Protein AF-A0A925LUB8-F1 (afdb_monomer_lite)

Foldseek 3Di:
DWKWFDDPPFQKTWTDADPFFKTKMKGQQPPVDDPVNDDRMDAPVCCQPPQNRFTETEMERHDAPDVVLLRVQVNVVRPDGAQGYWYKHFDFDVVVTHTDDIDTFGWHQDPVNPWIWGQCKGWQDDQLDTDIQHGRFTKDFDADPVGGGFKIWGADDPPDDPCPDPPPDPPPDPPPQATWMAGCDDNQHRWTKHKDWAQACPPPSPHHQQEFWWFWEDDPNDIFIATFFWFDRDPPQKIFMWTFTADSNCQQDPSRGWTAGPQWIWRWDQDPVRDIDIGTDPVGQWTWTLWAFLVRFTKIKAFQRDDPFGKIKGKFWDCDPDNPGTHIHIYIAGKIFIAGDQPPDPVPQPQWTWIQFFDLSQKTKIFGADHPVGGFKMKGKAWQAFRYAHDPDQADPPPPDVRSVVSNVVSVVPDDRTDRPGITIFMFMATPPDPDPTKIFIFGDDSVDQQQDPDVPDPPVRSPPGDTHTQAIHHPVRRVQTAHGHSPSPRDDPPPPSHDDPVRRNSCRVRRRVVRVVVSSVVRVVVVVVVVVVVVVVVVVVVPDPPPPDDDD

Radius of gyration: 29.21 Å; chains: 1; bounding box: 65×70×103 Å

Secondary structure (DSSP, 8-state):
--EEEE-TTSSEEEPPP-SSS-EEEEEE--TTS-GGGS-SEEEHHHHHH-TTS-EEEEEESS--SSHHHHHHHHHHH-----SEEEEEEEEEEETTEEEEEEEEEEEEE-TTSSSEEESS-EEEEETTEEEEE-TT-EEEEEE-TTSSEEEEEEE------S---TTS-TTS---TT-EEEEESSSTTTT-EEEEEEE---S--TTT---BEEEEEEEETTEEEEEEEESBPP-STTEEEEEEEEE-TT-TT-TTTSEEEEEEEEEEEEE-TTS-EEEEE-TTTT-EEEEEEBTT--EEEEEE--SSTTB-EEEEEEE--SSTTS-EEEEEEEEEEEEE--TTS-GGGS-S-EEEE-STTS-EEEEE--B-SSS--EEEEEEEEEEEEESS--SS-TTSHHHHHHHHHHHHHHHS-SSEEEEEEEEEEEEESS--TT--EEEEE--TT---B---TT--GGGTTSBP--EEEEE-GGGGG--B----GGG---S-STTPPPHHHHHHHIIIIIHHHHHHHHHHHHHHHHHHHHHHHHHHHHHTTPPPP-----

Sequence (553 aa):
MITLTHVDGTRLYQGENSAELGFLTYYVSDAQMPTAQLPAILTIDQAWSDAALLGYFLILKTQPTDIRVFAEVVAAFGFGAPKHASFVWVQYESSPPKITATYQLDLEPGEIGEHVVIATGAIFRFGNYGLPFMPRGLVQPVSTEGGGIHQFRFEYPLNYPSDRPDDVPPEIPRPSGTGVNVPLLGPQRYTLQSLALVGDFSNNSSQGLDIGLRYFYEQGGRVASQYYPIFAPPANGYQVEFQINWDPLALLDPKRSWMKFTGNAYIVTITGEGQGRIEVAANGNVLPSWLRTIYGKALWLRPVLEGEHAARLVMQPRPGDNPNEPAYYMVPDGDYELLAEPTAALADAPAQLNLLCGLAGTESIGFSPGTCAAPLTMIRFHPWKPAFAPVFPLTDASGGTAASGAFRSQALASSPLLDDTWPTAWLSVAPSGAVANTEAVYYAQPEQAALYDAGQDAPAANILQLFQAPVAVFDSDSLDHSYPVAIYAGLADGKVSGGFPAGDVRRFEMQILNHFRKETMSGILAAQRVLVAAKDKAGRRRSQAPPPLVTTT

pLDDT: mean 85.26, std 15.24, range [38.62, 98.62]

Structure (mmCIF, N/CA/C/O backbone):
data_AF-A0A925LUB8-F1
#
_entry.id   AF-A0A925LUB8-F1
#
loop_
_atom_site.group_PDB
_atom_site.id
_atom_site.type_symbol
_atom_site.label_atom_id
_atom_site.label_alt_id
_atom_site.label_comp_id
_atom_site.label_asym_id
_atom_site.label_entity_id
_atom_site.label_seq_id
_atom_site.pdbx_PDB_ins_code
_atom_site.Cartn_x
_atom_site.Cartn_y
_atom_site.Cartn_z
_atom_site.occupancy
_atom_site.B_iso_or_equiv
_atom_site.auth_seq_id
_atom_site.auth_comp_id
_atom_site.auth_asym_id
_atom_site.auth_atom_id
_atom_site.pdbx_PDB_model_num
ATOM 1 N N . MET A 1 1 ? -27.102 8.650 9.419 1.00 86.38 1 MET A N 1
ATOM 2 C CA . MET A 1 1 ? -26.794 8.341 10.832 1.00 86.38 1 MET A CA 1
ATOM 3 C C . MET A 1 1 ? -26.542 6.848 10.932 1.00 86.38 1 MET A C 1
ATOM 5 O O . MET A 1 1 ? -27.323 6.104 10.360 1.00 86.38 1 MET A O 1
ATOM 9 N N . ILE A 1 2 ? -25.453 6.422 11.573 1.00 93.25 2 ILE A N 1
ATOM 10 C CA . ILE A 1 2 ? -25.141 4.996 11.756 1.00 93.25 2 ILE A CA 1
ATOM 11 C C . ILE A 1 2 ? -25.815 4.521 13.044 1.00 93.25 2 ILE A C 1
ATOM 13 O O . ILE A 1 2 ? -25.609 5.117 14.105 1.00 93.25 2 ILE A O 1
ATOM 17 N N . THR A 1 3 ? -26.610 3.460 12.941 1.00 96.38 3 THR A N 1
ATOM 18 C CA . THR A 1 3 ? -27.287 2.815 14.070 1.00 96.38 3 THR A CA 1
ATOM 19 C C . THR A 1 3 ? -26.711 1.433 14.323 1.00 96.38 3 THR A C 1
ATOM 21 O O . THR A 1 3 ? -26.380 0.702 13.390 1.00 96.38 3 THR A O 1
ATOM 24 N N . LEU A 1 4 ? -26.622 1.069 15.594 1.00 97.94 4 LEU A N 1
ATOM 25 C CA . LEU A 1 4 ? -26.172 -0.224 16.073 1.00 97.94 4 LEU A CA 1
ATOM 26 C C . LEU A 1 4 ? -27.334 -0.907 16.800 1.00 97.94 4 LEU A C 1
ATOM 28 O O . LEU A 1 4 ? -28.001 -0.295 17.635 1.00 97.94 4 LEU A O 1
ATOM 32 N N . THR A 1 5 ? -27.582 -2.171 16.480 1.00 98.19 5 THR A N 1
ATOM 33 C CA . THR A 1 5 ? -28.666 -2.969 17.067 1.00 98.19 5 THR A CA 1
ATOM 34 C C . THR A 1 5 ? -28.113 -3.835 18.185 1.00 98.19 5 THR A C 1
ATOM 36 O O . THR A 1 5 ? -27.110 -4.524 17.988 1.00 98.19 5 THR A O 1
ATOM 39 N N . HIS A 1 6 ? -28.756 -3.810 19.350 1.00 98.25 6 HIS A N 1
ATOM 40 C CA . HIS A 1 6 ? -28.362 -4.631 20.491 1.00 98.25 6 HIS A CA 1
ATOM 41 C C . HIS A 1 6 ? -28.466 -6.123 20.154 1.00 98.25 6 HIS A C 1
ATOM 43 O O . HIS A 1 6 ? -29.437 -6.580 19.552 1.00 98.25 6 HIS A O 1
ATOM 49 N N . VAL A 1 7 ? -27.444 -6.893 20.523 1.00 97.81 7 VAL A N 1
ATOM 50 C CA . VAL A 1 7 ? -27.455 -8.351 20.407 1.00 97.81 7 VAL A CA 1
ATOM 51 C C . VAL A 1 7 ? -28.013 -8.928 21.705 1.00 97.81 7 VAL A C 1
ATOM 53 O O . VAL A 1 7 ? -27.330 -8.934 22.734 1.00 97.81 7 VAL A O 1
ATOM 56 N N . ASP A 1 8 ? -29.252 -9.419 21.641 1.00 96.81 8 ASP A N 1
ATOM 57 C CA . ASP A 1 8 ? -30.020 -9.912 22.790 1.00 96.81 8 ASP A CA 1
ATOM 58 C C . ASP A 1 8 ? -29.205 -10.787 23.748 1.00 96.81 8 ASP A C 1
ATOM 60 O O . ASP A 1 8 ? -28.568 -11.764 23.344 1.00 96.81 8 ASP A O 1
ATOM 64 N N . GLY A 1 9 ? -29.282 -10.460 25.040 1.00 95.75 9 GLY A N 1
ATOM 65 C CA . GLY A 1 9 ? -28.610 -11.204 26.108 1.00 95.75 9 GLY A CA 1
ATOM 66 C C . GLY A 1 9 ? -27.109 -10.932 26.233 1.00 95.75 9 GLY A C 1
ATOM 67 O O . GLY A 1 9 ? -26.466 -11.513 27.103 1.00 95.75 9 GLY A O 1
ATOM 68 N N . THR A 1 10 ? -26.550 -10.041 25.414 1.00 97.38 10 THR A N 1
ATOM 69 C CA . THR A 1 10 ? -25.122 -9.698 25.430 1.00 97.38 10 THR A CA 1
ATOM 70 C C . THR A 1 10 ? -24.904 -8.210 25.727 1.00 97.38 10 THR A C 1
ATOM 72 O O . THR A 1 10 ? -25.849 -7.455 25.956 1.00 97.38 10 THR A O 1
ATOM 75 N N . ARG A 1 11 ? -23.642 -7.775 25.738 1.00 97.56 11 ARG A N 1
ATOM 76 C CA . ARG A 1 11 ? -23.235 -6.360 25.836 1.00 97.56 11 ARG A CA 1
ATOM 77 C C . ARG A 1 11 ? -22.806 -5.768 24.488 1.00 97.56 11 ARG A C 1
ATOM 79 O O . ARG A 1 11 ? -22.241 -4.677 24.446 1.00 97.56 11 ARG A O 1
ATOM 86 N N . LEU A 1 12 ? -23.013 -6.513 23.404 1.00 98.38 12 LEU A N 1
ATOM 87 C CA . LEU A 1 12 ? -22.573 -6.145 22.069 1.00 98.38 12 LEU A CA 1
ATOM 88 C C . LEU A 1 12 ? -23.725 -5.511 21.288 1.00 98.38 12 LEU A C 1
ATOM 90 O O . LEU A 1 12 ? -24.865 -5.970 21.344 1.00 98.38 12 LEU A O 1
ATOM 94 N N . TYR A 1 13 ? -23.398 -4.492 20.511 1.00 98.62 13 TYR A N 1
ATOM 95 C CA . TYR A 1 13 ? -24.246 -3.931 19.476 1.00 98.62 13 TYR A CA 1
ATOM 96 C C . TYR A 1 13 ? -23.598 -4.179 18.126 1.00 98.62 13 TYR A C 1
ATOM 98 O O . TYR A 1 13 ? -22.393 -3.989 17.975 1.00 98.62 13 TYR A O 1
ATOM 106 N N . GLN A 1 14 ? -24.387 -4.562 17.134 1.00 97.69 14 GLN A N 1
ATOM 107 C CA . GLN A 1 14 ? -23.909 -4.781 15.774 1.00 97.69 14 GLN A CA 1
ATOM 108 C C . GLN A 1 14 ? -24.355 -3.658 14.844 1.00 97.69 14 GLN A C 1
ATOM 110 O O . GLN A 1 14 ? -25.502 -3.215 14.908 1.00 97.69 14 GLN A O 1
ATOM 115 N N . GLY A 1 15 ? -23.452 -3.201 13.980 1.00 96.12 15 GLY A N 1
ATOM 116 C CA . GLY A 1 15 ? -23.805 -2.327 12.869 1.00 96.12 15 GLY A CA 1
ATOM 117 C C . GLY A 1 15 ? -24.584 -3.067 11.784 1.00 96.12 15 GLY A C 1
ATOM 118 O O . GLY A 1 15 ? -24.747 -4.288 11.821 1.00 96.12 15 GLY A O 1
ATOM 119 N N . GLU A 1 16 ? -25.069 -2.310 10.806 1.00 91.69 16 GLU A N 1
ATOM 120 C CA . GLU A 1 16 ? -25.757 -2.872 9.648 1.00 91.69 16 GLU A CA 1
ATOM 121 C C . GLU A 1 16 ? -24.830 -3.769 8.819 1.00 91.69 16 GLU A C 1
ATOM 123 O O . GLU A 1 16 ? -23.635 -3.500 8.655 1.00 91.69 16 GLU A O 1
ATOM 128 N N . ASN A 1 17 ? -25.402 -4.836 8.259 1.00 87.69 17 ASN A N 1
ATOM 129 C CA . ASN A 1 17 ? -24.675 -5.711 7.352 1.00 87.69 17 ASN A CA 1
ATOM 130 C C . ASN A 1 17 ? -24.269 -4.931 6.102 1.00 87.69 17 ASN A C 1
ATOM 132 O O . ASN A 1 17 ? -25.080 -4.240 5.486 1.00 87.69 17 ASN A O 1
ATOM 136 N N . SER A 1 18 ? -23.025 -5.115 5.677 1.00 84.75 18 SER A N 1
ATOM 137 C CA . SER A 1 18 ? -22.524 -4.562 4.428 1.00 84.75 18 SER A CA 1
ATOM 138 C C . SER A 1 18 ? -21.773 -5.631 3.650 1.00 84.75 18 SER A C 1
ATOM 140 O O . SER A 1 18 ? -21.069 -6.456 4.228 1.00 84.75 18 SER A O 1
ATOM 142 N N . ALA A 1 19 ? -21.936 -5.611 2.327 1.00 86.12 19 ALA A N 1
ATOM 143 C CA . ALA A 1 19 ? -21.187 -6.476 1.419 1.00 86.12 19 ALA A CA 1
ATOM 144 C C . ALA A 1 19 ? -19.727 -6.020 1.248 1.00 86.12 19 ALA A C 1
ATOM 146 O O . ALA A 1 19 ? -18.884 -6.787 0.788 1.00 86.12 19 ALA A O 1
ATOM 147 N N . GLU A 1 20 ? -19.426 -4.767 1.591 1.00 88.12 20 GLU A N 1
ATOM 148 C CA . GLU A 1 20 ? -18.067 -4.234 1.541 1.00 88.12 20 GLU A CA 1
ATOM 149 C C . GLU A 1 20 ? -17.256 -4.672 2.772 1.00 88.12 20 GLU A C 1
ATOM 151 O O . GLU A 1 20 ? -17.807 -4.984 3.829 1.00 88.12 20 GLU A O 1
ATOM 156 N N . LEU A 1 21 ? -15.928 -4.657 2.650 1.00 91.25 21 LEU A N 1
ATOM 157 C CA . LEU A 1 21 ? -15.029 -4.941 3.769 1.00 91.25 21 LEU A CA 1
ATOM 158 C C . LEU A 1 21 ? -15.163 -3.892 4.885 1.00 91.25 21 LEU A C 1
ATOM 160 O O . LEU A 1 21 ? -15.444 -2.714 4.649 1.00 91.25 21 LEU A O 1
ATOM 164 N N . GLY A 1 22 ? -14.906 -4.333 6.112 1.00 94.38 22 GLY A N 1
ATOM 165 C CA . GLY A 1 22 ? -15.071 -3.541 7.320 1.00 94.38 22 GLY A CA 1
ATOM 166 C C . GLY A 1 22 ? -16.458 -3.724 7.934 1.00 94.38 22 GLY A C 1
ATOM 167 O O . GLY A 1 22 ? -17.473 -3.440 7.294 1.00 94.38 22 GLY A O 1
ATOM 168 N N . PHE A 1 23 ? -16.492 -4.144 9.194 1.00 97.12 23 PHE A N 1
ATOM 169 C CA . PHE A 1 23 ? -17.694 -4.329 10.000 1.00 97.12 23 PHE A CA 1
ATOM 170 C C . PHE A 1 23 ? -17.499 -3.682 11.371 1.00 97.12 23 PHE A C 1
ATOM 172 O O . PHE A 1 23 ? -16.450 -3.850 11.989 1.00 97.12 23 PHE A O 1
ATOM 179 N N . LEU A 1 24 ? -18.499 -2.936 11.834 1.00 98.00 24 LEU A N 1
ATOM 180 C CA . LEU A 1 24 ? -18.449 -2.214 13.101 1.00 98.00 24 LEU A CA 1
ATOM 181 C C . LEU A 1 24 ? -19.408 -2.832 14.106 1.00 98.00 24 LEU A C 1
ATOM 183 O O . LEU A 1 24 ? -20.569 -3.107 13.805 1.00 98.00 24 LEU A O 1
ATOM 187 N N . THR A 1 25 ? -18.922 -2.974 15.328 1.00 98.38 25 THR A N 1
ATOM 188 C CA . THR A 1 25 ? -19.728 -3.289 16.503 1.00 98.38 25 THR A CA 1
ATOM 189 C C . THR A 1 25 ? -19.354 -2.340 17.636 1.00 98.38 25 THR A C 1
ATOM 191 O O . THR A 1 25 ? -18.322 -1.668 17.581 1.00 98.38 25 THR A O 1
ATOM 194 N N . TYR A 1 26 ? -20.190 -2.272 18.666 1.00 98.56 26 TYR A N 1
ATOM 195 C CA . TYR A 1 26 ? -19.877 -1.550 19.893 1.00 98.56 26 TYR A CA 1
ATOM 196 C C . TYR A 1 26 ? -20.068 -2.466 21.092 1.00 98.56 26 TYR A C 1
ATOM 198 O O . TYR A 1 26 ? -21.122 -3.082 21.240 1.00 98.56 26 TYR A O 1
ATOM 206 N N . TYR A 1 27 ? -19.048 -2.584 21.934 1.00 98.38 27 TYR A N 1
ATOM 207 C CA . TYR A 1 27 ? -19.086 -3.407 23.136 1.00 98.38 27 TYR A CA 1
ATOM 208 C C . TYR A 1 27 ? -19.105 -2.519 24.376 1.00 98.38 27 TYR A C 1
ATOM 210 O O . TYR A 1 27 ? -18.127 -1.820 24.639 1.00 98.38 27 TYR A O 1
ATOM 218 N N . VAL A 1 28 ? -20.195 -2.569 25.147 1.00 98.06 28 VAL A N 1
ATOM 219 C CA . VAL A 1 28 ? -20.309 -1.843 26.422 1.00 98.06 28 VAL A CA 1
ATOM 220 C C . VAL A 1 28 ? -19.571 -2.623 27.502 1.00 98.06 28 VAL A C 1
ATOM 222 O O . VAL A 1 28 ? -20.068 -3.623 28.031 1.00 98.06 28 VAL A O 1
ATOM 225 N N . SER A 1 29 ? -18.363 -2.169 27.817 1.00 95.38 29 SER A N 1
ATOM 226 C CA . SER A 1 29 ? -17.438 -2.872 28.704 1.00 95.38 29 SER A CA 1
ATOM 227 C C . SER A 1 29 ? -17.687 -2.627 30.190 1.00 95.38 29 SER A C 1
ATOM 229 O O . SER A 1 29 ? -17.182 -3.391 31.012 1.00 95.38 29 SER A O 1
ATOM 231 N N . ASP A 1 30 ? -18.443 -1.589 30.556 1.00 91.94 30 ASP A N 1
ATOM 232 C CA . ASP A 1 30 ? -18.749 -1.320 31.961 1.00 91.94 30 ASP A CA 1
ATOM 233 C C . ASP A 1 30 ? -19.656 -2.409 32.556 1.00 91.94 30 ASP A C 1
ATOM 235 O O . ASP A 1 30 ? -20.868 -2.458 32.325 1.00 91.94 30 ASP A O 1
ATOM 239 N N . ALA A 1 31 ? -19.057 -3.285 33.365 1.00 89.75 31 ALA A N 1
ATOM 240 C CA . ALA A 1 31 ? -19.741 -4.380 34.037 1.00 89.75 31 ALA A CA 1
ATOM 241 C C . ALA A 1 31 ? -20.846 -3.911 35.002 1.00 89.75 31 ALA A C 1
ATOM 243 O O . ALA A 1 31 ? -21.751 -4.696 35.297 1.00 89.75 31 ALA A O 1
ATOM 244 N N . GLN A 1 32 ? -20.797 -2.662 35.478 1.00 91.06 32 GLN A N 1
ATOM 245 C CA . GLN A 1 32 ? -21.799 -2.115 36.392 1.00 91.06 32 GLN A CA 1
ATOM 246 C C . GLN A 1 32 ? -23.131 -1.841 35.696 1.00 91.06 32 GLN A C 1
ATOM 248 O O . GLN A 1 32 ? -24.173 -1.928 36.344 1.00 91.06 32 GLN A O 1
ATOM 253 N N . MET A 1 33 ? -23.122 -1.584 34.385 1.00 92.81 33 MET A N 1
ATOM 254 C CA . MET A 1 33 ? -24.343 -1.388 33.614 1.00 92.81 33 MET A CA 1
ATOM 255 C C . MET A 1 33 ? -25.037 -2.735 33.350 1.00 92.81 33 MET A C 1
ATOM 257 O O . MET A 1 33 ? -24.467 -3.583 32.657 1.00 92.81 33 MET A O 1
ATOM 261 N N . PRO A 1 34 ? -26.254 -2.988 33.867 1.00 94.38 34 PRO A N 1
ATOM 262 C CA . PRO A 1 34 ? -26.965 -4.238 33.615 1.00 94.38 34 PRO A CA 1
ATOM 263 C C . PRO A 1 34 ? -27.379 -4.361 32.145 1.00 94.38 34 PRO A C 1
ATOM 265 O O . PRO A 1 34 ? -27.893 -3.412 31.558 1.00 94.38 34 PRO A O 1
ATOM 268 N N . THR A 1 35 ? -27.262 -5.558 31.563 1.00 94.81 35 THR A N 1
ATOM 269 C CA . THR A 1 35 ? -27.649 -5.814 30.160 1.00 94.81 35 THR A CA 1
ATOM 270 C C . THR A 1 35 ? -29.120 -5.515 29.869 1.00 94.81 35 THR A C 1
ATOM 272 O O . THR A 1 35 ? -29.449 -5.122 28.759 1.00 94.81 35 THR A O 1
ATOM 275 N N . ALA A 1 36 ? -30.002 -5.643 30.863 1.00 94.31 36 ALA A N 1
ATOM 276 C CA . ALA A 1 36 ? -31.423 -5.312 30.738 1.00 94.31 36 ALA A CA 1
ATOM 277 C C . ALA A 1 36 ? -31.712 -3.799 30.641 1.00 94.31 36 ALA A C 1
ATOM 279 O O . ALA A 1 36 ? -32.833 -3.419 30.318 1.00 94.31 36 ALA A O 1
ATOM 280 N N . GLN A 1 37 ? -30.733 -2.945 30.959 1.00 95.69 37 GLN A N 1
ATOM 281 C CA . GLN A 1 37 ? -30.844 -1.483 30.869 1.00 95.69 37 GLN A CA 1
ATOM 282 C C . GLN A 1 37 ? -30.207 -0.924 29.590 1.00 95.69 37 GLN A C 1
ATOM 284 O O . GLN A 1 37 ? -30.269 0.280 29.353 1.00 95.69 37 GLN A O 1
ATOM 289 N N . LEU A 1 38 ? -29.591 -1.781 28.772 1.00 97.12 38 LEU A N 1
ATOM 290 C CA . LEU A 1 38 ? -29.017 -1.387 27.494 1.00 97.12 38 LEU A CA 1
ATOM 291 C C . LEU A 1 38 ? -30.139 -1.029 26.502 1.00 97.12 38 LEU A C 1
ATOM 293 O O . LEU A 1 38 ? -31.112 -1.782 26.394 1.00 97.12 38 LEU A O 1
ATOM 297 N N . PRO A 1 39 ? -30.051 0.110 25.788 1.00 97.50 39 PRO A N 1
ATOM 298 C CA . PRO A 1 39 ? -31.028 0.449 24.761 1.00 97.50 39 PRO A CA 1
ATOM 299 C C . PRO A 1 39 ? -31.032 -0.590 23.632 1.00 97.50 39 PRO A C 1
ATOM 301 O O . PRO A 1 39 ? -29.997 -1.127 23.262 1.00 97.50 39 PRO A O 1
ATOM 304 N N . ALA A 1 40 ? -32.193 -0.844 23.025 1.00 97.62 40 ALA A N 1
ATOM 305 C CA . ALA A 1 40 ? -32.289 -1.784 21.901 1.00 97.62 40 ALA A CA 1
ATOM 306 C C . ALA A 1 40 ? -31.551 -1.288 20.640 1.00 97.62 40 ALA A C 1
ATOM 308 O O . ALA A 1 40 ? -31.064 -2.083 19.836 1.00 97.62 40 ALA A O 1
ATOM 309 N N . ILE A 1 41 ? -31.484 0.035 20.462 1.00 97.81 41 ILE A N 1
ATOM 310 C CA . ILE A 1 41 ? -30.821 0.709 19.344 1.00 97.81 41 ILE A CA 1
ATOM 311 C C . ILE A 1 41 ? -29.918 1.794 19.919 1.00 97.81 41 ILE A C 1
ATOM 313 O O . ILE A 1 41 ? -30.347 2.565 20.778 1.00 97.81 41 ILE A O 1
ATOM 317 N N . LEU A 1 42 ? -28.695 1.865 19.407 1.00 97.50 42 LEU A N 1
ATOM 318 C CA . LEU A 1 42 ? -27.681 2.826 19.809 1.00 97.50 42 LEU A CA 1
ATOM 319 C C . LEU A 1 42 ? -27.134 3.553 18.580 1.00 97.50 42 LEU A C 1
ATOM 321 O O . LEU A 1 42 ? -26.748 2.913 17.606 1.00 97.50 42 LEU A O 1
ATOM 325 N N . THR A 1 43 ? -27.078 4.881 18.594 1.00 97.38 43 THR A N 1
ATOM 326 C CA . THR A 1 43 ? -26.374 5.642 17.547 1.00 97.38 43 THR A CA 1
ATOM 327 C C . THR A 1 43 ? -24.891 5.791 17.889 1.00 97.38 43 THR A C 1
ATOM 329 O O . THR A 1 43 ? -24.506 5.703 19.055 1.00 97.38 43 THR A O 1
ATOM 332 N N . ILE A 1 44 ? -24.039 6.053 16.891 1.00 97.56 44 ILE A N 1
ATOM 333 C CA . ILE A 1 44 ? -22.615 6.353 17.145 1.00 97.56 44 ILE A CA 1
ATOM 334 C C . ILE A 1 44 ? -22.460 7.589 18.038 1.00 97.56 44 ILE A C 1
ATOM 336 O O . ILE A 1 44 ? -21.611 7.594 18.923 1.00 97.56 44 ILE A O 1
ATOM 340 N N . ASP A 1 45 ? -23.305 8.602 17.852 1.00 96.75 45 ASP A N 1
ATOM 341 C CA . ASP A 1 45 ? -23.338 9.811 18.676 1.00 96.75 45 ASP A CA 1
ATOM 342 C C . ASP A 1 45 ? -23.621 9.474 20.145 1.00 96.75 45 ASP A C 1
ATOM 344 O O . ASP A 1 45 ? -22.889 9.918 21.023 1.00 96.75 45 ASP A O 1
ATOM 348 N N . GLN A 1 46 ? -24.621 8.627 20.414 1.00 97.00 46 GLN A N 1
ATOM 349 C CA . GLN A 1 46 ? -24.932 8.166 21.769 1.00 97.00 46 GLN A CA 1
ATOM 350 C C . GLN A 1 46 ? -23.792 7.337 22.364 1.00 97.00 46 GLN A C 1
ATOM 352 O O . GLN A 1 46 ? -23.385 7.602 23.489 1.00 97.00 46 GLN A O 1
ATOM 357 N N . ALA A 1 47 ? -23.247 6.381 21.603 1.00 97.31 47 ALA A N 1
ATOM 358 C CA . ALA A 1 47 ? -22.108 5.571 22.035 1.00 97.31 47 ALA A CA 1
ATOM 359 C C . ALA A 1 47 ? -20.889 6.439 22.386 1.00 97.31 47 ALA A C 1
ATOM 361 O O . ALA A 1 47 ? -20.152 6.124 23.312 1.00 97.31 47 ALA A O 1
ATOM 362 N N . TRP A 1 48 ? -20.688 7.536 21.651 1.00 97.25 48 TRP A N 1
ATOM 363 C CA . TRP A 1 48 ? -19.602 8.479 21.878 1.00 97.25 48 TRP A CA 1
ATOM 364 C C . TRP A 1 48 ? -19.832 9.381 23.096 1.00 97.25 48 TRP A C 1
ATOM 366 O O . TRP A 1 48 ? -18.900 9.588 23.864 1.00 97.25 48 TRP A O 1
ATOM 376 N N . SER A 1 49 ? -21.033 9.947 23.262 1.00 95.50 49 SER A N 1
ATOM 377 C CA . SER A 1 49 ? -21.283 11.005 24.255 1.00 95.50 49 SER A CA 1
ATOM 378 C C . SER A 1 49 ? -21.835 10.525 25.598 1.00 95.50 49 SER A C 1
ATOM 380 O O . SER A 1 49 ? -21.764 11.264 26.579 1.00 95.50 49 SER A O 1
ATOM 382 N N . ASP A 1 50 ? -22.450 9.342 25.654 1.00 96.06 50 ASP A N 1
ATOM 383 C CA . ASP A 1 50 ? -23.101 8.858 26.871 1.00 96.06 50 ASP A CA 1
ATOM 384 C C . ASP A 1 50 ? -22.091 8.180 27.806 1.00 96.06 50 ASP A C 1
ATOM 386 O O . ASP A 1 50 ? -21.628 7.063 27.567 1.00 96.06 50 ASP A O 1
ATOM 390 N N . ALA A 1 51 ? -21.783 8.851 28.916 1.00 94.12 51 ALA A N 1
ATOM 391 C CA . ALA A 1 51 ? -20.873 8.349 29.940 1.00 94.12 51 ALA A CA 1
ATOM 392 C C . ALA A 1 51 ? -21.381 7.085 30.662 1.00 94.12 51 ALA A C 1
ATOM 394 O O . ALA A 1 51 ? -20.599 6.445 31.359 1.00 94.12 51 ALA A O 1
ATOM 395 N N . ALA A 1 52 ? -22.657 6.706 30.518 1.00 95.31 52 ALA A N 1
ATOM 396 C CA . ALA A 1 52 ? -23.166 5.428 31.018 1.00 95.31 52 ALA A CA 1
ATOM 397 C C . ALA A 1 52 ? -22.849 4.253 30.075 1.00 95.31 52 ALA A C 1
ATOM 399 O O . ALA A 1 52 ? -22.921 3.098 30.485 1.00 95.31 52 ALA A O 1
ATOM 400 N N . LEU A 1 53 ? -22.490 4.530 28.817 1.00 96.38 53 LEU A N 1
ATOM 401 C CA . LEU A 1 53 ? -22.275 3.532 27.770 1.00 96.38 53 LEU A CA 1
ATOM 402 C C . LEU A 1 53 ? -20.793 3.336 27.439 1.00 96.38 53 LEU A C 1
ATOM 404 O O . LEU A 1 53 ? -20.462 3.062 26.289 1.00 96.38 53 LEU A O 1
ATOM 408 N N . LEU A 1 54 ? -19.885 3.456 28.412 1.00 97.00 54 LEU A N 1
ATOM 409 C CA . LEU A 1 54 ? -18.443 3.329 28.167 1.00 97.00 54 LEU A CA 1
ATOM 410 C C . LEU A 1 54 ? -18.073 1.955 27.595 1.00 97.00 54 LEU A C 1
ATOM 412 O O . LEU A 1 54 ? -18.465 0.899 28.107 1.00 97.00 54 LEU A O 1
ATOM 416 N N . GLY A 1 55 ? -17.297 1.981 26.515 1.00 97.94 55 GLY A N 1
ATOM 417 C CA . GLY A 1 55 ? -17.066 0.804 25.700 1.00 97.94 55 GLY A CA 1
ATOM 418 C C . GLY A 1 55 ? -16.094 1.019 24.553 1.00 97.94 55 GLY A C 1
ATOM 419 O O . GLY A 1 55 ? -15.387 2.025 24.471 1.00 97.94 55 GLY A O 1
ATOM 420 N N . TYR A 1 56 ? -16.078 0.041 23.655 1.00 98.56 56 TYR A N 1
ATOM 421 C CA . TYR A 1 56 ? -15.180 0.004 22.510 1.00 98.56 56 TYR A CA 1
ATOM 422 C C . TYR A 1 56 ? -15.951 -0.123 21.200 1.00 98.56 56 TYR A C 1
ATOM 424 O O . TYR A 1 56 ? -16.761 -1.036 21.035 1.00 98.56 56 TYR A O 1
ATOM 432 N N . PHE A 1 57 ? -15.631 0.737 20.235 1.00 98.62 57 PHE A N 1
ATOM 433 C CA . PHE A 1 57 ? -15.896 0.497 18.822 1.00 98.62 57 PHE A CA 1
ATOM 434 C C . PHE A 1 57 ? -14.973 -0.629 18.352 1.00 98.62 57 PHE A C 1
ATOM 436 O O . PHE A 1 57 ? -13.775 -0.412 18.158 1.00 98.62 57 PHE A O 1
ATOM 443 N N . LEU A 1 58 ? -15.520 -1.837 18.199 1.00 98.56 58 LEU A N 1
ATOM 444 C CA . LEU A 1 58 ? -14.772 -2.977 17.678 1.00 98.56 58 LEU A CA 1
ATOM 445 C C . LEU A 1 58 ? -14.962 -3.040 16.165 1.00 98.56 58 LEU A C 1
ATOM 447 O O . LEU A 1 58 ? -16.070 -3.244 15.660 1.00 98.56 58 LEU A O 1
ATOM 451 N N . ILE A 1 59 ? -13.857 -2.868 15.457 1.00 98.44 59 ILE A N 1
ATOM 452 C CA . ILE A 1 59 ? -13.758 -2.879 14.006 1.00 98.44 59 ILE A CA 1
ATOM 453 C C . ILE A 1 59 ? -13.233 -4.245 13.582 1.00 98.44 59 ILE A C 1
ATOM 455 O O . ILE A 1 59 ? -12.199 -4.695 14.066 1.00 98.44 59 ILE A O 1
ATOM 459 N N . LEU A 1 60 ? -13.924 -4.893 12.653 1.00 97.81 60 LEU A N 1
ATOM 460 C CA . LEU A 1 60 ? -13.561 -6.189 12.095 1.00 97.81 60 LEU A CA 1
ATOM 461 C C . LEU A 1 60 ? -13.405 -6.097 10.580 1.00 97.81 60 LEU A C 1
ATOM 463 O O . LEU A 1 60 ? -14.020 -5.254 9.930 1.00 97.81 60 LEU A O 1
ATOM 467 N N . LYS A 1 61 ? -12.637 -7.019 9.990 1.00 96.06 61 LYS A N 1
ATOM 468 C CA . LYS A 1 61 ? -12.505 -7.128 8.529 1.00 96.06 61 LYS A CA 1
ATOM 469 C C . LYS A 1 61 ? -13.836 -7.479 7.856 1.00 96.06 61 LYS A C 1
ATOM 471 O O . LYS A 1 61 ? -14.154 -6.958 6.792 1.00 96.06 61 LYS A O 1
ATOM 476 N N . THR A 1 62 ? -14.592 -8.382 8.471 1.00 95.56 62 THR A N 1
ATOM 477 C CA . THR A 1 62 ? -15.862 -8.928 7.976 1.00 95.56 62 THR A CA 1
ATOM 478 C C . THR A 1 62 ? -16.785 -9.221 9.149 1.00 95.56 62 THR A C 1
ATOM 480 O O . THR A 1 62 ? -16.321 -9.427 10.271 1.00 95.56 62 THR A O 1
ATOM 483 N N . GLN A 1 63 ? -18.088 -9.282 8.885 1.00 95.94 63 GLN A N 1
ATOM 484 C CA . GLN A 1 63 ? -19.068 -9.699 9.881 1.00 95.94 63 GLN A CA 1
ATOM 485 C C . GLN A 1 63 ? -18.792 -11.133 10.380 1.00 95.94 63 GLN A C 1
ATOM 487 O O . GLN A 1 63 ? -18.574 -12.028 9.557 1.00 95.94 63 GLN A O 1
ATOM 492 N N . PRO A 1 64 ? -18.816 -11.382 11.704 1.00 96.62 64 PRO A N 1
ATOM 493 C CA . PRO A 1 64 ? -18.786 -12.733 12.255 1.00 96.62 64 PRO A CA 1
ATOM 494 C C . PRO A 1 64 ? -19.971 -13.576 11.771 1.00 96.62 64 PRO A C 1
ATOM 496 O O . PRO A 1 64 ? -21.107 -13.108 11.789 1.00 96.62 64 PRO A O 1
ATOM 499 N N . THR A 1 65 ? -19.727 -14.839 11.408 1.00 96.19 65 THR A N 1
ATOM 500 C CA . THR A 1 65 ? -20.790 -15.779 10.997 1.00 96.19 65 THR A CA 1
ATOM 501 C C . THR A 1 65 ? -21.854 -15.970 12.081 1.00 96.19 65 THR A C 1
ATOM 503 O O . THR A 1 65 ? -23.034 -16.100 11.771 1.00 96.19 65 THR A O 1
ATOM 506 N N . ASP A 1 66 ? -21.435 -15.966 13.348 1.00 97.19 66 ASP A N 1
ATOM 507 C CA . ASP A 1 66 ? -22.313 -15.962 14.514 1.00 97.19 66 ASP A CA 1
ATOM 508 C C . ASP A 1 66 ? -21.907 -14.808 15.436 1.00 97.19 66 ASP A C 1
ATOM 510 O O . ASP A 1 66 ? -20.846 -14.821 16.069 1.00 97.19 66 ASP A O 1
ATOM 514 N N . ILE A 1 67 ? -22.753 -13.778 15.476 1.00 97.75 67 ILE A N 1
ATOM 515 C CA . ILE A 1 67 ? -22.494 -12.568 16.253 1.00 97.75 67 ILE A CA 1
ATOM 516 C C . ILE A 1 67 ? -22.587 -12.806 17.766 1.00 97.75 67 ILE A C 1
ATOM 518 O O . ILE A 1 67 ? -21.918 -12.114 18.530 1.00 97.75 67 ILE A O 1
ATOM 522 N N . ARG A 1 68 ? -23.373 -13.795 18.218 1.00 98.00 68 ARG A N 1
ATOM 523 C CA . ARG A 1 68 ? -23.492 -14.124 19.646 1.00 98.00 68 ARG A CA 1
ATOM 524 C C . ARG A 1 68 ? -22.235 -14.826 20.136 1.00 98.00 68 ARG A C 1
ATOM 526 O O . ARG A 1 68 ? -21.695 -14.432 21.163 1.00 98.00 68 ARG A O 1
ATOM 533 N N . VAL A 1 69 ? -21.716 -15.773 19.355 1.00 98.19 69 VAL A N 1
ATOM 534 C CA . VAL A 1 69 ? -20.423 -16.414 19.645 1.00 98.19 69 VAL A CA 1
ATOM 535 C C . VAL A 1 69 ? -19.302 -15.374 19.675 1.00 98.19 69 VAL A C 1
ATOM 537 O O . VAL A 1 69 ? -18.473 -15.382 20.581 1.00 98.19 69 VAL A O 1
ATOM 540 N N . PHE A 1 70 ? -19.293 -14.423 18.736 1.00 98.38 70 PHE A N 1
ATOM 541 C CA . PHE A 1 70 ? -18.329 -13.323 18.787 1.00 98.38 70 PHE A CA 1
ATOM 542 C C . PHE A 1 70 ? -18.481 -12.472 20.059 1.00 98.38 70 PHE A C 1
ATOM 544 O O . PHE A 1 70 ? -17.477 -12.150 20.692 1.00 98.38 70 PHE A O 1
ATOM 551 N N . ALA A 1 71 ? -19.709 -12.152 20.478 1.00 98.00 71 ALA A N 1
ATOM 552 C CA . ALA A 1 71 ? -19.956 -11.411 21.715 1.00 98.00 71 ALA A CA 1
ATOM 553 C C . ALA A 1 71 ? -19.424 -12.146 22.961 1.00 98.00 71 ALA A C 1
ATOM 555 O O . ALA A 1 71 ? -18.860 -11.507 23.850 1.00 98.00 71 ALA A O 1
ATOM 556 N N . GLU A 1 72 ? -19.549 -13.475 23.015 1.00 98.00 72 GLU A N 1
ATOM 557 C CA . GLU A 1 72 ? -18.965 -14.303 24.078 1.00 98.00 72 GLU A CA 1
ATOM 558 C C . GLU A 1 72 ? -17.432 -14.247 24.065 1.00 98.00 72 GLU A C 1
ATOM 560 O O . GLU A 1 72 ? -16.813 -14.055 25.113 1.00 98.00 72 GLU A O 1
ATOM 565 N N . VAL A 1 73 ? -16.813 -14.343 22.883 1.00 98.38 73 VAL A N 1
ATOM 566 C CA . VAL A 1 73 ? -15.354 -14.227 22.722 1.00 98.38 73 VAL A CA 1
ATOM 567 C C . VAL A 1 73 ? -14.857 -12.847 23.163 1.00 98.38 73 VAL A C 1
ATOM 569 O O . VAL A 1 73 ? -13.855 -12.759 23.868 1.00 98.38 73 VAL A O 1
ATOM 572 N N . VAL A 1 74 ? -15.560 -11.772 22.801 1.00 98.00 74 VAL A N 1
ATOM 573 C CA . VAL A 1 74 ? -15.245 -10.396 23.225 1.00 98.00 74 VAL A CA 1
ATOM 574 C C . VAL A 1 74 ? -15.338 -10.249 24.744 1.00 98.00 74 VAL A C 1
ATOM 576 O O . VAL A 1 74 ? -14.435 -9.687 25.365 1.00 98.00 74 VAL A O 1
ATOM 579 N N . ALA A 1 75 ? -16.401 -10.781 25.354 1.00 96.88 75 ALA A N 1
ATOM 580 C CA . ALA A 1 75 ? -16.573 -10.747 26.802 1.00 96.88 75 ALA A CA 1
ATOM 581 C C . ALA A 1 75 ? -15.463 -11.526 27.529 1.00 96.88 75 ALA A C 1
ATOM 583 O O . ALA A 1 75 ? -14.950 -11.058 28.544 1.00 96.88 75 ALA A O 1
ATOM 584 N N . ALA A 1 76 ? -15.061 -12.680 26.988 1.00 97.31 76 ALA A N 1
ATOM 585 C CA . ALA A 1 76 ? -13.987 -13.504 27.535 1.00 97.31 76 ALA A CA 1
ATOM 586 C C . ALA A 1 76 ? -12.588 -12.893 27.337 1.00 97.31 76 ALA A C 1
ATOM 588 O O . ALA A 1 76 ? -11.717 -13.106 28.177 1.00 97.31 76 ALA A O 1
ATOM 589 N N . PHE A 1 77 ? -12.368 -12.136 26.255 1.00 97.38 77 PHE A N 1
ATOM 590 C CA . PHE A 1 77 ? -11.091 -11.468 25.983 1.00 97.38 77 PHE A CA 1
ATOM 591 C C . PHE A 1 77 ? -10.762 -10.401 27.036 1.00 97.38 77 PHE A C 1
ATOM 593 O O . PHE A 1 77 ? -9.608 -10.272 27.435 1.00 97.38 77 PHE A O 1
ATOM 600 N N . GLY A 1 78 ? -11.778 -9.679 27.526 1.00 94.56 78 GLY A N 1
ATOM 601 C CA . GLY A 1 78 ? -11.643 -8.795 28.684 1.00 94.56 78 GLY A CA 1
ATOM 602 C C . GLY A 1 78 ? -10.867 -7.504 28.409 1.00 94.56 78 GLY A C 1
ATOM 603 O O . GLY A 1 78 ? -9.877 -7.231 29.079 1.00 94.56 78 GLY A O 1
ATOM 604 N N . PHE A 1 79 ? -11.351 -6.671 27.481 1.00 93.31 79 PHE A N 1
ATOM 605 C CA . PHE A 1 79 ? -10.730 -5.386 27.105 1.00 93.31 79 PHE A CA 1
ATOM 606 C C . PHE A 1 79 ? -10.528 -4.368 28.254 1.00 93.31 79 PHE A C 1
ATOM 608 O O . PHE A 1 79 ? -9.800 -3.397 28.081 1.00 93.31 79 PHE A O 1
ATOM 615 N N . GLY A 1 80 ? -11.137 -4.580 29.426 1.00 93.94 80 GLY A N 1
ATOM 616 C CA . GLY A 1 80 ? -11.195 -3.589 30.507 1.00 93.94 80 GLY A CA 1
ATOM 617 C C . GLY A 1 80 ? -12.300 -2.554 30.277 1.00 93.94 80 GLY A C 1
ATOM 618 O O . GLY A 1 80 ? -13.037 -2.650 29.303 1.00 93.94 80 GLY A O 1
ATOM 619 N N . ALA A 1 81 ? -12.456 -1.599 31.197 1.00 94.50 81 ALA A N 1
ATOM 620 C CA . ALA A 1 81 ? -13.387 -0.480 31.044 1.00 94.50 81 ALA A CA 1
ATOM 621 C C . ALA A 1 81 ? -12.590 0.791 30.701 1.00 94.50 81 ALA A C 1
ATOM 623 O O . ALA A 1 81 ? -11.781 1.224 31.530 1.00 94.50 81 ALA A O 1
ATOM 624 N N . PRO A 1 82 ? -12.775 1.384 29.509 1.00 96.50 82 PRO A N 1
ATOM 625 C CA . PRO A 1 82 ? -12.072 2.597 29.141 1.00 96.50 82 PRO A CA 1
ATOM 626 C C . PRO A 1 82 ? -12.692 3.799 29.859 1.00 96.50 82 PRO A C 1
ATOM 628 O O . PRO A 1 82 ? -13.824 3.745 30.341 1.00 96.50 82 PRO A O 1
ATOM 631 N N . LYS A 1 83 ? -11.961 4.916 29.917 1.00 96.75 83 LYS A N 1
ATOM 632 C CA . LYS A 1 83 ? -12.462 6.164 30.523 1.00 96.75 83 LYS A CA 1
ATOM 633 C C . LYS A 1 83 ? -13.381 6.958 29.587 1.00 96.75 83 LYS A C 1
ATOM 635 O O . LYS A 1 83 ? -14.056 7.878 30.035 1.00 96.75 83 LYS A O 1
ATOM 640 N N . HIS A 1 84 ? -13.371 6.629 28.300 1.00 97.25 84 HIS A N 1
ATOM 641 C CA . HIS A 1 84 ? -14.230 7.178 27.257 1.00 97.25 84 HIS A CA 1
ATOM 642 C C . HIS A 1 84 ? -14.467 6.107 26.178 1.00 97.25 84 HIS A C 1
ATOM 644 O O . HIS A 1 84 ? -13.702 5.143 26.094 1.00 97.25 84 HIS A O 1
ATOM 650 N N . ALA A 1 85 ? -15.480 6.269 25.324 1.00 97.81 85 ALA A N 1
ATOM 651 C CA . ALA A 1 85 ? -15.664 5.427 24.140 1.00 97.81 85 ALA A CA 1
ATOM 652 C C . ALA A 1 85 ? -14.362 5.340 23.320 1.00 97.81 85 ALA A C 1
ATOM 654 O O . ALA A 1 85 ? -13.826 6.368 22.908 1.00 97.81 85 ALA A O 1
ATOM 655 N N . SER A 1 86 ? -13.844 4.124 23.144 1.00 98.19 86 SER A N 1
ATOM 656 C CA . SER A 1 86 ? -12.493 3.825 22.642 1.00 98.19 86 SER A CA 1
ATOM 657 C C . SER A 1 86 ? -12.536 2.944 21.389 1.00 98.19 86 SER A C 1
ATOM 659 O O . SER A 1 86 ? -13.610 2.515 20.975 1.00 98.19 86 SER A O 1
ATOM 661 N N . PHE A 1 87 ? -11.395 2.669 20.750 1.00 98.50 87 PHE A N 1
ATOM 662 C CA . PHE A 1 87 ? -11.356 1.950 19.466 1.00 98.50 87 PHE A CA 1
ATOM 663 C C . PHE A 1 87 ? -10.498 0.693 19.538 1.00 98.50 87 PHE A C 1
ATOM 665 O O . PHE A 1 87 ? -9.405 0.716 20.104 1.00 98.50 87 PHE A O 1
ATOM 672 N N . VAL A 1 88 ? -10.965 -0.388 18.910 1.00 98.50 88 VAL A N 1
ATOM 673 C CA . VAL A 1 88 ? -10.176 -1.609 18.718 1.00 98.50 88 VAL A CA 1
ATOM 674 C C . VAL A 1 88 ? -10.390 -2.167 17.316 1.00 98.50 88 VAL A C 1
ATOM 676 O O . VAL A 1 88 ? -11.515 -2.463 16.930 1.00 98.50 88 VAL A O 1
ATOM 679 N N . TRP A 1 89 ? -9.311 -2.399 16.573 1.00 98.38 89 TRP A N 1
ATOM 680 C CA . TRP A 1 89 ? -9.337 -3.230 15.368 1.00 98.38 89 TRP A CA 1
ATOM 681 C C . TRP A 1 89 ? -9.037 -4.668 15.767 1.00 98.38 89 TRP A C 1
ATOM 683 O O . TRP A 1 89 ? -7.980 -4.943 16.332 1.00 98.38 89 TRP A O 1
ATOM 693 N N . VAL A 1 90 ? -9.969 -5.573 15.489 1.00 98.06 90 VAL A N 1
ATOM 694 C CA . VAL A 1 90 ? -9.977 -6.948 15.984 1.00 98.06 90 VAL A CA 1
ATOM 695 C C . VAL A 1 90 ? -9.792 -7.923 14.827 1.00 98.06 90 VAL A C 1
ATOM 697 O O . VAL A 1 90 ? -10.593 -7.967 13.889 1.00 98.06 90 VAL A O 1
ATOM 700 N N . GLN A 1 91 ? -8.764 -8.765 14.927 1.00 96.94 91 GLN A N 1
ATOM 701 C CA . GLN A 1 91 ? -8.628 -9.943 14.080 1.00 96.94 91 GLN A CA 1
ATOM 702 C C . GLN A 1 91 ? -9.321 -11.129 14.759 1.00 96.94 91 GLN A C 1
ATOM 704 O O . GLN A 1 91 ? -8.909 -11.577 15.829 1.00 96.94 91 GLN A O 1
ATOM 709 N N . TYR A 1 92 ? -10.395 -11.613 14.136 1.00 97.62 92 TYR A N 1
ATOM 710 C CA . TYR A 1 92 ? -11.242 -12.688 14.649 1.00 97.62 92 TYR A CA 1
ATOM 711 C C . TYR A 1 92 ? -11.195 -13.904 13.720 1.00 97.62 92 TYR A C 1
ATOM 713 O O . TYR A 1 92 ? -11.432 -13.783 12.517 1.00 97.62 92 TYR A O 1
ATOM 721 N N . GLU A 1 93 ? -10.915 -15.075 14.285 1.00 97.12 93 GLU A N 1
ATOM 722 C CA . GLU A 1 93 ? -11.058 -16.371 13.618 1.00 97.12 93 GLU A CA 1
ATOM 723 C C . GLU A 1 93 ? -12.355 -17.025 14.089 1.00 97.12 93 GLU A C 1
ATOM 725 O O . GLU A 1 93 ? -12.615 -17.075 15.286 1.00 97.12 93 GLU A O 1
ATOM 730 N N . SER A 1 94 ? -13.169 -17.542 13.167 1.00 95.94 94 SER A N 1
ATOM 731 C CA . SER A 1 94 ? -14.450 -18.183 13.498 1.00 95.94 94 SER A CA 1
ATOM 732 C C . SER A 1 94 ? -14.330 -19.671 13.841 1.00 95.94 94 SER A C 1
ATOM 734 O O . SER A 1 94 ? -15.295 -20.259 14.322 1.00 95.94 94 SER A O 1
ATOM 736 N N . SER A 1 95 ? -13.175 -20.302 13.595 1.00 95.38 95 SER A N 1
ATOM 737 C CA . SER A 1 95 ? -12.990 -21.744 13.787 1.00 95.38 95 SER A CA 1
ATOM 738 C C . SER A 1 95 ? -11.533 -22.112 14.134 1.00 95.38 95 SER A C 1
ATOM 740 O O . SER A 1 95 ? -10.724 -22.275 13.220 1.00 95.38 95 SER A O 1
ATOM 742 N N . PRO A 1 96 ? -11.192 -22.316 15.424 1.00 96.38 96 PRO A N 1
ATOM 743 C CA . PRO A 1 96 ? -12.054 -22.081 16.583 1.00 96.38 96 PRO A CA 1
ATOM 744 C C . PRO A 1 96 ? -12.312 -20.575 16.799 1.00 96.38 96 PRO A C 1
ATOM 746 O O . PRO A 1 96 ? -11.424 -19.779 16.491 1.00 96.38 96 PRO A O 1
ATOM 749 N N . PRO A 1 97 ? -13.480 -20.182 17.347 1.00 97.81 97 PRO A N 1
ATOM 750 C CA . PRO A 1 97 ? -13.782 -18.796 17.698 1.00 97.81 97 PRO A CA 1
ATOM 751 C C . PRO A 1 97 ? -12.738 -18.195 18.645 1.00 97.81 97 PRO A C 1
ATOM 753 O O . PRO A 1 97 ? -12.633 -18.620 19.796 1.00 97.81 97 PRO A O 1
ATOM 756 N N . LYS A 1 98 ? -11.960 -17.212 18.183 1.00 97.88 98 LYS A N 1
ATOM 757 C CA . LYS A 1 98 ? -11.002 -16.476 19.027 1.00 97.88 98 LYS A CA 1
ATOM 758 C C . LYS A 1 98 ? -10.589 -15.147 18.406 1.00 97.88 98 LYS A C 1
ATOM 760 O O . LYS A 1 98 ? -10.574 -14.987 17.186 1.00 97.88 98 LYS A O 1
ATOM 765 N N . ILE A 1 99 ? -10.184 -14.216 19.262 1.00 98.12 99 ILE A N 1
ATOM 766 C CA . ILE A 1 99 ? -9.453 -13.012 18.860 1.00 98.12 99 ILE A CA 1
ATOM 767 C C . ILE A 1 99 ? -7.965 -13.366 18.809 1.00 98.12 99 ILE A C 1
ATOM 769 O O . ILE A 1 99 ? -7.420 -13.866 19.793 1.00 98.12 99 ILE A O 1
ATOM 773 N N . THR A 1 100 ? -7.317 -13.149 17.666 1.00 96.00 100 THR A N 1
ATOM 774 C CA . THR A 1 100 ? -5.897 -13.493 17.463 1.00 96.00 100 THR A CA 1
ATOM 775 C C . THR A 1 100 ? -4.961 -12.301 17.550 1.00 96.00 100 THR A C 1
ATOM 777 O O . THR A 1 100 ? -3.797 -12.472 17.901 1.00 96.00 100 THR A O 1
ATOM 780 N N . ALA A 1 101 ? -5.462 -11.103 17.255 1.00 93.81 101 ALA A N 1
ATOM 781 C CA . ALA A 1 101 ? -4.711 -9.861 17.339 1.00 93.81 101 ALA A CA 1
ATOM 782 C C . ALA A 1 101 ? -5.657 -8.672 17.528 1.00 93.81 101 ALA A C 1
ATOM 784 O O . ALA A 1 101 ? -6.818 -8.705 17.106 1.00 93.81 101 ALA A O 1
ATOM 785 N N . THR A 1 102 ? -5.139 -7.612 18.147 1.00 96.44 102 THR A N 1
ATOM 786 C CA . THR A 1 102 ? -5.874 -6.370 18.393 1.00 96.44 102 THR A CA 1
ATOM 787 C C . THR A 1 102 ? -4.975 -5.158 18.205 1.00 96.44 102 THR A C 1
ATOM 789 O O . THR A 1 102 ? -3.828 -5.164 18.652 1.00 96.44 102 THR A O 1
ATOM 792 N N . TYR A 1 103 ? -5.527 -4.087 17.642 1.00 97.06 103 TYR A N 1
ATOM 793 C CA . TYR A 1 103 ? -4.937 -2.752 17.684 1.00 97.06 103 TYR A CA 1
ATOM 794 C C . TYR A 1 103 ? -5.865 -1.845 18.487 1.00 97.06 103 TYR A C 1
ATOM 796 O O . TYR A 1 103 ? -6.972 -1.566 18.036 1.00 97.06 103 TYR A O 1
ATOM 804 N N . GLN A 1 104 ? -5.447 -1.436 19.684 1.00 97.38 104 GLN A N 1
ATOM 805 C CA . GLN A 1 104 ? -6.297 -0.741 20.654 1.00 97.38 104 GLN A CA 1
ATOM 806 C C . GLN A 1 104 ? -5.851 0.710 20.851 1.00 97.38 104 GLN A C 1
ATOM 808 O O . GLN A 1 104 ? -4.655 0.995 20.932 1.00 97.38 104 GLN A O 1
ATOM 813 N N . LEU A 1 105 ? -6.829 1.611 20.941 1.00 97.44 105 LEU A N 1
ATOM 814 C CA . LEU A 1 105 ? -6.665 3.014 21.309 1.00 97.44 105 LEU A CA 1
ATOM 815 C C . LEU A 1 105 ? -7.640 3.349 22.432 1.00 97.44 105 LEU A C 1
ATOM 817 O O . LEU A 1 105 ? -8.832 3.543 22.185 1.00 97.44 105 LEU A O 1
ATOM 821 N N . ASP A 1 106 ? -7.113 3.428 23.651 1.00 97.75 106 ASP A N 1
ATOM 822 C CA . ASP A 1 106 ? -7.873 3.868 24.816 1.00 97.75 106 ASP A CA 1
ATOM 823 C C . ASP A 1 106 ? -7.938 5.389 24.870 1.00 97.75 106 ASP A C 1
ATOM 825 O O . ASP A 1 106 ? -6.920 6.082 24.748 1.00 97.75 106 ASP A O 1
ATOM 829 N N . LEU A 1 107 ? -9.143 5.902 25.083 1.00 97.69 107 LEU A N 1
ATOM 830 C CA . LEU A 1 107 ? -9.425 7.324 25.165 1.00 97.69 107 LEU A CA 1
ATOM 831 C C . LEU A 1 107 ? -9.851 7.720 26.581 1.00 97.69 107 LEU A C 1
ATOM 833 O O . LEU A 1 107 ? -10.381 6.917 27.354 1.00 97.69 107 LEU A O 1
ATOM 837 N N . GLU A 1 108 ? -9.627 8.985 26.918 1.00 96.69 108 GLU A N 1
ATOM 838 C CA . GLU A 1 108 ? -10.074 9.582 28.172 1.00 96.69 108 GLU A CA 1
ATOM 839 C C . GLU A 1 108 ? -10.552 11.025 27.970 1.00 96.69 108 GLU A C 1
ATOM 841 O O . GLU A 1 108 ? -10.145 11.683 27.006 1.00 96.69 108 GLU A O 1
ATOM 846 N N . PRO A 1 109 ? -11.399 11.550 28.871 1.00 95.31 109 PRO A N 1
ATOM 847 C CA . PRO A 1 109 ? -11.689 12.976 28.901 1.00 95.31 109 PRO A CA 1
ATOM 848 C C . PRO A 1 109 ? -10.402 13.782 29.126 1.00 95.31 109 PRO A C 1
ATOM 850 O O . PRO A 1 109 ? -9.579 13.446 29.979 1.00 95.31 109 PRO A O 1
ATOM 853 N N . GLY A 1 110 ? -10.229 14.858 28.364 1.00 89.50 110 GLY A N 1
ATOM 854 C CA . GLY A 1 110 ? -9.161 15.832 28.552 1.00 89.50 110 GLY A CA 1
ATOM 855 C C . GLY A 1 110 ? -9.359 16.662 29.823 1.00 89.50 110 GLY A C 1
ATOM 856 O O . GLY A 1 110 ? -10.422 16.651 30.438 1.00 89.50 110 GLY A O 1
ATOM 857 N N . GLU A 1 111 ? -8.341 17.433 30.205 1.00 85.00 111 GLU A N 1
ATOM 858 C CA . GLU A 1 111 ? -8.319 18.177 31.480 1.00 85.00 111 GLU A CA 1
ATOM 859 C C . GLU A 1 111 ? -9.446 19.211 31.616 1.00 85.00 111 GLU A C 1
ATOM 861 O O . GLU A 1 111 ? -9.922 19.464 32.719 1.00 85.00 111 GLU A O 1
ATOM 866 N N . ILE A 1 112 ? -9.901 19.774 30.494 1.00 76.62 112 ILE A N 1
ATOM 867 C CA . ILE A 1 112 ? -10.986 20.767 30.442 1.00 76.62 112 ILE A CA 1
ATOM 868 C C . ILE A 1 112 ? -12.366 20.082 30.304 1.00 76.62 112 ILE A C 1
ATOM 870 O O . ILE A 1 112 ? -13.394 20.745 30.277 1.00 76.62 112 ILE A O 1
ATOM 874 N N . GLY A 1 113 ? -12.433 18.746 30.241 1.00 73.06 113 GLY A N 1
ATOM 875 C CA . GLY A 1 113 ? -13.681 17.967 30.186 1.00 73.06 113 GLY A CA 1
ATOM 876 C C . GLY A 1 113 ? -14.477 18.068 28.875 1.00 73.06 113 GLY A C 1
ATOM 877 O O . GLY A 1 113 ? -15.286 17.193 28.592 1.00 73.06 113 GLY A O 1
ATOM 878 N N . GLU A 1 114 ? -14.226 19.084 28.048 1.00 78.50 114 GLU A N 1
ATOM 879 C CA . GLU A 1 114 ? -14.909 19.309 26.761 1.00 78.50 114 GLU A CA 1
ATOM 880 C C . GLU A 1 114 ? -14.287 18.545 25.579 1.00 78.50 114 GLU A C 1
ATOM 882 O O . GLU A 1 114 ? -14.818 18.538 24.468 1.00 78.50 114 GLU A O 1
ATOM 887 N N . HIS A 1 115 ? -13.131 17.920 25.786 1.00 88.94 115 HIS A N 1
ATOM 888 C CA . HIS A 1 115 ? -12.355 17.269 24.735 1.00 88.94 115 HIS A CA 1
ATOM 889 C C . HIS A 1 115 ? -12.051 15.824 25.105 1.00 88.94 115 HIS A C 1
ATOM 891 O O . HIS A 1 115 ? -11.895 15.507 26.280 1.00 88.94 115 HIS A O 1
ATOM 897 N N . VAL A 1 116 ? -11.917 14.961 24.102 1.00 94.25 116 VAL A N 1
ATOM 898 C CA . VAL A 1 116 ? -11.506 13.565 24.279 1.00 94.25 116 VAL A CA 1
ATOM 899 C C . VAL A 1 116 ? -10.097 13.416 23.743 1.00 94.25 116 VAL A C 1
ATOM 901 O O . VAL A 1 116 ? -9.792 13.910 22.659 1.00 94.25 116 VAL A O 1
ATOM 904 N N . VAL A 1 117 ? -9.228 12.752 24.492 1.00 94.69 117 VAL A N 1
ATOM 905 C CA . VAL A 1 117 ? -7.825 12.580 24.122 1.00 94.69 117 VAL A CA 1
ATOM 906 C C . VAL A 1 117 ? -7.406 11.119 24.175 1.00 94.69 117 VAL A C 1
ATOM 908 O O . VAL A 1 117 ? -8.014 10.303 24.865 1.00 94.69 117 VAL A O 1
ATOM 911 N N . ILE A 1 118 ? -6.338 10.788 23.456 1.00 95.19 118 ILE A N 1
ATOM 912 C CA . ILE A 1 118 ? -5.671 9.487 23.549 1.00 95.19 118 ILE A CA 1
ATOM 913 C C . ILE A 1 118 ? -5.056 9.352 24.948 1.00 95.19 118 ILE A C 1
ATOM 915 O O . ILE A 1 118 ? -4.179 10.134 25.319 1.00 95.19 118 ILE A O 1
ATOM 919 N N . ALA A 1 119 ? -5.502 8.360 25.719 1.00 95.06 119 ALA A N 1
ATOM 920 C CA . ALA A 1 119 ? -5.079 8.169 27.104 1.00 95.06 119 ALA A CA 1
ATOM 921 C C . ALA A 1 119 ? -3.631 7.673 27.188 1.00 95.06 119 ALA A C 1
ATOM 923 O O . ALA A 1 119 ? -2.813 8.212 27.930 1.00 95.06 119 ALA A O 1
ATOM 924 N N . THR A 1 120 ? -3.302 6.654 26.390 1.00 93.06 120 THR A N 1
ATOM 925 C CA . THR A 1 120 ? -1.963 6.060 26.322 1.00 93.06 120 THR A CA 1
ATOM 926 C C . THR A 1 120 ? -1.495 6.027 24.877 1.00 93.06 120 THR A C 1
ATOM 928 O O . THR A 1 120 ? -2.259 5.672 23.982 1.00 93.06 120 THR A O 1
ATOM 931 N N . GLY A 1 121 ? -0.237 6.403 24.646 1.00 91.00 121 GLY A N 1
ATOM 932 C CA . GLY A 1 121 ? 0.350 6.329 23.314 1.00 91.00 121 GLY A CA 1
ATOM 933 C C . GLY A 1 121 ? 0.353 4.897 22.782 1.00 91.00 121 GLY A C 1
ATOM 934 O O . GLY A 1 121 ? 0.630 3.957 23.525 1.00 91.00 121 GLY A O 1
ATOM 935 N N . ALA A 1 122 ? 0.087 4.739 21.492 1.00 94.81 122 ALA A N 1
ATOM 936 C CA . ALA A 1 122 ? 0.086 3.449 20.815 1.00 94.81 122 ALA A CA 1
ATOM 937 C C . ALA A 1 122 ? 0.863 3.537 19.500 1.00 94.81 122 ALA A C 1
ATOM 939 O O . ALA A 1 122 ? 0.987 4.604 18.908 1.00 94.81 122 ALA A O 1
ATOM 940 N N . ILE A 1 123 ? 1.385 2.410 19.019 1.00 94.38 123 ILE A N 1
ATOM 941 C CA . ILE A 1 123 ? 1.977 2.319 17.680 1.00 94.38 123 ILE A CA 1
ATOM 942 C C . ILE A 1 123 ? 1.326 1.146 16.976 1.00 94.38 123 ILE A C 1
ATOM 944 O O . ILE A 1 123 ? 1.508 -0.006 17.373 1.00 94.38 123 ILE A O 1
ATOM 948 N N . PHE A 1 124 ? 0.581 1.437 15.918 1.00 95.00 124 PHE A N 1
ATOM 949 C CA . PHE A 1 124 ? -0.002 0.400 15.086 1.00 95.00 124 PHE A CA 1
ATOM 950 C C . PHE A 1 124 ? 1.077 -0.092 14.133 1.00 95.00 124 PHE A C 1
ATOM 952 O O . PHE A 1 124 ? 1.554 0.665 13.290 1.00 95.00 124 PHE A O 1
ATOM 959 N N . ARG A 1 125 ? 1.511 -1.341 14.320 1.00 91.62 125 ARG A N 1
ATOM 960 C CA . ARG A 1 125 ? 2.585 -1.946 13.528 1.00 91.62 125 ARG A CA 1
ATOM 961 C C . ARG A 1 125 ? 2.032 -2.690 12.319 1.00 91.62 125 ARG A C 1
ATOM 963 O O . ARG A 1 125 ? 1.129 -3.517 12.440 1.00 91.62 125 ARG A O 1
ATOM 970 N N . PHE A 1 126 ? 2.659 -2.445 11.179 1.00 87.94 126 PHE A N 1
ATOM 971 C CA . PHE A 1 126 ? 2.382 -3.056 9.886 1.00 87.94 126 PHE A CA 1
ATOM 972 C C . PHE A 1 126 ? 3.683 -3.694 9.379 1.00 87.94 126 PHE A C 1
ATOM 974 O O . PHE A 1 126 ? 4.378 -3.153 8.522 1.00 87.94 126 PHE A O 1
ATOM 981 N N . GLY A 1 127 ? 4.085 -4.804 10.005 1.00 83.81 127 GLY A N 1
ATOM 982 C CA . GLY A 1 127 ? 5.441 -5.354 9.877 1.00 83.81 127 GLY A CA 1
ATOM 983 C C . GLY A 1 127 ? 6.492 -4.342 10.333 1.00 83.81 127 GLY A C 1
ATOM 984 O O . GLY A 1 127 ? 6.540 -3.996 11.513 1.00 83.81 127 GLY A O 1
ATOM 985 N N . ASN A 1 128 ? 7.301 -3.845 9.394 1.00 84.06 128 ASN A N 1
ATOM 986 C CA . ASN A 1 128 ? 8.378 -2.890 9.676 1.00 84.06 128 ASN A CA 1
ATOM 987 C C . ASN A 1 128 ? 7.900 -1.430 9.748 1.00 84.06 128 ASN A C 1
ATOM 989 O O . ASN A 1 128 ? 8.654 -0.564 10.183 1.00 84.06 128 ASN A O 1
ATOM 993 N N . TYR A 1 129 ? 6.660 -1.149 9.340 1.00 88.81 129 TYR A N 1
ATOM 994 C CA . TYR A 1 129 ? 6.082 0.193 9.396 1.00 88.81 129 TYR A CA 1
ATOM 995 C C . TYR A 1 129 ? 5.292 0.385 10.692 1.00 88.81 129 TYR A C 1
ATOM 997 O O . TYR A 1 129 ? 4.745 -0.566 11.255 1.00 88.81 129 TYR A O 1
ATOM 1005 N N . GLY A 1 130 ? 5.205 1.625 11.166 1.00 89.00 130 GLY A N 1
ATOM 1006 C CA . GLY A 1 130 ? 4.440 1.976 12.356 1.00 89.00 130 GLY A CA 1
ATOM 1007 C C . GLY A 1 130 ? 3.675 3.274 12.157 1.00 89.00 130 GLY A C 1
ATOM 1008 O O . GLY A 1 130 ? 4.251 4.251 11.686 1.00 89.00 130 GLY A O 1
ATOM 1009 N N . LEU A 1 131 ? 2.400 3.296 12.542 1.00 91.44 131 LEU A N 1
ATOM 1010 C CA . LEU A 1 131 ? 1.616 4.523 12.660 1.00 91.44 131 LEU A CA 1
ATOM 1011 C C . LEU A 1 131 ? 1.464 4.871 14.149 1.00 91.44 131 LEU A C 1
ATOM 1013 O O . LEU A 1 131 ? 0.759 4.153 14.867 1.00 91.44 131 LEU A O 1
ATOM 1017 N N . PRO A 1 132 ? 2.160 5.909 14.643 1.00 91.75 132 PRO A N 1
ATOM 1018 C CA . PRO A 1 132 ? 2.081 6.295 16.041 1.00 91.75 132 PRO A CA 1
ATOM 1019 C C . PRO A 1 132 ? 0.801 7.088 16.328 1.00 91.75 132 PRO A C 1
ATOM 1021 O O . PRO A 1 132 ? 0.410 7.971 15.575 1.00 91.75 132 PRO A O 1
ATOM 1024 N N . PHE A 1 133 ? 0.200 6.817 17.476 1.00 92.69 133 PHE A N 1
ATOM 1025 C CA . PHE A 1 133 ? -0.846 7.606 18.108 1.00 92.69 133 PHE A CA 1
ATOM 1026 C C . PHE A 1 133 ? -0.272 8.146 19.410 1.00 92.69 133 PHE A C 1
ATOM 1028 O O . PHE A 1 133 ? 0.113 7.386 20.300 1.00 92.69 133 PHE A O 1
ATOM 1035 N N . MET A 1 134 ? -0.150 9.464 19.504 1.00 89.69 134 MET A N 1
ATOM 1036 C CA . MET A 1 134 ? 0.542 10.101 20.621 1.00 89.69 134 MET A CA 1
ATOM 1037 C C . MET A 1 134 ? -0.406 10.281 21.812 1.00 89.69 134 MET A C 1
ATOM 1039 O O . MET A 1 134 ? -1.568 10.642 21.607 1.00 89.69 134 MET A O 1
ATOM 1043 N N . PRO A 1 135 ? 0.070 10.082 23.056 1.00 90.88 135 PRO A N 1
ATOM 1044 C CA . PRO A 1 135 ? -0.739 10.378 24.231 1.00 90.88 135 PRO A CA 1
ATOM 1045 C C . PRO A 1 135 ? -1.134 11.858 24.227 1.00 90.88 135 PRO A C 1
ATOM 1047 O O . PRO A 1 135 ? -0.377 12.708 23.756 1.00 90.88 135 PRO A O 1
ATOM 1050 N N . ARG A 1 136 ? -2.320 12.158 24.759 1.00 89.31 136 ARG A N 1
ATOM 1051 C CA . ARG A 1 136 ? -2.951 13.489 24.752 1.00 89.31 136 ARG A CA 1
ATOM 1052 C C . ARG A 1 136 ? -3.294 14.047 23.360 1.00 89.31 136 ARG A C 1
ATOM 1054 O O . ARG A 1 136 ? -3.739 15.188 23.274 1.00 89.31 136 ARG A O 1
ATOM 1061 N N . GLY A 1 137 ? -3.131 13.275 22.281 1.00 90.25 137 GLY A N 1
ATOM 1062 C CA . GLY A 1 137 ? -3.646 13.659 20.964 1.00 90.25 137 GLY A CA 1
ATOM 1063 C C . GLY A 1 137 ? -5.170 13.791 20.994 1.00 90.25 137 GLY A C 1
ATOM 1064 O O . GLY A 1 137 ? -5.848 12.943 21.578 1.00 90.25 137 GLY A O 1
ATOM 1065 N N . LEU A 1 138 ? -5.700 14.870 20.417 1.00 91.75 138 LEU A N 1
ATOM 1066 C CA . LEU A 1 138 ? -7.129 15.187 20.439 1.00 91.75 138 LEU A CA 1
ATOM 1067 C C . LEU A 1 138 ? -7.898 14.252 19.501 1.00 91.75 138 LEU A C 1
ATOM 1069 O O . LEU A 1 138 ? -7.491 14.041 18.362 1.00 91.75 138 LEU A O 1
ATOM 1073 N N . VAL A 1 139 ? -9.037 13.734 19.954 1.00 94.38 139 VAL A N 1
ATOM 1074 C CA . VAL A 1 139 ? -9.946 12.928 19.135 1.00 94.38 139 VAL A CA 1
ATOM 1075 C C . VAL A 1 139 ? -11.237 13.700 18.909 1.00 94.38 139 VAL A C 1
ATOM 1077 O O . VAL A 1 139 ? -11.977 13.991 19.847 1.00 94.38 139 VAL A O 1
ATOM 1080 N N . GLN A 1 140 ? -11.504 14.039 17.651 1.00 93.44 140 GLN A N 1
ATOM 1081 C CA . GLN A 1 140 ? -12.680 14.799 17.245 1.00 93.44 140 GLN A CA 1
ATOM 1082 C C . GLN A 1 140 ? -13.649 13.912 16.457 1.00 93.44 140 GLN A C 1
ATOM 1084 O O . GLN A 1 140 ? -13.263 13.366 15.415 1.00 93.44 140 GLN A O 1
ATOM 1089 N N . PRO A 1 141 ? -14.913 13.786 16.886 1.00 95.44 141 PRO A N 1
ATOM 1090 C CA . PRO A 1 141 ? -15.958 13.290 16.007 1.00 95.44 141 PRO A CA 1
ATOM 1091 C C . PRO A 1 141 ? -16.256 14.335 14.924 1.00 95.44 141 PRO A C 1
ATOM 1093 O O . PRO A 1 141 ? -16.399 15.524 15.207 1.00 95.44 141 PRO A O 1
ATOM 1096 N N . VAL A 1 142 ? -16.367 13.895 13.675 1.00 94.50 142 VAL A N 1
ATOM 1097 C CA . VAL A 1 142 ? -16.765 14.734 12.542 1.00 94.50 142 VAL A CA 1
ATOM 1098 C C . VAL A 1 142 ? -18.180 14.335 12.133 1.00 94.50 142 VAL A C 1
ATOM 1100 O O . VAL A 1 142 ? -18.439 13.185 11.764 1.00 94.50 142 VAL A O 1
ATOM 1103 N N . SER A 1 143 ? -19.102 15.293 12.205 1.00 93.75 143 SER A N 1
ATOM 1104 C CA . SER A 1 143 ? -20.525 15.087 11.920 1.00 93.75 143 SER A CA 1
ATOM 1105 C C . SER A 1 143 ? -20.923 15.670 10.567 1.00 93.75 143 SER A C 1
ATOM 1107 O O . SER A 1 143 ? -20.271 16.577 10.054 1.00 93.75 143 SER A O 1
ATOM 1109 N N . THR A 1 144 ? -21.979 15.126 9.959 1.00 89.69 144 THR A N 1
ATOM 1110 C CA . THR A 1 144 ? -22.575 15.725 8.748 1.00 89.69 144 THR A CA 1
ATOM 1111 C C . THR A 1 144 ? -23.484 16.907 9.104 1.00 89.69 144 THR A C 1
ATOM 1113 O O . THR A 1 144 ? -23.910 17.025 10.253 1.00 89.69 144 THR A O 1
ATOM 1116 N N . GLU A 1 145 ? -23.842 17.755 8.131 1.00 84.19 145 GLU A N 1
ATOM 1117 C CA . GLU A 1 145 ? -24.796 18.866 8.336 1.00 84.19 145 GLU A CA 1
ATOM 1118 C C . GLU A 1 145 ? -26.167 18.395 8.858 1.00 84.19 145 GLU A C 1
ATOM 1120 O O . GLU A 1 145 ? -26.830 19.113 9.602 1.00 84.19 145 GLU A O 1
ATOM 1125 N N . GLY A 1 146 ? -26.577 17.165 8.524 1.00 80.06 146 GLY A N 1
ATOM 1126 C CA . GLY A 1 146 ? -27.808 16.536 9.017 1.00 80.06 146 GLY A CA 1
ATOM 1127 C C . GLY A 1 146 ? -27.683 15.872 10.394 1.00 80.06 146 GLY A C 1
ATOM 1128 O O . GLY A 1 146 ? -28.602 15.168 10.813 1.00 80.06 146 GLY A O 1
ATOM 1129 N N . GLY A 1 147 ? -26.553 16.053 11.083 1.00 85.88 147 GLY A N 1
ATOM 1130 C CA . GLY A 1 147 ? -26.215 15.341 12.313 1.00 85.88 147 GLY A CA 1
ATOM 1131 C C . GLY A 1 147 ? -25.668 13.934 12.056 1.00 85.88 147 GLY A C 1
ATOM 1132 O O . GLY A 1 147 ? -25.694 13.409 10.939 1.00 85.88 147 GLY A O 1
ATOM 1133 N N . GLY A 1 148 ? -25.137 13.307 13.100 1.00 92.38 148 GLY A N 1
ATOM 1134 C CA . GLY A 1 148 ? -24.546 11.980 13.011 1.00 92.38 148 GLY A CA 1
ATOM 1135 C C . GLY A 1 148 ? -23.056 12.001 12.685 1.00 92.38 148 GLY A C 1
ATOM 1136 O O . GLY A 1 148 ? -22.631 12.577 11.674 1.00 92.38 148 GLY A O 1
ATOM 1137 N N . ILE A 1 149 ? -22.282 11.314 13.518 1.00 96.75 149 ILE A N 1
ATOM 1138 C CA . ILE A 1 149 ? -20.843 11.122 13.321 1.00 96.75 149 ILE A CA 1
ATOM 1139 C C . ILE A 1 149 ? -20.617 10.214 12.105 1.00 96.75 149 ILE A C 1
ATOM 1141 O O . ILE A 1 149 ? -21.176 9.118 12.020 1.00 96.75 149 ILE A O 1
ATOM 1145 N N . HIS A 1 150 ? -19.785 10.656 11.160 1.00 95.62 150 HIS A N 1
ATOM 1146 C CA . HIS A 1 150 ? -19.404 9.872 9.975 1.00 95.62 150 HIS A CA 1
ATOM 1147 C C . HIS A 1 150 ? -17.904 9.584 9.893 1.00 95.62 150 HIS A C 1
ATOM 1149 O O . HIS A 1 150 ? -17.479 8.805 9.040 1.00 95.62 150 HIS A O 1
ATOM 1155 N N . GLN A 1 151 ? -17.102 10.197 10.759 1.00 96.31 151 GLN A N 1
ATOM 1156 C CA . GLN A 1 151 ? -15.658 10.022 10.814 1.00 96.31 151 GLN A CA 1
ATOM 1157 C C . GLN A 1 151 ? -15.146 10.415 12.199 1.00 96.31 151 GLN A C 1
ATOM 1159 O O . GLN A 1 151 ? -15.698 11.309 12.837 1.00 96.31 151 GLN A O 1
ATOM 1164 N N . PHE A 1 152 ? -14.053 9.795 12.629 1.00 97.25 152 PHE A N 1
ATOM 1165 C CA . PHE A 1 152 ? -13.245 10.283 13.744 1.00 97.25 152 PHE A CA 1
ATOM 1166 C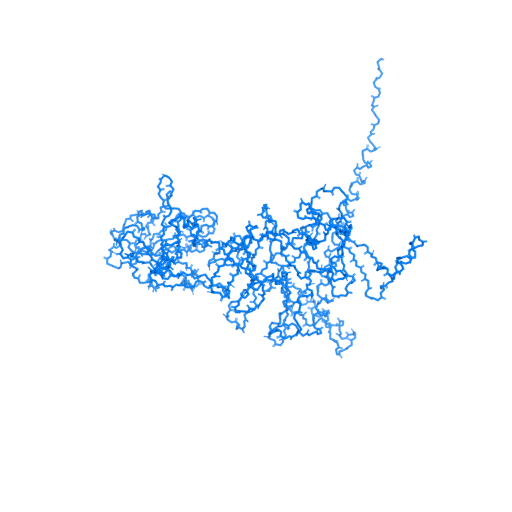 C . PHE A 1 152 ? -11.906 10.804 13.235 1.00 97.25 152 PHE A C 1
ATOM 1168 O O . PHE A 1 152 ? -11.315 10.226 12.324 1.00 97.25 152 PHE A O 1
ATOM 1175 N N . ARG A 1 153 ? -11.426 11.903 13.813 1.00 95.44 153 ARG A N 1
ATOM 1176 C CA . ARG A 1 153 ? -10.109 12.474 13.534 1.00 95.44 153 ARG A CA 1
ATOM 1177 C C . ARG A 1 153 ? -9.258 12.422 14.793 1.00 95.44 153 ARG A C 1
ATOM 1179 O O . ARG A 1 153 ? -9.647 12.967 15.816 1.00 95.44 153 ARG A O 1
ATOM 1186 N N . PHE A 1 154 ? -8.096 11.799 14.683 1.00 94.31 154 PHE A N 1
ATOM 1187 C CA . PHE A 1 154 ? -7.082 11.691 15.721 1.00 94.31 154 PHE A CA 1
ATOM 1188 C C . PHE A 1 154 ? -5.966 12.678 15.382 1.00 94.31 154 PHE A C 1
ATOM 1190 O O . PHE A 1 154 ? -5.159 12.444 14.481 1.00 94.31 154 PHE A O 1
ATOM 1197 N N . GLU A 1 155 ? -5.959 13.819 16.055 1.00 90.19 155 GLU A N 1
ATOM 1198 C CA . GLU A 1 155 ? -4.966 14.868 15.866 1.00 90.19 155 GLU A CA 1
ATOM 1199 C C . GLU A 1 155 ? -3.705 14.553 16.672 1.00 90.19 155 GLU A C 1
ATOM 1201 O O . GLU A 1 155 ? -3.759 14.079 17.812 1.00 90.19 155 GLU A O 1
ATOM 1206 N N . TYR A 1 156 ? -2.547 14.856 16.093 1.00 82.00 156 TYR A N 1
ATOM 1207 C CA . TYR A 1 156 ? -1.300 14.821 16.844 1.00 82.00 156 TYR A CA 1
ATOM 1208 C C . TYR A 1 156 ? -1.268 16.005 17.816 1.00 82.00 156 TYR A C 1
ATOM 1210 O O . TYR A 1 156 ? -1.652 17.113 17.430 1.00 82.00 156 TYR A O 1
ATOM 1218 N N . PRO A 1 157 ? -0.820 15.807 19.068 1.00 66.44 157 PRO A N 1
ATOM 1219 C CA . PRO A 1 157 ? -0.721 16.891 20.025 1.00 66.44 157 PRO A CA 1
ATOM 1220 C C . PRO A 1 157 ? 0.261 17.924 19.473 1.00 66.44 157 PRO A C 1
ATOM 1222 O O . PRO A 1 157 ? 1.457 17.661 19.332 1.00 66.44 157 PRO A O 1
ATOM 1225 N N . LEU A 1 158 ? -0.249 19.110 19.152 1.00 59.56 158 LEU A N 1
ATOM 1226 C CA . LEU A 1 158 ? 0.586 20.275 18.911 1.00 59.56 158 LEU A CA 1
ATOM 1227 C C . LEU A 1 158 ? 1.106 20.730 20.276 1.00 59.56 158 LEU A C 1
ATOM 1229 O O . LEU A 1 158 ? 0.559 21.648 20.883 1.00 59.56 158 LEU A O 1
ATOM 1233 N N . ASN A 1 159 ? 2.151 20.071 20.777 1.00 49.22 159 ASN A N 1
ATOM 1234 C CA . ASN A 1 159 ? 2.974 20.653 21.828 1.00 49.22 159 ASN A CA 1
ATOM 1235 C C . ASN A 1 159 ? 3.736 21.818 21.196 1.00 49.22 159 ASN A C 1
ATOM 1237 O O . ASN A 1 159 ? 4.896 21.687 20.810 1.00 49.22 159 ASN A O 1
ATOM 1241 N N . TYR A 1 160 ? 3.074 22.967 21.068 1.00 45.59 160 TYR A N 1
ATOM 1242 C CA . TYR A 1 160 ? 3.821 24.211 21.072 1.00 45.59 160 TYR A CA 1
ATOM 1243 C C . TYR A 1 160 ? 4.576 24.247 22.406 1.00 45.59 160 TYR A C 1
ATOM 1245 O O . TYR A 1 160 ? 3.974 23.924 23.437 1.00 45.59 160 TYR A O 1
ATOM 1253 N N . PRO A 1 161 ? 5.879 24.576 22.416 1.00 42.38 161 PRO A N 1
ATOM 1254 C CA . PRO A 1 161 ? 6.561 24.903 23.658 1.00 42.38 161 PRO A CA 1
ATOM 1255 C C . PRO A 1 161 ? 5.681 25.871 24.457 1.00 42.38 161 PRO A C 1
ATOM 1257 O O . PRO A 1 161 ? 5.043 26.747 23.867 1.00 42.38 161 PRO A O 1
ATOM 1260 N N . SER A 1 162 ? 5.645 25.725 25.784 1.00 44.25 162 SER A N 1
ATOM 1261 C CA . SER A 1 162 ? 5.008 26.696 26.695 1.00 44.25 162 SER A CA 1
ATOM 1262 C C . SER A 1 162 ? 5.461 28.133 26.421 1.00 44.25 162 SER A C 1
ATOM 1264 O O . SER A 1 162 ? 4.752 29.090 26.720 1.00 44.25 162 SER A O 1
ATOM 1266 N N . ASP A 1 163 ? 6.623 28.245 25.788 1.00 42.72 163 ASP A N 1
ATOM 1267 C CA . ASP A 1 163 ? 7.296 29.450 25.371 1.00 42.72 163 ASP A CA 1
ATOM 1268 C C . ASP A 1 163 ? 7.051 29.609 23.864 1.00 42.72 163 ASP A C 1
ATOM 1270 O O . ASP A 1 163 ? 7.960 29.491 23.042 1.00 42.72 163 ASP A O 1
ATOM 1274 N N . ARG A 1 164 ? 5.788 29.802 23.466 1.00 41.62 164 ARG A N 1
ATOM 1275 C CA . ARG A 1 164 ? 5.487 30.321 22.129 1.00 41.62 164 ARG A CA 1
ATOM 1276 C C . ARG A 1 164 ? 6.178 31.685 22.055 1.00 41.62 164 ARG A C 1
ATOM 1278 O O . ARG A 1 164 ? 5.794 32.555 22.834 1.00 41.62 164 ARG A O 1
ATOM 1285 N N . PRO A 1 165 ? 7.184 31.889 21.192 1.00 46.25 165 PRO A N 1
ATOM 1286 C CA . PRO A 1 165 ? 7.813 33.191 21.135 1.00 46.25 165 PRO A CA 1
ATOM 1287 C C . PRO A 1 165 ? 6.778 34.193 20.591 1.00 46.25 165 PRO A C 1
ATOM 1289 O O . PRO A 1 165 ? 5.957 33.853 19.729 1.00 46.25 165 PRO A O 1
ATOM 1292 N N . ASP A 1 166 ? 6.731 35.384 21.199 1.00 49.56 166 ASP A N 1
ATOM 1293 C CA . ASP A 1 166 ? 5.676 36.404 21.014 1.00 49.56 166 ASP A CA 1
ATOM 1294 C C . ASP A 1 166 ? 5.523 36.878 19.552 1.00 49.56 166 ASP A C 1
ATOM 1296 O O . ASP A 1 166 ? 4.571 37.572 19.196 1.00 49.56 166 ASP A O 1
ATOM 1300 N N . ASP A 1 167 ? 6.465 36.497 18.695 1.00 48.78 167 ASP A N 1
ATOM 1301 C CA . ASP A 1 167 ? 6.584 36.816 17.280 1.00 48.78 167 ASP A CA 1
ATOM 1302 C C . ASP A 1 167 ? 5.968 35.765 16.338 1.00 48.78 167 ASP A C 1
ATOM 1304 O O . ASP A 1 167 ? 5.869 36.026 15.139 1.00 48.78 167 ASP A O 1
ATOM 1308 N N . VAL A 1 168 ? 5.501 34.610 16.835 1.00 40.50 168 VAL A N 1
ATOM 1309 C CA . VAL A 1 168 ? 4.791 33.620 16.005 1.00 40.50 168 VAL A CA 1
ATOM 1310 C C . VAL A 1 168 ? 3.334 34.058 15.826 1.00 40.50 168 VAL A C 1
ATOM 1312 O O . VAL A 1 168 ? 2.545 33.912 16.772 1.00 40.50 168 VAL A O 1
ATOM 1315 N N . PRO A 1 169 ? 2.916 34.524 14.629 1.00 42.41 169 PRO A N 1
ATOM 1316 C CA . PRO A 1 169 ? 1.606 35.130 14.434 1.00 42.41 169 PRO A CA 1
ATOM 1317 C C . PRO A 1 169 ? 0.479 34.181 14.871 1.00 42.41 169 PRO A C 1
ATOM 1319 O O . PRO A 1 169 ? 0.559 32.978 14.598 1.00 42.41 169 PRO A O 1
ATOM 1322 N N . PRO A 1 170 ? -0.596 34.673 15.517 1.00 47.81 170 PRO A N 1
ATOM 1323 C CA . PRO A 1 170 ? -1.800 33.888 15.841 1.00 47.81 170 PRO A CA 1
ATOM 1324 C C . PRO A 1 170 ? -2.452 33.208 14.623 1.00 47.81 170 PRO A C 1
ATOM 1326 O O . PRO A 1 170 ? -3.329 32.366 14.785 1.00 47.81 170 PRO A O 1
ATOM 1329 N N . GLU A 1 171 ? -1.981 33.540 13.426 1.00 43.25 171 GLU A N 1
ATOM 1330 C CA . GLU A 1 171 ? -2.491 33.142 12.125 1.00 43.25 171 GLU A CA 1
ATOM 1331 C C . GLU A 1 171 ? -1.784 31.934 11.500 1.00 43.25 171 GLU A C 1
ATOM 1333 O O . GLU A 1 171 ? -2.181 31.568 10.399 1.00 43.25 171 GLU A O 1
ATOM 1338 N N . ILE A 1 172 ? -0.780 31.291 12.133 1.00 39.50 172 ILE A N 1
ATOM 1339 C CA . ILE A 1 172 ? -0.293 30.000 11.601 1.00 39.50 172 ILE A CA 1
ATOM 1340 C C . ILE A 1 172 ? -1.465 29.016 11.685 1.00 39.50 172 ILE A C 1
ATOM 1342 O O . ILE A 1 172 ? -1.840 28.622 12.796 1.00 39.50 172 ILE A O 1
ATOM 1346 N N . PRO A 1 173 ? -2.081 28.634 10.551 1.00 38.62 173 PRO A N 1
ATOM 1347 C CA . PRO A 1 173 ? -3.275 27.815 10.583 1.00 38.62 173 PRO A CA 1
ATOM 1348 C C . PRO A 1 173 ? -2.894 26.479 11.208 1.00 38.62 173 PRO A C 1
ATOM 1350 O O . PRO A 1 173 ? -1.894 25.880 10.807 1.00 38.62 173 PRO A O 1
ATOM 1353 N N . ARG A 1 174 ? -3.702 25.970 12.150 1.00 46.72 174 ARG A N 1
ATOM 1354 C CA . ARG A 1 174 ? -3.733 24.518 12.366 1.00 46.72 174 ARG A CA 1
ATOM 1355 C C . ARG A 1 174 ? -3.999 23.935 10.984 1.00 46.72 174 ARG A C 1
ATOM 1357 O O . ARG A 1 174 ? -5.049 24.275 10.429 1.00 46.72 174 ARG A O 1
ATOM 1364 N N . PRO A 1 175 ? -3.077 23.172 10.377 1.00 47.00 175 PRO A N 1
ATOM 1365 C CA . PRO A 1 175 ? -3.302 22.751 9.014 1.00 47.00 175 PRO A CA 1
ATOM 1366 C C . PRO A 1 175 ? -4.546 21.865 9.051 1.00 47.00 175 PRO A C 1
ATOM 1368 O O . PRO A 1 175 ? -4.602 20.851 9.748 1.00 47.00 175 PRO A O 1
ATOM 1371 N N . SER A 1 176 ? -5.614 22.320 8.403 1.00 43.38 176 SER A N 1
ATOM 1372 C CA . SER A 1 176 ? -6.873 21.594 8.403 1.00 43.38 176 SER A CA 1
ATOM 1373 C C . SER A 1 176 ? -6.617 20.231 7.765 1.00 43.38 176 SER A C 1
ATOM 1375 O O . SER A 1 176 ? -6.248 20.172 6.595 1.00 43.38 176 SER A O 1
ATOM 1377 N N . GLY A 1 177 ? -6.774 19.148 8.530 1.00 53.81 177 GLY A N 1
ATOM 1378 C CA . GLY A 1 177 ? -6.527 17.788 8.040 1.00 53.81 177 GLY A CA 1
ATOM 1379 C C . GLY A 1 177 ? -5.227 17.123 8.510 1.00 53.81 177 GLY A C 1
ATOM 1380 O O . GLY A 1 177 ? -4.939 16.025 8.044 1.00 53.81 177 GLY A O 1
ATOM 1381 N N . THR A 1 178 ? -4.464 17.704 9.444 1.00 65.56 178 THR A N 1
ATOM 1382 C CA . THR A 1 178 ? -3.302 17.020 10.047 1.00 65.56 178 THR A CA 1
ATOM 1383 C C . THR A 1 178 ? -3.717 16.090 11.179 1.00 65.56 178 THR A C 1
ATOM 1385 O O . THR A 1 178 ? -3.849 16.496 12.332 1.00 65.56 178 THR A O 1
ATOM 1388 N N . GLY A 1 179 ? -3.932 14.826 10.844 1.00 85.12 179 GLY A N 1
ATOM 1389 C CA . GLY A 1 179 ? -4.248 13.771 11.795 1.00 85.12 179 GLY A CA 1
ATOM 1390 C C . GLY A 1 179 ? -4.543 12.464 11.075 1.00 85.12 179 GLY A C 1
ATOM 1391 O O . GLY A 1 179 ? -4.553 12.408 9.844 1.00 85.12 179 GLY A O 1
ATOM 1392 N N . VAL A 1 180 ? -4.812 11.421 11.850 1.00 94.50 180 VAL A N 1
ATOM 1393 C CA . VAL A 1 180 ? -5.326 10.159 11.320 1.00 94.50 180 VAL A CA 1
ATOM 1394 C C . VAL A 1 180 ? -6.845 10.244 11.298 1.00 94.50 180 VAL A C 1
ATOM 1396 O O . VAL A 1 180 ? -7.481 10.491 12.315 1.00 94.50 180 VAL A O 1
ATOM 1399 N N . ASN A 1 181 ? -7.444 10.066 10.134 1.00 95.69 181 ASN A N 1
ATOM 1400 C CA . ASN A 1 181 ? -8.881 10.038 9.940 1.00 95.69 181 ASN A CA 1
AT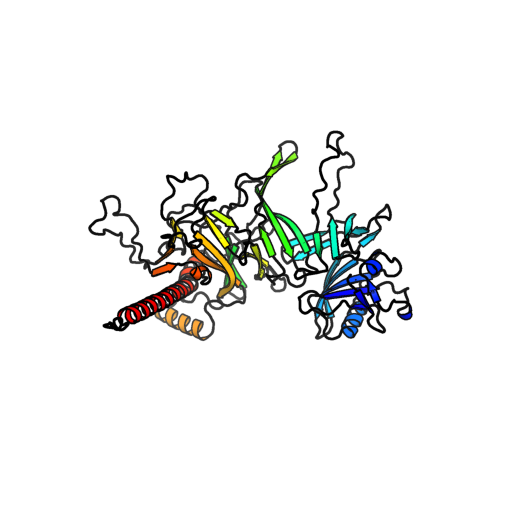OM 1401 C C . ASN A 1 181 ? -9.348 8.586 9.845 1.00 95.69 181 ASN A C 1
ATOM 1403 O O . ASN A 1 181 ? -8.733 7.774 9.159 1.00 95.69 181 ASN A O 1
ATOM 1407 N N . VAL A 1 182 ? -10.452 8.278 10.515 1.00 97.62 182 VAL A N 1
ATOM 1408 C CA . VAL A 1 182 ? -11.112 6.975 10.474 1.00 97.62 182 VAL A CA 1
ATOM 1409 C C . VAL A 1 182 ? -12.536 7.199 9.979 1.00 97.62 182 VAL A C 1
ATOM 1411 O O . VAL A 1 182 ? -13.415 7.538 10.780 1.00 97.62 182 VAL A O 1
ATOM 1414 N N . PRO A 1 183 ? -12.781 7.098 8.661 1.00 96.94 183 PRO A N 1
ATOM 1415 C CA . PRO A 1 183 ? -14.127 7.224 8.120 1.00 96.94 183 PRO A CA 1
ATOM 1416 C C . PRO A 1 183 ? -14.991 6.051 8.593 1.00 96.94 183 PRO A C 1
ATOM 1418 O O . PRO A 1 183 ? -14.519 4.925 8.716 1.00 96.94 183 PRO A O 1
ATOM 1421 N N . LEU A 1 184 ? -16.275 6.288 8.842 1.00 96.75 184 LEU A N 1
ATOM 1422 C CA . LEU A 1 184 ? -17.234 5.247 9.232 1.00 96.75 184 LEU A CA 1
ATOM 1423 C C . LEU A 1 184 ? -18.122 4.795 8.065 1.00 96.75 184 LEU A C 1
ATOM 1425 O O . LEU A 1 184 ? -18.862 3.822 8.196 1.00 96.75 184 LEU A O 1
ATOM 1429 N N . LEU A 1 185 ? -18.051 5.499 6.932 1.00 94.06 185 LEU A N 1
ATOM 1430 C CA . LEU A 1 185 ? -18.879 5.293 5.745 1.00 94.06 185 LEU A CA 1
ATOM 1431 C C . LEU A 1 185 ? -18.024 5.142 4.480 1.00 94.06 185 LEU A C 1
ATOM 1433 O O . LEU A 1 185 ? -16.875 5.580 4.423 1.00 94.06 185 LEU A O 1
ATOM 1437 N N . GLY A 1 186 ? -18.631 4.552 3.449 1.00 94.19 186 GLY A N 1
ATOM 1438 C CA . GLY A 1 186 ? -18.029 4.360 2.132 1.00 94.19 186 GLY A CA 1
ATOM 1439 C C . GLY A 1 186 ? -17.029 3.197 2.048 1.00 94.19 186 GLY A C 1
ATOM 1440 O O . GLY A 1 186 ? -16.794 2.501 3.041 1.00 94.19 186 GLY A O 1
ATOM 1441 N N . PRO A 1 187 ? -16.403 3.005 0.870 1.00 93.56 187 PRO A N 1
ATOM 1442 C CA . PRO A 1 187 ? -15.550 1.843 0.594 1.00 93.56 187 PRO A CA 1
ATOM 1443 C C . PRO A 1 187 ? -14.294 1.750 1.470 1.00 93.56 187 PRO A C 1
ATOM 1445 O O . PRO A 1 187 ? -13.724 0.671 1.631 1.00 93.56 187 PRO A O 1
ATOM 1448 N N . GLN A 1 188 ? -13.859 2.885 2.024 1.00 95.81 188 GLN A N 1
ATOM 1449 C CA . GLN A 1 188 ? -12.674 3.003 2.877 1.00 95.81 188 GLN A CA 1
ATOM 1450 C C . GLN A 1 188 ? -13.023 3.088 4.366 1.00 95.81 188 GLN A C 1
ATOM 1452 O O . GLN A 1 188 ? -12.182 3.473 5.168 1.00 95.81 188 GLN A O 1
ATOM 1457 N N . ARG A 1 189 ? -14.254 2.754 4.773 1.00 96.00 189 ARG A N 1
ATOM 1458 C CA . ARG A 1 189 ? -14.614 2.796 6.193 1.00 96.00 189 ARG A CA 1
ATOM 1459 C C . ARG A 1 189 ? -13.671 1.948 7.049 1.00 96.00 189 ARG A C 1
ATOM 1461 O O . ARG A 1 189 ? -13.266 0.847 6.665 1.00 96.00 189 ARG A O 1
ATOM 1468 N N . TYR A 1 190 ? -13.371 2.473 8.225 1.00 97.06 190 TYR A N 1
ATOM 1469 C CA . TYR A 1 190 ? -12.522 1.899 9.260 1.00 97.06 190 TYR A CA 1
ATOM 1470 C C . TYR A 1 190 ? -11.047 1.709 8.879 1.00 97.06 190 TYR A C 1
ATOM 1472 O O . TYR A 1 190 ? -10.308 1.066 9.628 1.00 97.06 190 TYR A O 1
ATOM 1480 N N . THR A 1 191 ? -10.598 2.273 7.755 1.00 97.31 191 THR A N 1
ATOM 1481 C CA . THR A 1 191 ? -9.166 2.411 7.465 1.00 97.31 191 THR A CA 1
ATOM 1482 C C . THR A 1 191 ? -8.592 3.629 8.189 1.00 97.31 191 THR A C 1
ATOM 1484 O O . THR A 1 191 ? -9.317 4.503 8.666 1.00 97.31 191 THR A O 1
ATOM 1487 N N . LEU A 1 192 ? -7.268 3.672 8.293 1.00 97.44 192 LEU A N 1
ATOM 1488 C CA . LEU A 1 192 ? -6.508 4.781 8.851 1.00 97.44 192 LEU A CA 1
ATOM 1489 C C . LEU A 1 192 ? -6.014 5.650 7.695 1.00 97.44 192 LEU A C 1
ATOM 1491 O O . LEU A 1 192 ? -5.165 5.224 6.909 1.00 97.44 192 LEU A O 1
ATOM 1495 N N . GLN A 1 193 ? -6.561 6.858 7.584 1.00 96.00 193 GLN A N 1
ATOM 1496 C CA . GLN A 1 193 ? -6.255 7.800 6.511 1.00 96.00 193 GLN A CA 1
ATOM 1497 C C . GLN A 1 193 ? -5.423 8.968 7.030 1.00 96.00 193 GLN A C 1
ATOM 1499 O O . GLN A 1 193 ? -5.828 9.643 7.968 1.00 96.00 193 GLN A O 1
ATOM 1504 N N . SER A 1 194 ? -4.277 9.245 6.419 1.00 94.00 194 SER A N 1
ATOM 1505 C CA . SER A 1 194 ? -3.387 10.334 6.847 1.00 94.00 194 SER A CA 1
ATOM 1506 C C . SER A 1 194 ? -2.666 10.941 5.652 1.00 94.00 194 SER A C 1
ATOM 1508 O O . SER A 1 194 ? -2.657 10.372 4.563 1.00 94.00 194 SER A O 1
ATOM 1510 N N . LEU A 1 195 ? -2.017 12.080 5.869 1.00 92.06 195 LEU A N 1
ATOM 1511 C CA . LEU A 1 195 ? -0.919 12.530 5.021 1.00 92.06 195 LEU A CA 1
ATOM 1512 C C . LEU A 1 195 ? 0.408 12.108 5.656 1.00 92.06 195 LEU A C 1
ATOM 1514 O O . LEU A 1 195 ? 0.512 12.039 6.884 1.00 92.06 195 LEU A O 1
ATOM 1518 N N . ALA A 1 196 ? 1.406 11.814 4.830 1.00 90.25 196 ALA A N 1
ATOM 1519 C CA . ALA A 1 196 ? 2.763 11.536 5.280 1.00 90.25 196 ALA A CA 1
ATOM 1520 C C . ALA A 1 196 ? 3.800 12.114 4.328 1.00 90.25 196 ALA A C 1
ATOM 1522 O O . ALA A 1 196 ? 3.570 12.213 3.125 1.00 90.25 196 ALA A O 1
ATOM 1523 N N . LEU A 1 197 ? 4.954 12.450 4.893 1.00 90.62 197 LEU A N 1
ATOM 1524 C CA . LEU A 1 197 ? 6.133 12.918 4.181 1.00 90.62 197 LEU A CA 1
ATOM 1525 C C . LEU A 1 197 ? 7.203 11.832 4.231 1.00 90.62 197 LEU A C 1
ATOM 1527 O O . LEU A 1 197 ? 7.489 11.300 5.304 1.00 90.62 197 LEU A O 1
ATOM 1531 N N . VAL A 1 198 ? 7.771 11.496 3.076 1.00 91.69 198 VAL A N 1
ATOM 1532 C CA . VAL A 1 198 ? 8.786 10.447 2.953 1.00 91.69 198 VAL A CA 1
ATOM 1533 C C . VAL A 1 198 ? 9.982 10.962 2.167 1.00 91.69 198 VAL A C 1
ATOM 1535 O O . VAL A 1 198 ? 9.838 11.371 1.016 1.00 91.69 198 VAL A O 1
ATOM 1538 N N . GLY A 1 199 ? 11.169 10.873 2.764 1.00 91.38 199 GLY A N 1
ATOM 1539 C CA . GLY A 1 199 ? 12.430 11.260 2.125 1.00 91.38 199 GLY A CA 1
ATOM 1540 C C . GLY A 1 199 ? 13.401 10.110 1.872 1.00 91.38 199 GLY A C 1
ATOM 1541 O O . GLY A 1 199 ? 14.376 10.300 1.151 1.00 91.38 199 GLY A O 1
ATOM 1542 N N . ASP A 1 200 ? 13.146 8.922 2.429 1.00 92.19 200 ASP A N 1
ATOM 1543 C CA . ASP A 1 200 ? 13.993 7.742 2.239 1.00 92.19 200 ASP A CA 1
ATOM 1544 C C . ASP A 1 200 ? 13.183 6.557 1.695 1.00 92.19 200 ASP A C 1
ATOM 1546 O O . ASP A 1 200 ? 12.373 5.937 2.386 1.00 92.19 200 ASP A O 1
ATOM 1550 N N . PHE A 1 201 ? 13.418 6.238 0.424 1.00 93.69 201 PHE A N 1
ATOM 1551 C CA . PHE A 1 201 ? 12.806 5.106 -0.274 1.00 93.69 201 PHE A CA 1
ATOM 1552 C C . PHE A 1 201 ? 13.674 3.836 -0.248 1.00 93.69 201 PHE A C 1
ATOM 1554 O O . PHE A 1 201 ? 13.305 2.826 -0.847 1.00 93.69 201 PHE A O 1
ATOM 1561 N N . SER A 1 202 ? 14.838 3.875 0.406 1.00 92.06 202 SER A N 1
ATOM 1562 C CA . SER A 1 202 ? 15.777 2.753 0.460 1.00 92.06 202 SER A CA 1
ATOM 1563 C C . SER A 1 202 ? 15.242 1.576 1.281 1.00 92.06 202 SER A C 1
ATOM 1565 O O . SER A 1 202 ? 14.271 1.692 2.022 1.00 92.06 202 SER A O 1
ATOM 1567 N N . ASN A 1 203 ? 15.917 0.429 1.189 1.00 89.94 203 ASN A N 1
ATOM 1568 C CA . ASN A 1 203 ? 15.653 -0.749 2.020 1.00 89.94 203 ASN A CA 1
ATOM 1569 C C . ASN A 1 203 ? 16.401 -0.721 3.366 1.00 89.94 203 ASN A C 1
ATOM 1571 O O . ASN A 1 203 ? 16.628 -1.773 3.969 1.00 89.94 203 ASN A O 1
ATOM 1575 N N . ASN A 1 204 ? 16.824 0.456 3.836 1.00 87.06 204 ASN A N 1
ATOM 1576 C CA . ASN A 1 204 ? 17.401 0.598 5.165 1.00 87.06 204 ASN A CA 1
ATOM 1577 C C . ASN A 1 204 ? 16.327 0.310 6.223 1.00 87.06 204 ASN A C 1
ATOM 1579 O O . ASN A 1 204 ? 15.395 1.090 6.390 1.00 87.06 204 ASN A O 1
ATOM 1583 N N . SER A 1 205 ? 16.492 -0.772 6.985 1.00 81.06 205 SER A N 1
ATOM 1584 C CA . SER A 1 205 ? 15.514 -1.228 7.983 1.00 81.06 205 SER A CA 1
ATOM 1585 C C . SER A 1 205 ? 15.228 -0.231 9.111 1.00 81.06 205 SER A C 1
ATOM 1587 O O . SER A 1 205 ? 14.236 -0.387 9.817 1.00 81.06 205 SER A O 1
ATOM 1589 N N . SER A 1 206 ? 16.088 0.773 9.308 1.00 79.88 206 SER A N 1
ATOM 1590 C CA . SER A 1 206 ? 15.930 1.766 10.375 1.00 79.88 206 SER A CA 1
ATOM 1591 C C . SER A 1 206 ? 15.174 3.030 9.959 1.00 79.88 206 SER A C 1
ATOM 1593 O O . SER A 1 206 ? 14.593 3.684 10.823 1.00 79.88 206 SER A O 1
ATOM 1595 N N . GLN A 1 207 ? 15.209 3.405 8.676 1.00 82.88 207 GLN A N 1
ATOM 1596 C CA . GLN A 1 207 ? 14.744 4.723 8.206 1.00 82.88 207 GLN A CA 1
ATOM 1597 C C . GLN A 1 207 ? 14.053 4.700 6.835 1.00 82.88 207 GLN A C 1
ATOM 1599 O O . GLN A 1 207 ? 13.277 5.607 6.543 1.00 82.88 207 GLN A O 1
ATOM 1604 N N . GLY A 1 208 ? 14.313 3.690 6.005 1.00 88.38 208 GLY A N 1
ATOM 1605 C CA . GLY A 1 208 ? 13.796 3.616 4.645 1.00 88.38 208 GLY A CA 1
ATOM 1606 C C . GLY A 1 208 ? 12.426 2.947 4.560 1.00 88.38 208 GLY A C 1
ATOM 1607 O O . GLY A 1 208 ? 12.076 2.097 5.381 1.00 88.38 208 GLY A O 1
ATOM 1608 N N . LEU A 1 209 ? 11.650 3.307 3.533 1.00 91.81 209 LEU A N 1
ATOM 1609 C CA . LEU A 1 209 ? 10.354 2.677 3.258 1.00 91.81 209 LEU A CA 1
ATOM 1610 C C . LEU A 1 209 ? 10.426 1.329 2.522 1.00 91.81 209 LEU A C 1
ATOM 1612 O O . LEU A 1 209 ? 9.379 0.737 2.278 1.00 91.81 209 LEU A O 1
ATOM 1616 N N . ASP A 1 210 ? 11.611 0.818 2.184 1.00 93.88 210 ASP A N 1
ATOM 1617 C CA . ASP A 1 210 ? 11.798 -0.458 1.474 1.00 93.88 210 ASP A CA 1
ATOM 1618 C C . ASP A 1 210 ? 10.977 -0.523 0.170 1.00 93.88 210 ASP A C 1
ATOM 1620 O O . ASP A 1 210 ? 10.181 -1.442 -0.036 1.00 93.88 210 ASP A O 1
ATOM 1624 N N . ILE A 1 211 ? 11.132 0.497 -0.692 1.00 95.38 211 ILE A N 1
ATOM 1625 C CA . ILE A 1 211 ? 10.395 0.617 -1.959 1.00 95.38 211 ILE A CA 1
ATOM 1626 C C . ILE A 1 211 ? 11.242 0.120 -3.129 1.00 95.38 211 ILE A C 1
ATOM 1628 O O . ILE A 1 211 ? 12.135 0.812 -3.630 1.00 95.38 211 ILE A O 1
ATOM 1632 N N . GLY A 1 212 ? 10.902 -1.050 -3.654 1.00 95.75 212 GLY A N 1
ATOM 1633 C CA . GLY A 1 212 ? 11.610 -1.607 -4.800 1.00 95.75 212 GLY A CA 1
ATOM 1634 C C . GLY A 1 212 ? 10.990 -2.891 -5.314 1.00 95.75 212 GLY A C 1
ATOM 1635 O O . GLY A 1 212 ? 9.895 -3.263 -4.919 1.00 95.75 212 GLY A O 1
ATOM 1636 N N . LEU A 1 213 ? 11.702 -3.573 -6.203 1.00 96.56 213 LEU A N 1
ATOM 1637 C CA . LEU A 1 213 ? 11.348 -4.914 -6.661 1.00 96.56 213 LEU A CA 1
ATOM 1638 C C . LEU A 1 213 ? 12.207 -5.939 -5.927 1.00 96.56 213 LEU A C 1
ATOM 1640 O O . LEU A 1 213 ? 13.355 -5.656 -5.571 1.00 96.56 213 LEU A O 1
ATOM 1644 N N . ARG A 1 214 ? 11.676 -7.141 -5.711 1.00 95.88 214 ARG A N 1
ATOM 1645 C CA . ARG A 1 214 ? 12.407 -8.234 -5.070 1.00 95.88 214 ARG A CA 1
ATOM 1646 C C . ARG A 1 214 ? 12.185 -9.536 -5.815 1.00 95.88 214 ARG A C 1
ATOM 1648 O O . ARG A 1 214 ? 11.067 -9.839 -6.204 1.00 95.88 214 ARG A O 1
ATOM 1655 N N . TYR A 1 215 ? 13.252 -10.305 -5.979 1.00 96.44 215 TYR A N 1
ATOM 1656 C CA . TYR A 1 215 ? 13.178 -11.675 -6.477 1.00 96.44 215 TYR A CA 1
ATOM 1657 C C . TYR A 1 215 ? 13.810 -12.616 -5.467 1.00 96.44 215 TYR A C 1
ATOM 1659 O O . TYR A 1 215 ? 14.751 -12.245 -4.760 1.00 96.44 215 TYR A O 1
ATOM 1667 N N . PHE A 1 216 ? 13.281 -13.830 -5.405 1.00 95.38 216 PHE A N 1
ATOM 1668 C CA . PHE A 1 216 ? 13.542 -14.754 -4.317 1.00 95.38 216 PHE A CA 1
ATOM 1669 C C . PHE A 1 216 ? 13.863 -16.148 -4.851 1.00 95.38 216 PHE A C 1
ATOM 1671 O O . PHE A 1 216 ? 13.345 -16.549 -5.889 1.00 95.38 216 PHE A O 1
ATOM 1678 N N . TYR A 1 217 ? 14.681 -16.909 -4.128 1.00 94.19 217 TYR A N 1
ATOM 1679 C CA . TYR A 1 217 ? 14.804 -18.354 -4.334 1.00 94.19 217 TYR A CA 1
ATOM 1680 C C . TYR A 1 217 ? 15.213 -19.057 -3.042 1.00 94.19 217 TYR A C 1
ATOM 1682 O O . TYR A 1 217 ? 15.749 -18.432 -2.123 1.00 94.19 217 TYR A O 1
ATOM 1690 N N . GLU A 1 218 ? 14.959 -20.360 -2.958 1.00 89.06 218 GLU A N 1
ATOM 1691 C CA . GLU A 1 218 ? 15.375 -21.164 -1.811 1.00 89.06 218 GLU A CA 1
ATOM 1692 C C . GLU A 1 218 ? 16.847 -21.596 -1.921 1.00 89.06 218 GLU A C 1
ATOM 1694 O O . GLU A 1 218 ? 17.280 -22.178 -2.913 1.00 89.06 218 GLU A O 1
ATOM 1699 N N . GLN A 1 219 ? 17.625 -21.350 -0.866 1.00 84.38 219 GLN A N 1
ATOM 1700 C CA . GLN A 1 219 ? 19.015 -21.768 -0.735 1.00 84.38 219 GLN A CA 1
ATOM 1701 C C . GLN A 1 219 ? 19.270 -22.353 0.654 1.00 84.38 219 GLN A C 1
ATOM 1703 O O . GLN A 1 219 ? 19.346 -21.631 1.648 1.00 84.38 219 GLN A O 1
ATOM 1708 N N . GLY A 1 220 ? 19.434 -23.676 0.732 1.00 80.62 220 GLY A N 1
ATOM 1709 C CA . GLY A 1 220 ? 19.790 -24.355 1.984 1.00 80.62 220 GLY A CA 1
ATOM 1710 C C . GLY A 1 220 ? 18.761 -24.161 3.105 1.00 80.62 220 GLY A C 1
ATOM 1711 O O . GLY A 1 220 ? 19.150 -23.922 4.247 1.00 80.62 220 GLY A O 1
ATOM 1712 N N . GLY A 1 221 ? 17.464 -24.213 2.776 1.00 83.44 221 GLY A N 1
ATOM 1713 C CA . GLY A 1 221 ? 16.362 -24.032 3.730 1.00 83.44 221 GLY A CA 1
ATOM 1714 C C . GLY A 1 221 ? 16.116 -22.581 4.160 1.00 83.44 221 GLY A C 1
ATOM 1715 O O . GLY A 1 221 ? 15.385 -22.339 5.119 1.00 83.44 221 GLY A O 1
ATOM 1716 N N . ARG A 1 222 ? 16.742 -21.606 3.490 1.00 86.00 222 ARG A N 1
ATOM 1717 C CA . ARG A 1 222 ? 16.489 -20.168 3.663 1.00 86.00 222 ARG A CA 1
ATOM 1718 C C . ARG A 1 222 ? 16.081 -19.551 2.335 1.00 86.00 222 ARG A C 1
ATOM 1720 O O . ARG A 1 222 ? 16.515 -20.012 1.287 1.00 86.00 222 ARG A O 1
ATOM 1727 N N . VAL A 1 223 ? 15.297 -18.480 2.377 1.00 90.06 223 VAL A N 1
ATOM 1728 C CA . VAL A 1 223 ? 14.942 -17.725 1.172 1.00 90.06 223 VAL A CA 1
ATOM 1729 C C . VAL A 1 223 ? 15.958 -16.601 0.973 1.00 90.06 223 VAL A C 1
ATOM 1731 O O . VAL A 1 223 ? 16.055 -15.696 1.800 1.00 90.06 223 VAL A O 1
ATOM 1734 N N . ALA A 1 224 ? 16.727 -16.665 -0.113 1.00 90.88 224 ALA A N 1
ATOM 1735 C CA . ALA A 1 224 ? 17.566 -15.559 -0.566 1.00 90.88 224 ALA A CA 1
ATOM 1736 C C . ALA A 1 224 ? 16.692 -14.500 -1.256 1.00 90.88 224 ALA A C 1
ATOM 1738 O O . ALA A 1 224 ? 15.714 -14.849 -1.917 1.00 90.88 224 ALA A O 1
ATOM 1739 N N . SER A 1 225 ? 17.032 -13.213 -1.125 1.00 92.44 225 SER A N 1
ATOM 1740 C CA . SER A 1 225 ? 16.233 -12.097 -1.651 1.00 92.44 225 SER A CA 1
ATOM 1741 C C . SER A 1 225 ? 17.117 -11.054 -2.328 1.00 92.44 225 SER A C 1
ATOM 1743 O O . SER A 1 225 ? 17.815 -10.303 -1.651 1.00 92.44 225 SER A O 1
ATOM 1745 N N . GLN A 1 226 ? 16.994 -10.871 -3.640 1.00 93.81 226 GLN A N 1
ATOM 1746 C CA . GLN A 1 226 ? 17.626 -9.743 -4.321 1.00 93.81 226 GLN A CA 1
ATOM 1747 C C . GLN A 1 226 ? 16.687 -8.546 -4.385 1.00 93.81 226 GLN A C 1
ATOM 1749 O O . GLN A 1 226 ? 15.644 -8.613 -5.026 1.00 93.81 226 GLN A O 1
ATOM 1754 N N . TYR A 1 227 ? 17.090 -7.444 -3.758 1.00 94.06 227 TYR A N 1
ATOM 1755 C CA . TYR A 1 227 ? 16.400 -6.159 -3.835 1.00 94.06 227 TYR A CA 1
ATOM 1756 C C . TYR A 1 227 ? 16.908 -5.324 -5.015 1.00 94.06 227 TYR A C 1
ATOM 1758 O O . TYR A 1 2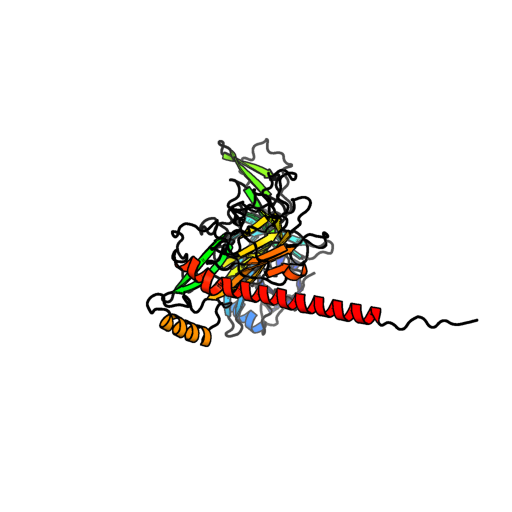27 ? 18.120 -5.229 -5.228 1.00 94.06 227 TYR A O 1
ATOM 1766 N N . TYR A 1 228 ? 15.981 -4.708 -5.745 1.00 94.44 228 TYR A N 1
ATOM 1767 C CA . TYR A 1 228 ? 16.220 -3.792 -6.856 1.00 94.44 228 TYR A CA 1
ATOM 1768 C C . TYR A 1 228 ? 15.495 -2.469 -6.563 1.00 94.44 228 TYR A C 1
ATOM 1770 O O . TYR A 1 228 ? 14.269 -2.410 -6.695 1.00 94.44 228 TYR A O 1
ATOM 1778 N N . PRO A 1 229 ? 16.207 -1.406 -6.150 1.00 94.38 229 PRO A N 1
ATOM 1779 C CA . PRO A 1 229 ? 15.567 -0.132 -5.849 1.00 94.38 229 PRO A CA 1
ATOM 1780 C C . PRO A 1 229 ? 15.021 0.511 -7.127 1.00 94.38 229 PRO A C 1
ATOM 1782 O O . PRO A 1 229 ? 15.642 0.440 -8.187 1.00 94.38 229 PRO A O 1
ATOM 1785 N N . ILE A 1 230 ? 13.872 1.174 -7.016 1.00 95.12 230 ILE A N 1
ATOM 1786 C CA . ILE A 1 230 ? 13.234 1.854 -8.154 1.00 95.12 230 ILE A CA 1
ATOM 1787 C C . ILE A 1 230 ? 13.587 3.332 -8.139 1.00 95.12 230 ILE A C 1
ATOM 1789 O O . ILE A 1 230 ? 14.113 3.853 -9.122 1.00 95.12 230 ILE A O 1
ATOM 1793 N N . PHE A 1 231 ? 13.348 3.992 -7.008 1.00 95.19 231 PHE A N 1
ATOM 1794 C CA . PHE A 1 231 ? 13.670 5.398 -6.821 1.00 95.19 231 PHE A CA 1
ATOM 1795 C C . PHE A 1 231 ? 15.101 5.546 -6.310 1.00 95.19 231 PHE A C 1
ATOM 1797 O O . PHE A 1 231 ? 15.539 4.828 -5.408 1.00 95.19 231 PHE A O 1
ATOM 1804 N N . ALA A 1 232 ? 15.842 6.468 -6.912 1.00 91.69 232 ALA A N 1
ATOM 1805 C CA . ALA A 1 232 ? 17.133 6.872 -6.390 1.00 91.69 232 ALA A CA 1
ATOM 1806 C C . ALA A 1 232 ? 16.939 7.824 -5.199 1.00 91.69 232 ALA A C 1
ATOM 1808 O O . ALA A 1 232 ? 15.907 8.496 -5.125 1.00 91.69 232 ALA A O 1
ATOM 1809 N N . PRO A 1 233 ? 17.898 7.874 -4.253 1.00 84.62 233 PRO A N 1
ATOM 1810 C CA . PRO A 1 233 ? 17.827 8.806 -3.138 1.00 84.62 233 PRO A CA 1
ATOM 1811 C C . PRO A 1 233 ? 17.669 10.231 -3.677 1.00 84.62 233 PRO A C 1
ATOM 1813 O O . PRO A 1 233 ? 18.470 10.644 -4.526 1.00 84.62 233 PRO A O 1
ATOM 1816 N N . PRO A 1 234 ? 16.638 10.973 -3.252 1.00 81.31 234 PRO A N 1
ATOM 1817 C CA . PRO A 1 234 ? 16.482 12.344 -3.692 1.00 81.31 234 PRO A CA 1
ATOM 1818 C C . PRO A 1 234 ? 17.547 13.235 -3.030 1.00 81.31 234 PRO A C 1
ATOM 1820 O O . PRO A 1 234 ? 18.334 12.789 -2.192 1.00 81.31 234 PRO A O 1
ATOM 1823 N N . ALA A 1 235 ? 17.594 14.513 -3.412 1.00 82.19 235 ALA A N 1
ATOM 1824 C CA . ALA A 1 235 ? 18.466 15.478 -2.745 1.00 82.19 235 ALA A CA 1
ATOM 1825 C C . ALA A 1 235 ? 18.167 15.534 -1.233 1.00 82.19 235 ALA A C 1
ATOM 1827 O O . ALA A 1 235 ? 17.026 15.342 -0.812 1.00 82.19 235 ALA A O 1
ATOM 1828 N N . ASN A 1 236 ? 19.185 15.823 -0.417 1.00 84.88 236 ASN A N 1
ATOM 1829 C CA . ASN A 1 236 ? 19.032 15.896 1.037 1.00 84.88 236 ASN A CA 1
ATOM 1830 C C . ASN A 1 236 ? 17.859 16.801 1.436 1.00 84.88 236 ASN A C 1
ATOM 1832 O O . ASN A 1 236 ? 17.754 17.936 0.972 1.00 84.88 236 ASN A O 1
ATOM 1836 N N . GLY A 1 237 ? 16.998 16.290 2.316 1.00 88.00 237 GLY A N 1
ATOM 1837 C CA . GLY A 1 237 ? 15.830 17.018 2.807 1.00 88.00 237 GLY A CA 1
ATOM 1838 C C . GLY A 1 237 ? 14.606 16.964 1.893 1.00 88.00 237 GLY A C 1
ATOM 1839 O O . GLY A 1 237 ? 13.547 17.416 2.311 1.00 88.00 237 GLY A O 1
ATOM 1840 N N . TYR A 1 238 ? 14.698 16.400 0.688 1.00 92.38 238 TYR A N 1
ATOM 1841 C CA . TYR A 1 238 ? 13.539 16.229 -0.185 1.00 92.38 238 TYR A CA 1
ATOM 1842 C C . TYR A 1 238 ? 12.567 15.194 0.401 1.00 92.38 238 TYR A C 1
ATOM 1844 O O . TYR A 1 238 ? 12.958 14.074 0.722 1.00 92.38 238 TYR A O 1
ATOM 1852 N N . GLN A 1 239 ? 11.304 15.582 0.544 1.00 92.81 239 GLN A N 1
ATOM 1853 C CA . GLN A 1 239 ? 10.226 14.792 1.123 1.00 92.81 239 GLN A CA 1
ATOM 1854 C C . GLN A 1 239 ? 9.047 14.758 0.155 1.00 92.81 239 GLN A C 1
ATOM 1856 O O . GLN A 1 239 ? 8.496 15.802 -0.191 1.00 92.81 239 GLN A O 1
ATOM 1861 N N . VAL A 1 240 ? 8.627 13.570 -0.256 1.00 94.31 240 VAL A N 1
ATOM 1862 C CA . VAL A 1 240 ? 7.438 13.380 -1.091 1.00 94.31 240 VAL A CA 1
ATOM 1863 C C . VAL A 1 240 ? 6.224 13.202 -0.199 1.00 94.31 240 VAL A C 1
ATOM 1865 O O . VAL A 1 240 ? 6.274 12.455 0.778 1.00 94.31 240 VAL A O 1
ATOM 1868 N N . GLU A 1 241 ? 5.136 13.881 -0.542 1.00 94.06 241 GLU A N 1
ATOM 1869 C CA . GLU A 1 241 ? 3.878 13.755 0.176 1.00 94.06 241 GLU A CA 1
ATOM 1870 C C . GLU A 1 241 ? 3.021 12.620 -0.383 1.00 94.06 241 GLU A C 1
ATOM 1872 O O . GLU A 1 241 ? 2.813 12.477 -1.594 1.00 94.06 241 GLU A O 1
ATOM 1877 N N . PHE A 1 242 ? 2.495 11.823 0.538 1.00 95.31 242 PHE A N 1
ATOM 1878 C CA . PHE A 1 242 ? 1.600 10.719 0.257 1.00 95.31 242 PHE A CA 1
ATOM 1879 C C . PHE A 1 242 ? 0.294 10.887 1.013 1.00 95.31 242 PHE A C 1
ATOM 1881 O O . PHE A 1 242 ? 0.284 11.202 2.203 1.00 95.31 242 PHE A O 1
ATOM 1888 N N . GLN A 1 243 ? -0.803 10.561 0.339 1.00 95.56 243 GLN A N 1
ATOM 1889 C CA . GLN A 1 243 ? -2.035 10.179 1.000 1.00 95.56 243 GLN A CA 1
ATOM 1890 C C . GLN A 1 243 ? -1.928 8.705 1.390 1.00 95.56 243 GLN A C 1
ATOM 1892 O O . GLN A 1 243 ? -1.785 7.830 0.538 1.00 95.56 243 GLN A O 1
ATOM 1897 N N . ILE A 1 244 ? -1.990 8.434 2.685 1.00 95.69 244 ILE A N 1
ATOM 1898 C CA . ILE A 1 244 ? -2.007 7.092 3.256 1.00 95.69 244 ILE A CA 1
ATOM 1899 C C . ILE A 1 244 ? -3.454 6.656 3.444 1.00 95.69 244 ILE A C 1
ATOM 1901 O O . ILE A 1 244 ? -4.276 7.421 3.947 1.00 95.69 244 ILE A O 1
ATOM 1905 N N . ASN A 1 245 ? -3.737 5.403 3.109 1.00 96.88 245 ASN A N 1
ATOM 1906 C CA . ASN A 1 245 ? -4.947 4.703 3.511 1.00 96.88 245 ASN A CA 1
ATOM 1907 C C . ASN A 1 245 ? -4.543 3.279 3.884 1.00 96.88 245 ASN A C 1
ATOM 1909 O O . ASN A 1 245 ? -4.270 2.485 2.989 1.00 96.88 245 ASN A O 1
ATOM 1913 N N . TRP A 1 246 ? -4.452 2.971 5.177 1.00 96.94 246 TRP A N 1
ATOM 1914 C CA . TRP A 1 246 ? -4.013 1.665 5.678 1.00 96.94 246 TRP A CA 1
ATOM 1915 C C . TRP A 1 246 ? -5.130 0.962 6.437 1.00 96.94 246 TRP A C 1
ATOM 1917 O O . TRP A 1 246 ? -5.742 1.544 7.330 1.00 96.94 246 TRP A O 1
ATOM 1927 N N . ASP A 1 247 ? -5.366 -0.308 6.123 1.00 96.94 247 ASP A N 1
ATOM 1928 C CA . ASP A 1 247 ? -6.272 -1.161 6.882 1.00 96.94 247 ASP A CA 1
ATOM 1929 C C . ASP A 1 247 ? -5.472 -2.130 7.767 1.00 96.94 247 ASP A C 1
ATOM 1931 O O . ASP A 1 247 ? -4.847 -3.057 7.239 1.00 96.94 247 ASP A O 1
ATOM 1935 N N . PRO A 1 248 ? -5.516 -1.985 9.106 1.00 95.56 248 PRO A N 1
ATOM 1936 C CA . PRO A 1 248 ? -4.834 -2.906 10.014 1.00 95.56 248 PRO A CA 1
ATOM 1937 C C . PRO A 1 248 ? -5.254 -4.368 9.891 1.00 95.56 248 PRO A C 1
ATOM 1939 O O . PRO A 1 248 ? -4.492 -5.255 10.263 1.00 95.56 248 PRO A O 1
ATOM 1942 N N . LEU A 1 249 ? -6.442 -4.637 9.353 1.00 96.06 249 LEU A N 1
ATOM 1943 C CA . LEU A 1 249 ? -7.003 -5.978 9.207 1.00 96.06 249 LEU A CA 1
ATOM 1944 C C . LEU A 1 249 ? -6.912 -6.502 7.762 1.00 96.06 249 LEU A C 1
ATOM 1946 O O . LEU A 1 249 ? -7.218 -7.668 7.497 1.00 96.06 249 LEU A O 1
ATOM 1950 N N . ALA A 1 250 ? -6.496 -5.660 6.812 1.00 95.50 250 ALA A N 1
ATOM 1951 C CA . ALA A 1 250 ? -6.366 -5.997 5.395 1.00 95.50 250 ALA A CA 1
ATOM 1952 C C . ALA A 1 250 ? -5.142 -5.314 4.763 1.00 95.50 250 ALA A C 1
ATOM 1954 O O . ALA A 1 250 ? -5.225 -4.676 3.712 1.00 95.50 250 ALA A O 1
ATOM 1955 N N . LEU A 1 251 ? -3.984 -5.470 5.404 1.00 93.94 251 LEU A N 1
ATOM 1956 C CA . LEU A 1 251 ? -2.756 -4.778 5.013 1.00 93.94 251 LEU A CA 1
ATOM 1957 C C . LEU A 1 251 ? -2.284 -5.097 3.584 1.00 93.94 251 LEU A C 1
ATOM 1959 O O . LEU A 1 251 ? -1.734 -4.244 2.897 1.00 93.94 251 LEU A O 1
ATOM 1963 N N . LEU A 1 252 ? -2.512 -6.332 3.138 1.00 96.25 252 LEU A N 1
ATOM 1964 C CA . LEU A 1 252 ? -2.120 -6.813 1.812 1.00 96.25 252 LEU A CA 1
ATOM 1965 C C . LEU A 1 252 ? -3.199 -6.594 0.738 1.00 96.25 252 LEU A C 1
ATOM 1967 O O . LEU A 1 252 ? -3.004 -6.997 -0.402 1.00 96.25 252 LEU A O 1
ATOM 1971 N N . ASP A 1 253 ? -4.346 -5.994 1.070 1.00 96.38 253 ASP A N 1
ATOM 1972 C CA . ASP A 1 253 ? -5.366 -5.666 0.070 1.00 96.38 253 ASP A CA 1
ATOM 1973 C C . ASP A 1 253 ? -5.042 -4.304 -0.575 1.00 96.38 253 ASP A C 1
ATOM 1975 O O . ASP A 1 253 ? -5.242 -3.270 0.070 1.00 96.38 253 ASP A O 1
ATOM 1979 N N . PRO A 1 254 ? -4.600 -4.248 -1.848 1.00 95.75 254 PRO A N 1
ATOM 1980 C CA . PRO A 1 254 ? -4.211 -2.994 -2.497 1.00 95.75 254 PRO A CA 1
ATOM 1981 C C . PRO A 1 254 ? -5.383 -2.018 -2.696 1.00 95.75 254 PRO A C 1
ATOM 1983 O O . PRO A 1 254 ? -5.172 -0.847 -3.014 1.00 95.75 254 PRO A O 1
ATOM 1986 N N . LYS A 1 255 ? -6.638 -2.451 -2.512 1.00 95.25 255 LYS A N 1
ATOM 1987 C CA . LYS A 1 255 ? -7.808 -1.556 -2.540 1.00 95.25 255 LYS A CA 1
ATOM 1988 C C . LYS A 1 255 ? -8.026 -0.829 -1.212 1.00 95.25 255 LYS A C 1
ATOM 1990 O O . LYS A 1 255 ? -8.678 0.216 -1.203 1.00 95.25 255 LYS A O 1
ATOM 1995 N N . ARG A 1 256 ? -7.483 -1.364 -0.115 1.00 95.75 256 ARG A N 1
ATOM 1996 C CA . ARG A 1 256 ? -7.673 -0.859 1.255 1.00 95.75 256 ARG A CA 1
ATOM 1997 C C . ARG A 1 256 ? -6.388 -0.418 1.946 1.00 95.75 256 ARG A C 1
ATOM 1999 O O . ARG A 1 256 ? -6.464 0.323 2.917 1.00 95.75 256 ARG A O 1
ATOM 2006 N N . SER A 1 257 ? -5.233 -0.822 1.435 1.00 96.88 257 SER A N 1
ATOM 2007 C CA . SER A 1 257 ? -3.927 -0.509 2.008 1.00 96.88 257 SER A CA 1
ATOM 2008 C C . SER A 1 257 ? -2.975 -0.012 0.924 1.00 96.88 257 SER A C 1
ATOM 2010 O O . SER A 1 257 ? -2.463 -0.792 0.122 1.00 96.88 257 SER A O 1
ATOM 2012 N N . TRP A 1 258 ? -2.765 1.304 0.875 1.00 97.62 258 TRP A N 1
ATOM 2013 C CA . TRP A 1 258 ? -1.946 1.968 -0.139 1.00 97.62 258 TRP A CA 1
ATOM 2014 C C . TRP A 1 258 ? -1.388 3.319 0.339 1.00 97.62 258 TRP A C 1
ATOM 2016 O O . TRP A 1 258 ? -1.858 3.902 1.319 1.00 97.62 258 TRP A O 1
ATOM 2026 N N . MET A 1 259 ? -0.389 3.828 -0.389 1.00 97.69 259 MET A N 1
ATOM 2027 C CA . MET A 1 259 ? 0.116 5.203 -0.290 1.00 97.69 259 MET A CA 1
ATOM 2028 C C . MET A 1 259 ? 0.086 5.866 -1.671 1.00 97.69 259 MET A C 1
ATOM 2030 O O . MET A 1 259 ? 0.877 5.514 -2.542 1.00 97.69 259 MET A O 1
ATOM 2034 N N . LYS A 1 260 ? -0.830 6.805 -1.901 1.00 97.31 260 LYS A N 1
ATOM 2035 C CA . LYS A 1 260 ? -1.011 7.487 -3.190 1.00 97.31 260 LYS A CA 1
ATOM 2036 C C . LYS A 1 260 ? -0.193 8.771 -3.200 1.00 97.31 260 LYS A C 1
ATOM 2038 O O . LYS A 1 260 ? -0.190 9.503 -2.213 1.00 97.31 260 LYS A O 1
ATOM 2043 N N . PHE A 1 261 ? 0.484 9.052 -4.307 1.00 96.69 261 PHE A N 1
ATOM 2044 C CA . PHE A 1 261 ? 1.195 10.319 -4.478 1.00 96.69 261 PHE A CA 1
ATOM 2045 C C . PHE A 1 261 ? 0.188 11.474 -4.542 1.00 96.69 261 PHE A C 1
ATOM 2047 O O . PHE A 1 261 ? -0.825 11.359 -5.229 1.00 96.69 261 PHE A O 1
ATOM 2054 N N . THR A 1 262 ? 0.463 12.589 -3.861 1.00 94.75 262 THR A N 1
ATOM 2055 C CA . THR A 1 262 ? -0.405 13.786 -3.935 1.00 94.75 262 THR A CA 1
ATOM 2056 C C . THR A 1 262 ? 0.016 14.759 -5.035 1.00 94.75 262 THR A C 1
ATOM 2058 O O . THR A 1 262 ? -0.736 15.661 -5.387 1.00 94.75 262 THR A O 1
ATOM 2061 N N . GLY A 1 263 ? 1.226 14.590 -5.578 1.00 92.75 263 GLY A N 1
ATOM 2062 C CA . GLY A 1 263 ? 1.858 15.558 -6.477 1.00 92.75 263 GLY A CA 1
ATOM 2063 C C . GLY A 1 263 ? 2.740 16.573 -5.754 1.00 92.75 263 GLY A C 1
ATOM 2064 O O . GLY A 1 263 ? 3.611 17.176 -6.384 1.00 92.75 263 GLY A O 1
ATOM 2065 N N . ASN A 1 264 ? 2.577 16.709 -4.437 1.00 92.00 264 ASN A N 1
ATOM 2066 C CA . ASN A 1 264 ? 3.363 17.629 -3.631 1.00 92.00 264 ASN A CA 1
ATOM 2067 C C . ASN A 1 264 ? 4.675 16.983 -3.180 1.00 92.00 264 ASN A C 1
ATOM 2069 O O . ASN A 1 264 ? 4.754 15.795 -2.856 1.00 92.00 264 ASN A O 1
ATOM 2073 N N . ALA A 1 265 ? 5.713 17.805 -3.127 1.00 92.69 265 ALA A N 1
ATOM 2074 C CA . ALA A 1 265 ? 6.967 17.471 -2.484 1.00 92.69 265 ALA A CA 1
ATOM 2075 C C . ALA A 1 265 ? 7.544 18.727 -1.839 1.00 92.69 265 ALA A C 1
ATOM 2077 O O . ALA A 1 265 ? 7.266 19.852 -2.268 1.00 92.69 265 ALA A O 1
ATOM 2078 N N . TYR A 1 266 ? 8.367 18.526 -0.822 1.00 92.31 266 TYR A N 1
ATOM 2079 C CA . TYR A 1 266 ? 8.920 19.589 -0.006 1.00 92.31 266 TYR A CA 1
ATOM 2080 C C . TYR A 1 266 ? 10.424 19.413 0.168 1.00 92.31 266 TYR A C 1
ATOM 2082 O O . TYR A 1 266 ? 10.931 18.297 0.162 1.00 92.31 266 TYR A O 1
ATOM 2090 N N . ILE A 1 267 ? 11.139 20.514 0.357 1.00 91.50 267 ILE A N 1
ATOM 2091 C CA . ILE A 1 267 ? 12.517 20.527 0.833 1.00 91.50 267 ILE A CA 1
ATOM 2092 C C . ILE A 1 267 ? 12.486 20.915 2.305 1.00 91.50 267 ILE A C 1
ATOM 2094 O O . ILE A 1 267 ? 12.092 22.025 2.657 1.00 91.50 267 ILE A O 1
ATOM 2098 N N . VAL A 1 268 ? 12.907 19.995 3.162 1.00 88.88 268 VAL A N 1
ATOM 2099 C CA . VAL A 1 268 ? 13.067 20.214 4.596 1.00 88.88 268 VAL A CA 1
ATOM 2100 C C . VAL A 1 268 ? 14.545 20.445 4.879 1.00 88.88 268 VAL A C 1
ATOM 2102 O O . VAL A 1 268 ? 15.369 19.546 4.726 1.00 88.88 268 VAL A O 1
ATOM 2105 N N . THR A 1 269 ? 14.887 21.657 5.304 1.00 87.75 269 THR A N 1
ATOM 2106 C CA . THR A 1 269 ? 16.247 22.015 5.719 1.00 87.75 269 THR A CA 1
ATOM 2107 C C . THR A 1 269 ? 16.280 22.309 7.208 1.00 87.75 269 THR A C 1
ATOM 2109 O O . THR A 1 269 ? 15.379 22.951 7.739 1.00 87.75 269 THR A O 1
ATOM 2112 N N . ILE A 1 270 ? 17.321 21.837 7.889 1.00 81.56 270 ILE A N 1
ATOM 2113 C CA . ILE A 1 270 ? 17.634 22.241 9.260 1.00 81.56 270 ILE A CA 1
ATOM 2114 C C . ILE A 1 270 ? 18.782 23.239 9.144 1.00 81.56 270 ILE A C 1
ATOM 2116 O O . ILE A 1 270 ? 19.852 22.896 8.637 1.00 81.56 270 ILE A O 1
ATOM 2120 N N . THR A 1 271 ? 18.553 24.489 9.539 1.00 75.38 271 THR A N 1
ATOM 2121 C CA . THR A 1 271 ? 19.599 25.515 9.530 1.00 75.38 271 THR A CA 1
ATOM 2122 C C . THR A 1 271 ? 20.640 25.217 10.611 1.00 75.38 271 THR A C 1
ATOM 2124 O O . THR A 1 271 ? 20.387 24.467 11.553 1.00 75.38 271 THR A O 1
ATOM 2127 N N . GLY A 1 272 ? 21.827 25.824 10.508 1.00 69.38 272 GLY A N 1
ATOM 2128 C CA . GLY A 1 272 ? 22.884 25.670 11.520 1.00 69.38 272 GLY A CA 1
ATOM 2129 C C . GLY A 1 272 ? 22.482 26.128 12.931 1.00 69.38 272 GLY A C 1
ATOM 2130 O O . GLY A 1 272 ? 23.133 25.751 13.898 1.00 69.38 272 GLY A O 1
ATOM 2131 N N . GLU A 1 273 ? 21.394 26.893 13.052 1.00 76.88 273 GLU A N 1
ATOM 2132 C CA . GLU A 1 273 ? 20.799 27.351 14.316 1.00 76.88 273 GLU A CA 1
ATOM 2133 C C . GLU A 1 273 ? 19.745 26.370 14.868 1.00 76.88 273 GLU A C 1
ATOM 2135 O O . GLU A 1 273 ? 19.115 26.639 15.886 1.00 76.88 273 GLU A O 1
ATOM 2140 N N . GLY A 1 274 ? 19.530 25.230 14.200 1.00 74.25 274 GLY A N 1
ATOM 2141 C CA . GLY A 1 274 ? 18.533 24.227 14.578 1.00 74.25 274 GLY A CA 1
ATOM 2142 C C . GLY A 1 274 ? 17.100 24.563 14.153 1.00 74.25 274 GLY A C 1
ATOM 2143 O O . GLY A 1 274 ? 16.184 23.813 14.482 1.00 74.25 274 GLY A O 1
ATOM 2144 N N . GLN A 1 275 ? 16.884 25.654 13.408 1.00 73.44 275 GLN A N 1
ATOM 2145 C CA . GLN A 1 275 ? 15.561 26.006 12.889 1.00 73.44 275 GLN A CA 1
ATOM 2146 C C . GLN A 1 275 ? 15.248 25.199 11.623 1.00 73.44 275 GLN A C 1
ATOM 2148 O O . GLN A 1 275 ? 16.033 25.162 10.677 1.00 73.44 275 GLN A O 1
ATOM 2153 N N . GLY A 1 276 ? 14.088 24.544 11.600 1.00 77.50 276 GLY A N 1
ATOM 2154 C CA . GLY A 1 276 ? 13.590 23.841 10.422 1.00 77.50 276 GLY A CA 1
ATOM 2155 C C . GLY A 1 276 ? 12.905 24.799 9.448 1.00 77.50 276 GLY A C 1
ATOM 2156 O O . GLY A 1 276 ? 12.053 25.586 9.853 1.00 77.50 276 GLY A O 1
ATOM 2157 N N . ARG A 1 277 ? 13.230 24.711 8.158 1.00 83.38 277 ARG A N 1
ATOM 2158 C CA . ARG A 1 277 ? 12.524 25.401 7.073 1.00 83.38 277 ARG A CA 1
ATOM 2159 C C . ARG A 1 277 ? 11.968 24.375 6.094 1.00 83.38 277 ARG A C 1
ATOM 2161 O O . ARG A 1 277 ? 12.702 23.498 5.641 1.00 83.38 277 ARG A O 1
ATOM 2168 N N . ILE A 1 278 ? 10.684 24.511 5.768 1.00 86.38 278 ILE A N 1
ATOM 2169 C CA . ILE A 1 278 ? 9.985 23.688 4.778 1.00 86.38 278 ILE A CA 1
ATOM 2170 C C . ILE A 1 278 ? 9.671 24.571 3.572 1.00 86.38 278 ILE A C 1
ATOM 2172 O O . ILE A 1 278 ? 9.038 25.616 3.711 1.00 86.38 278 ILE A O 1
ATOM 2176 N N . GLU A 1 279 ? 10.115 24.157 2.393 1.00 89.19 279 GLU A N 1
ATOM 2177 C CA . GLU A 1 279 ? 9.818 24.815 1.120 1.00 89.19 279 GLU A CA 1
ATOM 2178 C C . GLU A 1 279 ? 9.115 23.836 0.186 1.00 89.19 279 GLU A C 1
ATOM 2180 O O . GLU A 1 279 ? 9.387 22.642 0.233 1.00 89.19 279 GLU A O 1
ATOM 2185 N N . VAL A 1 280 ? 8.237 24.317 -0.692 1.00 89.81 280 VAL A N 1
ATOM 2186 C CA . VAL A 1 280 ? 7.679 23.474 -1.759 1.00 89.81 280 VAL A CA 1
ATOM 2187 C C . VAL A 1 280 ? 8.770 23.217 -2.797 1.00 89.81 280 VAL A C 1
ATOM 2189 O O . VAL A 1 280 ? 9.431 24.148 -3.259 1.00 89.81 280 VAL A O 1
ATOM 2192 N N . ALA A 1 281 ? 8.973 21.958 -3.177 1.00 87.88 281 ALA A N 1
ATOM 2193 C CA . ALA A 1 281 ? 9.965 21.601 -4.178 1.00 87.88 281 ALA A CA 1
ATOM 2194 C C . ALA A 1 281 ? 9.502 22.033 -5.581 1.00 87.88 281 ALA A C 1
ATOM 2196 O O . ALA A 1 281 ? 8.437 21.632 -6.047 1.00 87.88 281 ALA A O 1
ATOM 2197 N N . ALA A 1 282 ? 10.334 22.802 -6.291 1.00 83.94 282 ALA A N 1
ATOM 2198 C CA . ALA A 1 282 ? 10.000 23.342 -7.616 1.00 83.94 282 ALA A CA 1
ATOM 2199 C C . ALA A 1 282 ? 9.720 22.261 -8.676 1.00 83.94 282 ALA A C 1
ATOM 2201 O O . ALA A 1 282 ? 8.913 22.466 -9.578 1.00 83.94 282 ALA A O 1
ATOM 2202 N N . ASN A 1 283 ? 10.361 21.096 -8.549 1.00 77.81 283 ASN A N 1
ATOM 2203 C CA . ASN A 1 283 ? 10.202 19.978 -9.481 1.00 77.81 283 ASN A CA 1
ATOM 2204 C C . ASN A 1 283 ? 8.990 19.087 -9.146 1.00 77.81 283 ASN A C 1
ATOM 2206 O O . ASN A 1 283 ? 8.814 18.044 -9.777 1.00 77.81 283 ASN A O 1
ATOM 2210 N N . GLY A 1 284 ? 8.173 19.470 -8.154 1.00 81.88 284 GLY A N 1
ATOM 2211 C CA . GLY A 1 284 ? 7.027 18.687 -7.696 1.00 81.88 284 GLY A CA 1
ATOM 2212 C C . GLY A 1 284 ? 7.440 17.264 -7.334 1.00 81.88 284 GLY A C 1
ATOM 2213 O O . GLY A 1 284 ? 8.491 17.065 -6.728 1.00 81.88 284 GLY A O 1
ATOM 2214 N N . ASN A 1 285 ? 6.648 16.281 -7.759 1.00 85.31 285 ASN A N 1
ATOM 2215 C CA . ASN A 1 285 ? 6.850 14.848 -7.535 1.00 85.31 285 ASN A CA 1
ATOM 2216 C C . ASN A 1 285 ? 7.625 14.125 -8.660 1.00 85.31 285 ASN A C 1
ATOM 2218 O O . ASN A 1 285 ? 7.389 12.940 -8.891 1.00 85.31 285 ASN A O 1
ATOM 2222 N N . VAL A 1 286 ? 8.520 14.799 -9.391 1.00 92.19 286 VAL A N 1
ATOM 2223 C CA . VAL A 1 286 ? 9.393 14.131 -10.376 1.00 92.19 286 VAL A CA 1
ATOM 2224 C C . VAL A 1 286 ? 10.536 13.426 -9.643 1.00 92.19 286 VAL A C 1
ATOM 2226 O O . VAL A 1 286 ? 11.408 14.071 -9.062 1.00 92.19 286 VAL A O 1
ATOM 2229 N N . LEU A 1 287 ? 10.529 12.093 -9.662 1.00 93.56 287 LEU A N 1
ATOM 2230 C CA . LEU A 1 287 ? 11.389 11.258 -8.826 1.00 93.56 287 LEU A CA 1
ATOM 2231 C C . LEU A 1 287 ? 12.594 10.736 -9.610 1.00 93.56 287 LEU A C 1
ATOM 2233 O O . LEU A 1 287 ? 12.417 10.174 -10.701 1.00 93.56 287 LEU A O 1
ATOM 2237 N N . PRO A 1 288 ? 13.818 10.863 -9.068 1.00 93.50 288 PRO A N 1
ATOM 2238 C CA . PRO A 1 288 ? 14.971 10.230 -9.680 1.00 93.50 288 PRO A CA 1
ATOM 2239 C C . PRO A 1 288 ? 14.798 8.722 -9.564 1.00 93.50 288 PRO A C 1
ATOM 2241 O O . PRO A 1 288 ? 14.331 8.217 -8.543 1.00 93.50 288 PRO A O 1
ATOM 2244 N N . SER A 1 289 ? 15.174 7.986 -10.604 1.00 95.31 289 SER A N 1
ATOM 2245 C CA . SER A 1 289 ? 15.078 6.528 -10.596 1.00 95.31 289 SER A CA 1
ATOM 2246 C C . SER A 1 289 ? 16.439 5.869 -10.784 1.00 95.31 289 SER A C 1
ATOM 2248 O O . SER A 1 289 ? 17.407 6.483 -11.245 1.00 95.31 289 SER A O 1
ATOM 2250 N N . TRP A 1 290 ? 16.515 4.585 -10.455 1.00 95.44 290 TRP A N 1
ATOM 2251 C CA . TRP A 1 290 ? 17.633 3.720 -10.821 1.00 95.44 290 TRP A CA 1
ATOM 2252 C C . TRP A 1 290 ? 17.485 3.117 -12.221 1.00 95.44 290 TRP A C 1
ATOM 2254 O O . TRP A 1 290 ? 18.379 2.403 -12.674 1.00 95.44 290 TRP A O 1
ATOM 2264 N N . LEU A 1 291 ? 16.411 3.435 -12.950 1.00 95.06 291 LEU A N 1
ATOM 2265 C CA . LEU A 1 291 ? 16.293 3.055 -14.352 1.00 95.06 291 LEU A CA 1
ATOM 2266 C C . LEU A 1 291 ? 17.380 3.766 -15.161 1.00 95.06 291 LEU A C 1
ATOM 2268 O O . LEU A 1 291 ? 17.712 4.939 -14.937 1.00 95.06 291 LEU A O 1
ATOM 2272 N N . ARG A 1 292 ? 17.974 3.026 -16.092 1.00 93.44 292 ARG A N 1
ATOM 2273 C CA . ARG A 1 292 ? 19.041 3.515 -16.959 1.00 93.44 292 ARG A CA 1
ATOM 2274 C C . ARG A 1 292 ? 18.733 3.182 -18.396 1.00 93.44 292 ARG A C 1
ATOM 2276 O O . ARG A 1 292 ? 18.080 2.188 -18.699 1.00 93.44 292 ARG A O 1
ATOM 2283 N N . THR A 1 293 ? 19.263 4.006 -19.281 1.00 91.94 293 THR A N 1
ATOM 2284 C CA . THR A 1 293 ? 19.388 3.614 -20.679 1.00 91.94 293 THR A CA 1
ATOM 2285 C C . THR A 1 293 ? 20.520 2.600 -20.859 1.00 91.94 293 THR A C 1
ATOM 2287 O O . THR A 1 293 ? 21.378 2.472 -19.983 1.00 91.94 293 THR A O 1
ATOM 2290 N N . ILE A 1 294 ? 20.593 1.939 -22.015 1.00 88.19 294 ILE A N 1
ATOM 2291 C CA . ILE A 1 294 ? 21.725 1.061 -22.376 1.00 88.19 294 ILE A CA 1
ATOM 2292 C C . ILE A 1 294 ? 23.088 1.780 -22.361 1.00 88.19 294 ILE A C 1
ATOM 2294 O O . ILE A 1 294 ? 24.124 1.136 -22.255 1.00 88.19 294 ILE A O 1
ATOM 2298 N N . TYR A 1 295 ? 23.089 3.116 -22.417 1.00 85.94 295 TYR A N 1
ATOM 2299 C CA . TYR A 1 295 ? 24.285 3.960 -22.332 1.00 85.94 295 TYR A CA 1
ATOM 2300 C C . TYR A 1 295 ? 24.521 4.537 -20.927 1.00 85.94 295 TYR A C 1
ATOM 2302 O O . TYR A 1 295 ? 25.321 5.452 -20.759 1.00 85.94 295 TYR A O 1
ATOM 2310 N N . GLY A 1 296 ? 23.787 4.069 -19.915 1.00 87.50 296 GLY A N 1
ATOM 2311 C CA . GLY A 1 296 ? 23.958 4.503 -18.528 1.00 87.50 296 GLY A CA 1
ATOM 2312 C C . GLY A 1 296 ? 23.360 5.872 -18.189 1.00 87.50 296 GLY A C 1
ATOM 2313 O O . GLY A 1 296 ? 23.508 6.319 -17.054 1.00 87.50 296 GLY A O 1
ATOM 2314 N N . LYS A 1 297 ? 22.647 6.539 -19.112 1.00 89.75 297 LYS A N 1
ATOM 2315 C CA . LYS A 1 297 ? 21.913 7.780 -18.785 1.00 89.75 297 LYS A CA 1
ATOM 2316 C C . LYS A 1 297 ? 20.780 7.496 -17.796 1.00 89.75 297 LYS A C 1
ATOM 2318 O O . LYS A 1 297 ? 20.063 6.508 -17.976 1.00 89.75 297 LYS A O 1
ATOM 2323 N N . ALA A 1 298 ? 20.628 8.355 -16.788 1.00 91.88 298 ALA A N 1
ATOM 2324 C CA . ALA A 1 298 ? 19.567 8.270 -15.789 1.00 91.88 298 ALA A CA 1
ATOM 2325 C C . ALA A 1 298 ? 18.195 8.617 -16.378 1.00 91.88 298 ALA A C 1
ATOM 2327 O O . ALA A 1 298 ? 18.082 9.464 -17.264 1.00 91.88 298 ALA A O 1
ATOM 2328 N N . LEU A 1 299 ? 17.163 7.952 -15.864 1.00 92.94 299 LEU A N 1
ATOM 2329 C CA . LEU A 1 299 ? 15.765 8.212 -16.191 1.00 92.94 299 LEU A CA 1
ATOM 2330 C C . LEU A 1 299 ? 15.015 8.649 -14.934 1.00 92.94 299 LEU A C 1
ATOM 2332 O O . LEU A 1 299 ? 15.403 8.311 -13.810 1.00 92.94 299 LEU A O 1
ATOM 2336 N N . TRP A 1 300 ? 13.935 9.389 -15.134 1.00 94.06 300 TRP A N 1
ATOM 2337 C CA . TRP A 1 300 ? 13.093 9.920 -14.070 1.00 94.06 300 TRP A CA 1
ATOM 2338 C C . TRP A 1 300 ? 11.667 9.416 -14.234 1.00 94.06 300 TRP A C 1
ATOM 2340 O O . TRP A 1 300 ? 11.235 9.091 -15.342 1.00 94.06 300 TRP A O 1
ATOM 2350 N N . LEU A 1 301 ? 10.951 9.337 -13.118 1.00 95.44 301 LEU A N 1
ATOM 2351 C CA . LEU A 1 301 ? 9.567 8.890 -13.076 1.00 95.44 301 LEU A CA 1
ATOM 2352 C C . LEU A 1 301 ? 8.696 9.999 -12.508 1.00 95.44 301 LEU A C 1
ATOM 2354 O O . LEU A 1 301 ? 8.994 10.527 -11.436 1.00 95.44 301 LEU A O 1
ATOM 2358 N N . ARG A 1 302 ? 7.601 10.322 -13.194 1.00 95.06 302 ARG A N 1
ATOM 2359 C CA . ARG A 1 302 ? 6.558 11.185 -12.635 1.00 95.06 302 ARG A CA 1
ATOM 2360 C C . ARG A 1 302 ? 5.286 10.369 -12.381 1.00 95.06 302 ARG A C 1
ATOM 2362 O O . ARG A 1 302 ? 4.724 9.848 -13.340 1.00 95.06 302 ARG A O 1
ATOM 2369 N N . PRO A 1 303 ? 4.829 10.240 -11.125 1.00 96.69 303 PRO A N 1
ATOM 2370 C CA . PRO A 1 303 ? 3.578 9.561 -10.792 1.00 96.69 303 PRO A CA 1
ATOM 2371 C C . PRO A 1 303 ? 2.372 10.199 -11.501 1.00 96.69 303 PRO A C 1
ATOM 2373 O O . PRO A 1 303 ? 2.191 11.416 -11.410 1.00 96.69 303 PRO A O 1
ATOM 2376 N N . VAL A 1 304 ? 1.521 9.394 -12.148 1.00 95.94 304 VAL A N 1
ATOM 2377 C CA . VAL A 1 304 ? 0.207 9.849 -12.632 1.00 95.94 304 VAL A CA 1
ATOM 2378 C C . VAL A 1 304 ? -0.759 9.893 -11.458 1.00 95.94 304 VAL A C 1
ATOM 2380 O O . VAL A 1 304 ? -0.983 8.892 -10.788 1.00 95.94 304 VAL A O 1
ATOM 2383 N N . LEU A 1 305 ? -1.330 11.061 -11.182 1.00 95.56 305 LEU A N 1
ATOM 2384 C CA . LEU A 1 305 ? -2.074 11.294 -9.940 1.00 95.56 305 LEU A CA 1
ATOM 2385 C C . LEU A 1 305 ? -3.540 10.855 -10.004 1.00 95.56 305 LEU A C 1
ATOM 2387 O O . LEU A 1 305 ? -4.153 10.618 -8.967 1.00 95.56 305 LEU A O 1
ATOM 2391 N N . GLU A 1 306 ? -4.109 10.732 -11.201 1.00 94.88 306 GLU A N 1
ATOM 2392 C CA . GLU A 1 306 ? -5.539 10.490 -11.399 1.00 94.88 306 GLU A CA 1
ATOM 2393 C C . GLU A 1 306 ? -5.811 9.384 -12.419 1.00 94.88 306 GLU A C 1
ATOM 2395 O O . GLU A 1 306 ? -4.959 9.042 -13.235 1.00 94.88 306 GLU A O 1
ATOM 2400 N N . GLY A 1 307 ? -7.029 8.843 -12.377 1.00 94.50 307 GLY A N 1
ATOM 2401 C CA . GLY A 1 307 ? -7.470 7.744 -13.235 1.00 94.50 307 GLY A CA 1
ATOM 2402 C C . GLY A 1 307 ? -7.456 6.384 -12.537 1.00 94.50 307 GLY A C 1
ATOM 2403 O O . GLY A 1 307 ? -7.091 6.259 -11.369 1.00 94.50 307 GLY A O 1
ATOM 2404 N N . GLU A 1 308 ? -7.890 5.355 -13.268 1.00 93.38 308 GLU A N 1
ATOM 2405 C CA . GLU A 1 308 ? -8.006 3.979 -12.760 1.00 93.38 308 GLU A CA 1
ATOM 2406 C C . GLU A 1 308 ? -6.660 3.407 -12.296 1.00 93.38 308 GLU A C 1
ATOM 2408 O O . GLU A 1 308 ? -6.596 2.675 -11.310 1.00 93.38 308 GLU A O 1
ATOM 2413 N N . HIS A 1 309 ? -5.581 3.807 -12.967 1.00 96.00 309 HIS A N 1
ATOM 2414 C CA . HIS A 1 309 ? -4.218 3.365 -12.695 1.00 96.00 309 HIS A CA 1
ATOM 2415 C C . HIS A 1 309 ? -3.371 4.468 -12.054 1.00 96.00 309 HIS A C 1
ATOM 2417 O O . HIS A 1 309 ? -2.176 4.549 -12.316 1.00 96.00 309 HIS A O 1
ATOM 2423 N N . ALA A 1 310 ? -3.964 5.344 -11.238 1.00 97.38 310 ALA A N 1
ATOM 2424 C CA . ALA A 1 310 ? -3.195 6.363 -10.530 1.00 97.38 310 ALA A CA 1
ATOM 2425 C C . ALA A 1 310 ? -2.048 5.731 -9.716 1.00 97.38 310 ALA A C 1
ATOM 2427 O O . ALA A 1 310 ? -2.251 4.761 -8.980 1.00 97.38 310 ALA A O 1
ATOM 2428 N N . ALA A 1 311 ? -0.855 6.308 -9.837 1.00 98.31 311 ALA A N 1
ATOM 2429 C CA . ALA A 1 311 ? 0.349 5.856 -9.165 1.00 98.31 311 ALA A CA 1
ATOM 2430 C C . ALA A 1 311 ? 0.186 5.853 -7.646 1.00 98.31 311 ALA A C 1
ATOM 2432 O O . ALA A 1 311 ? -0.200 6.846 -7.015 1.00 98.31 311 ALA A O 1
ATOM 2433 N N . ARG A 1 312 ? 0.570 4.734 -7.045 1.00 98.25 312 ARG A N 1
ATOM 2434 C CA . ARG A 1 312 ? 0.585 4.529 -5.599 1.00 98.25 312 ARG A CA 1
ATOM 2435 C C . ARG A 1 312 ? 1.615 3.472 -5.225 1.00 98.25 312 ARG A C 1
ATOM 2437 O O . ARG A 1 312 ? 2.191 2.806 -6.077 1.00 98.25 312 ARG A O 1
ATOM 2444 N N . LEU A 1 313 ? 1.844 3.323 -3.933 1.00 98.31 313 LEU A N 1
ATOM 2445 C CA . LEU A 1 313 ? 2.615 2.234 -3.354 1.00 98.31 313 LEU A CA 1
ATOM 2446 C C . LEU A 1 313 ? 1.656 1.279 -2.655 1.00 98.31 313 LEU A C 1
ATOM 2448 O O . LEU A 1 313 ? 0.732 1.719 -1.964 1.00 98.31 313 LEU A O 1
ATOM 2452 N N . VAL A 1 314 ? 1.888 -0.017 -2.816 1.00 98.00 314 VAL A N 1
ATOM 2453 C CA . VAL A 1 314 ? 1.123 -1.076 -2.151 1.00 98.00 314 VAL A CA 1
ATOM 2454 C C . VAL A 1 314 ? 2.072 -2.014 -1.420 1.00 98.00 314 VAL A C 1
ATOM 2456 O O . VAL A 1 314 ? 3.229 -2.177 -1.811 1.00 98.00 314 VAL A O 1
ATOM 2459 N N . MET A 1 315 ? 1.593 -2.613 -0.333 1.00 97.06 315 MET A N 1
ATOM 2460 C CA . MET A 1 315 ? 2.403 -3.536 0.456 1.00 97.06 315 MET A CA 1
ATOM 2461 C C . MET A 1 315 ? 2.408 -4.932 -0.156 1.00 97.06 315 MET A C 1
ATOM 2463 O O . MET A 1 315 ? 1.391 -5.410 -0.661 1.00 97.06 315 MET A O 1
ATOM 2467 N N . GLN A 1 316 ? 3.548 -5.606 -0.047 1.00 96.81 316 GLN A N 1
ATOM 2468 C CA . GLN A 1 316 ? 3.700 -7.005 -0.412 1.00 96.81 316 GLN A CA 1
ATOM 2469 C C . GLN A 1 316 ? 4.403 -7.798 0.685 1.00 96.81 316 GLN A C 1
ATOM 2471 O O . GLN A 1 316 ? 5.258 -7.251 1.392 1.00 96.81 316 GLN A O 1
ATOM 2476 N N . PRO A 1 317 ? 4.054 -9.086 0.844 1.00 95.75 317 PRO A N 1
ATOM 2477 C CA . PRO A 1 317 ? 4.723 -9.949 1.796 1.00 95.75 317 PRO A CA 1
ATOM 2478 C C . PRO A 1 317 ? 6.134 -10.277 1.306 1.00 95.75 317 PRO A C 1
ATOM 2480 O O . PRO A 1 317 ? 6.379 -10.450 0.112 1.00 95.75 317 PRO A O 1
ATOM 2483 N N . ARG A 1 318 ? 7.065 -10.393 2.249 1.00 93.31 318 ARG A N 1
ATOM 2484 C CA . ARG A 1 318 ? 8.404 -10.939 2.022 1.00 93.31 318 ARG A CA 1
ATOM 2485 C C . ARG A 1 318 ? 8.773 -11.894 3.158 1.00 93.31 318 ARG A C 1
ATOM 2487 O O . ARG A 1 318 ? 8.191 -11.784 4.241 1.00 93.31 318 ARG A O 1
ATOM 2494 N N . PRO A 1 319 ? 9.765 -12.778 2.964 1.00 90.88 319 PRO A N 1
ATOM 2495 C CA . PRO A 1 319 ? 10.312 -13.552 4.067 1.00 90.88 319 PRO A CA 1
ATOM 2496 C C . PRO A 1 319 ? 10.769 -12.617 5.196 1.00 90.88 319 PRO A C 1
ATOM 2498 O O . PRO A 1 319 ? 11.461 -11.618 4.947 1.00 90.88 319 PRO A O 1
ATOM 2501 N N . GLY A 1 320 ? 10.350 -12.923 6.424 1.00 86.69 320 GLY A N 1
ATOM 2502 C CA . GLY A 1 320 ? 10.850 -12.267 7.628 1.00 86.69 320 GLY A CA 1
ATOM 2503 C C . GLY A 1 320 ? 12.266 -12.719 7.967 1.00 86.69 320 GLY A C 1
ATOM 2504 O O . GLY A 1 320 ? 12.691 -13.806 7.574 1.00 86.69 320 GLY A O 1
ATOM 2505 N N . ASP A 1 321 ? 12.990 -11.894 8.727 1.00 81.56 321 ASP A N 1
ATOM 2506 C CA . ASP A 1 321 ? 14.304 -12.279 9.265 1.00 81.56 321 ASP A CA 1
ATOM 2507 C C . ASP A 1 321 ? 14.160 -13.462 10.242 1.00 81.56 321 ASP A C 1
ATOM 2509 O O . ASP A 1 321 ? 15.040 -14.320 10.338 1.00 81.56 321 ASP A O 1
ATOM 2513 N N . ASN A 1 322 ? 12.998 -13.543 10.899 1.00 82.94 322 ASN A N 1
ATOM 2514 C CA . ASN A 1 322 ? 12.540 -14.681 11.681 1.00 82.94 322 ASN A CA 1
ATOM 2515 C C . ASN A 1 322 ? 11.381 -15.394 10.952 1.00 82.94 322 ASN A C 1
ATOM 2517 O O . ASN A 1 322 ? 10.446 -14.720 10.518 1.00 82.94 322 ASN A O 1
ATOM 2521 N N . PRO A 1 323 ? 11.358 -16.743 10.878 1.00 79.00 323 PRO A N 1
ATOM 2522 C CA . PRO A 1 323 ? 10.324 -17.491 10.146 1.00 79.00 323 PRO A CA 1
ATOM 2523 C C . PRO A 1 323 ? 8.878 -17.241 10.597 1.00 79.00 323 PRO A C 1
ATOM 2525 O O . PRO A 1 323 ? 7.950 -17.466 9.828 1.00 79.00 323 PRO A O 1
ATOM 2528 N N . ASN A 1 324 ? 8.686 -16.793 11.841 1.00 81.62 324 ASN A N 1
ATOM 2529 C CA . ASN A 1 324 ? 7.367 -16.572 12.436 1.00 81.62 324 ASN A CA 1
ATOM 2530 C C . ASN A 1 324 ? 6.940 -15.098 12.431 1.00 81.62 324 ASN A C 1
ATOM 2532 O O . ASN A 1 324 ? 5.860 -14.780 12.925 1.00 81.62 324 ASN A O 1
ATOM 2536 N N . GLU A 1 325 ? 7.779 -14.194 11.923 1.00 84.19 325 GLU A N 1
ATOM 2537 C CA . GLU A 1 325 ? 7.483 -12.765 11.908 1.00 84.19 325 GLU A CA 1
ATOM 2538 C C . GLU A 1 325 ? 7.078 -12.330 10.499 1.00 84.19 325 GLU A C 1
ATOM 2540 O O . GLU A 1 325 ? 7.851 -12.502 9.552 1.00 84.19 325 GLU A O 1
ATOM 2545 N N . PRO A 1 326 ? 5.872 -11.761 10.327 1.00 88.06 326 PRO A N 1
ATOM 2546 C CA . PRO A 1 326 ? 5.479 -11.228 9.039 1.00 88.06 326 PRO A CA 1
ATOM 2547 C C . PRO A 1 326 ? 6.353 -10.019 8.701 1.00 88.06 326 PRO A C 1
ATOM 2549 O O . PRO A 1 326 ? 6.466 -9.076 9.487 1.00 88.06 326 PRO A O 1
ATOM 2552 N N . ALA A 1 327 ? 6.928 -10.022 7.503 1.00 91.00 327 ALA A N 1
ATOM 2553 C CA . ALA A 1 327 ? 7.650 -8.885 6.966 1.00 91.00 327 ALA A CA 1
ATOM 2554 C C . ALA A 1 327 ? 7.009 -8.419 5.663 1.00 91.00 327 ALA A C 1
ATOM 2556 O O . ALA A 1 327 ? 6.531 -9.212 4.849 1.00 91.00 327 ALA A O 1
ATOM 2557 N N . TYR A 1 328 ? 7.037 -7.107 5.470 1.00 94.19 328 TYR A N 1
ATOM 2558 C CA . TYR A 1 328 ? 6.484 -6.455 4.296 1.00 94.19 328 TYR A CA 1
ATOM 2559 C C . TYR A 1 328 ? 7.510 -5.503 3.700 1.00 94.19 328 TYR A C 1
ATOM 2561 O O . TYR A 1 328 ? 8.456 -5.079 4.373 1.00 94.19 328 TYR A O 1
ATOM 2569 N N . TYR A 1 329 ? 7.297 -5.192 2.432 1.00 95.75 329 TYR A N 1
ATOM 2570 C CA . TYR A 1 329 ? 7.966 -4.124 1.705 1.00 95.75 329 TYR A CA 1
ATOM 2571 C C . TYR A 1 329 ? 6.947 -3.448 0.785 1.00 95.75 329 TYR A C 1
ATOM 2573 O O . TYR A 1 329 ? 5.823 -3.942 0.633 1.00 95.75 329 TYR A O 1
ATOM 2581 N N . MET A 1 330 ? 7.311 -2.316 0.192 1.00 96.88 330 MET A N 1
ATOM 2582 C CA . MET A 1 330 ? 6.429 -1.587 -0.712 1.00 96.88 330 MET A CA 1
ATOM 2583 C C . MET A 1 330 ? 6.873 -1.758 -2.160 1.00 96.88 330 MET A C 1
ATOM 2585 O O . MET A 1 330 ? 8.059 -1.705 -2.484 1.00 96.88 330 MET A O 1
ATOM 2589 N N . VAL A 1 331 ? 5.896 -1.904 -3.048 1.00 98.06 331 VAL A N 1
ATOM 2590 C CA . VAL A 1 331 ? 6.111 -1.882 -4.496 1.00 98.06 331 VAL A CA 1
ATOM 2591 C C . VAL A 1 331 ? 5.265 -0.778 -5.126 1.00 98.06 331 VAL A C 1
ATOM 2593 O O . VAL A 1 331 ? 4.167 -0.500 -4.632 1.00 98.06 331 VAL A O 1
ATOM 2596 N N . PRO A 1 332 ? 5.733 -0.143 -6.210 1.00 98.31 332 PRO A N 1
ATOM 2597 C CA . PRO A 1 332 ? 4.888 0.715 -7.022 1.00 98.31 332 PRO A CA 1
ATOM 2598 C C . PRO A 1 332 ? 3.737 -0.057 -7.667 1.00 98.31 332 PRO A C 1
ATOM 2600 O O . PRO A 1 332 ? 3.870 -1.227 -8.028 1.00 98.31 332 PRO A O 1
ATOM 2603 N N . ASP A 1 333 ? 2.622 0.638 -7.832 1.00 98.56 333 ASP A N 1
ATOM 2604 C CA . ASP A 1 333 ? 1.417 0.206 -8.527 1.00 98.56 333 ASP A CA 1
ATOM 2605 C C . ASP A 1 333 ? 0.900 1.376 -9.372 1.00 98.56 333 ASP A C 1
ATOM 2607 O O . ASP A 1 333 ? 0.943 2.530 -8.934 1.00 98.56 333 ASP A O 1
ATOM 2611 N N . GLY A 1 334 ? 0.416 1.076 -10.574 1.00 98.25 334 GLY A N 1
ATOM 2612 C CA . GLY A 1 334 ? -0.147 2.064 -11.487 1.00 98.25 334 GLY A CA 1
ATOM 2613 C C . GLY A 1 334 ? 0.876 2.756 -12.388 1.00 98.25 334 GLY A C 1
ATOM 2614 O O . GLY A 1 334 ? 1.981 2.264 -12.631 1.00 98.25 334 GLY A O 1
ATOM 2615 N N . ASP A 1 335 ? 0.450 3.890 -12.929 1.00 97.81 335 ASP A N 1
ATOM 2616 C CA . ASP A 1 335 ? 1.040 4.567 -14.074 1.00 97.81 335 ASP A CA 1
ATOM 2617 C C . ASP A 1 335 ? 2.027 5.660 -13.672 1.00 97.81 335 ASP A C 1
ATOM 2619 O O . ASP A 1 335 ? 1.721 6.573 -12.906 1.00 97.81 335 ASP A O 1
ATOM 2623 N N . TYR A 1 336 ? 3.212 5.612 -14.268 1.00 97.19 336 TYR A N 1
ATOM 2624 C CA . TYR A 1 336 ? 4.238 6.635 -14.148 1.00 97.19 336 TYR A CA 1
ATOM 2625 C C . TYR A 1 336 ? 4.665 7.062 -15.540 1.00 97.19 336 TYR A C 1
ATOM 2627 O O . TYR A 1 336 ? 4.799 6.255 -16.456 1.00 97.19 336 TYR A O 1
ATOM 2635 N N . GLU A 1 337 ? 4.920 8.343 -15.711 1.00 94.88 337 GLU A N 1
ATOM 2636 C CA . GLU A 1 337 ? 5.492 8.847 -16.944 1.00 94.88 337 GLU A CA 1
ATOM 2637 C C . GLU A 1 337 ? 7.006 8.661 -16.923 1.00 94.88 337 GLU A C 1
ATOM 2639 O O . GLU A 1 337 ? 7.669 8.965 -15.923 1.00 94.88 337 GLU A O 1
ATOM 2644 N N . LEU A 1 338 ? 7.551 8.185 -18.040 1.00 93.81 338 LEU A N 1
ATOM 2645 C CA . LEU A 1 338 ? 8.979 7.957 -18.200 1.00 93.81 338 LEU A CA 1
ATOM 2646 C C . LEU A 1 338 ? 9.640 9.186 -18.831 1.00 93.81 338 LEU A C 1
ATOM 2648 O O . LEU A 1 338 ? 9.367 9.542 -19.982 1.00 93.81 338 LEU A O 1
ATOM 2652 N N . LEU A 1 339 ? 10.528 9.826 -18.072 1.00 90.88 339 LEU A N 1
ATOM 2653 C CA . LEU A 1 339 ? 11.141 11.102 -18.428 1.00 90.88 339 LEU A CA 1
ATOM 2654 C C . LEU A 1 339 ? 12.661 10.974 -18.586 1.00 90.88 339 LEU A C 1
ATOM 2656 O O . LEU A 1 339 ? 13.325 10.191 -17.897 1.00 90.88 339 LEU A O 1
ATOM 2660 N N . ALA A 1 340 ? 13.218 11.789 -19.482 1.00 86.75 340 ALA A N 1
ATOM 2661 C CA . ALA A 1 340 ? 14.645 12.098 -19.471 1.00 86.75 340 ALA A CA 1
ATOM 2662 C C . ALA A 1 340 ? 14.983 13.021 -18.282 1.00 86.75 340 ALA A C 1
ATOM 2664 O O . ALA A 1 340 ? 14.095 13.521 -17.592 1.00 86.75 340 ALA A O 1
ATOM 2665 N N . GLU A 1 341 ? 16.273 13.246 -18.030 1.00 81.94 341 GLU A N 1
ATOM 2666 C CA . GLU A 1 341 ? 16.712 14.160 -16.974 1.00 81.94 341 GLU A CA 1
ATOM 2667 C C . GLU A 1 341 ? 16.122 15.577 -17.161 1.00 81.94 341 GLU A C 1
ATOM 2669 O O . GLU A 1 341 ? 16.283 16.148 -18.243 1.00 81.94 341 GLU A O 1
ATOM 2674 N N . PRO A 1 342 ? 15.466 16.171 -16.138 1.00 67.19 342 PRO A N 1
ATOM 2675 C CA . PRO A 1 342 ? 14.723 17.431 -16.278 1.00 67.19 342 PRO A CA 1
ATOM 2676 C C . PRO A 1 342 ? 15.546 18.647 -16.729 1.00 67.19 342 PRO A C 1
ATOM 2678 O O . PRO A 1 342 ? 14.978 19.639 -17.178 1.00 67.19 342 PRO A O 1
ATOM 2681 N N . THR A 1 343 ? 16.871 18.602 -16.583 1.00 63.16 343 THR A N 1
ATOM 2682 C CA . THR A 1 343 ? 17.796 19.694 -16.926 1.00 63.16 343 THR A CA 1
ATOM 2683 C C . THR A 1 343 ? 18.251 19.670 -18.385 1.00 63.16 343 THR A C 1
ATOM 2685 O O . THR A 1 343 ? 18.850 20.642 -18.847 1.00 63.16 343 THR A O 1
ATOM 2688 N N . ALA A 1 344 ? 17.967 18.598 -19.131 1.00 57.25 344 ALA A N 1
ATOM 2689 C CA . ALA A 1 344 ? 18.259 18.547 -20.555 1.00 57.25 344 ALA A CA 1
ATOM 2690 C C . ALA A 1 344 ? 17.314 19.506 -21.294 1.00 57.25 344 ALA A C 1
ATOM 2692 O O . ALA A 1 344 ? 16.098 19.307 -21.312 1.00 57.25 344 ALA A O 1
ATOM 2693 N N . ALA A 1 345 ? 17.862 20.566 -21.895 1.00 54.50 345 ALA A N 1
ATOM 2694 C CA . ALA A 1 345 ? 17.083 21.449 -22.752 1.00 54.50 345 ALA A CA 1
ATOM 2695 C C . ALA A 1 345 ? 16.394 20.617 -23.848 1.00 54.50 345 ALA A C 1
ATOM 2697 O O . ALA A 1 345 ? 17.027 19.802 -24.513 1.00 54.50 345 ALA A O 1
ATOM 2698 N N . LEU A 1 346 ? 15.091 20.842 -24.038 1.00 50.44 346 LEU A N 1
ATOM 2699 C CA . LEU A 1 346 ? 14.218 20.153 -25.002 1.00 50.44 346 LEU A CA 1
ATOM 2700 C C . LEU A 1 346 ? 14.804 20.035 -26.419 1.00 50.44 346 LEU A C 1
ATOM 2702 O O . LEU A 1 346 ? 14.509 19.073 -27.120 1.00 50.44 346 LEU A O 1
ATOM 2706 N N . ALA A 1 347 ? 15.619 21.009 -26.833 1.00 54.50 347 ALA A N 1
ATOM 2707 C CA . ALA A 1 347 ? 16.262 21.027 -28.144 1.00 54.50 347 ALA A CA 1
ATOM 2708 C C . ALA A 1 347 ? 17.299 19.900 -28.333 1.00 54.50 347 ALA A C 1
ATOM 2710 O O . ALA A 1 347 ? 17.558 19.515 -29.469 1.00 54.50 347 ALA A O 1
ATOM 2711 N N . ASP A 1 348 ? 17.832 19.351 -27.236 1.00 53.81 348 ASP A N 1
ATOM 2712 C CA . ASP A 1 348 ? 18.885 18.330 -27.225 1.00 53.81 348 ASP A CA 1
ATOM 2713 C C . ASP A 1 348 ? 18.397 16.963 -26.708 1.00 53.81 348 ASP A C 1
ATOM 2715 O O . ASP A 1 348 ? 19.184 16.013 -26.604 1.00 53.81 348 ASP A O 1
ATOM 2719 N N . ALA A 1 349 ? 17.109 16.830 -26.364 1.00 58.28 349 ALA A N 1
ATOM 2720 C CA . ALA A 1 349 ? 16.554 15.543 -25.965 1.00 58.28 349 ALA A CA 1
ATOM 2721 C C . ALA A 1 349 ? 16.549 14.602 -27.185 1.00 58.28 349 ALA A C 1
ATOM 2723 O O . ALA A 1 349 ? 15.950 14.926 -28.213 1.00 58.28 349 ALA A O 1
ATOM 2724 N N . PRO A 1 350 ? 17.223 13.440 -27.118 1.00 62.84 350 PRO A N 1
ATOM 2725 C CA . PRO A 1 350 ? 17.255 12.520 -28.244 1.00 62.84 350 PRO A CA 1
ATOM 2726 C C . PRO A 1 350 ? 15.836 12.039 -28.558 1.00 62.84 350 PRO A C 1
ATOM 2728 O O . PRO A 1 350 ? 15.079 11.696 -27.651 1.00 62.84 350 PRO A O 1
ATOM 2731 N N . ALA A 1 351 ? 15.506 11.967 -29.851 1.00 75.75 351 ALA A N 1
ATOM 2732 C CA . ALA A 1 351 ? 14.189 11.538 -30.332 1.00 75.75 351 ALA A CA 1
ATOM 2733 C C . ALA A 1 351 ? 13.775 10.150 -29.802 1.00 75.75 351 ALA A C 1
ATOM 2735 O O . ALA A 1 351 ? 12.585 9.860 -29.668 1.00 75.75 351 ALA A O 1
ATOM 2736 N N . GLN A 1 352 ? 14.761 9.310 -29.472 1.00 86.25 352 GLN A N 1
ATOM 2737 C CA . GLN A 1 352 ? 14.567 7.996 -28.880 1.00 86.25 352 GLN A CA 1
ATOM 2738 C C . GLN A 1 352 ? 15.656 7.704 -27.837 1.00 86.25 352 GLN A C 1
ATOM 2740 O O . GLN A 1 352 ? 16.847 7.936 -28.059 1.00 86.25 352 GLN A O 1
ATOM 2745 N N . LEU A 1 353 ? 15.244 7.162 -26.696 1.00 89.81 353 LEU A N 1
ATOM 2746 C CA . LEU A 1 353 ? 16.095 6.564 -25.674 1.00 89.81 353 LEU A CA 1
ATOM 2747 C C . LEU A 1 353 ? 15.846 5.061 -25.620 1.00 89.81 353 LEU A C 1
ATOM 2749 O O . LEU A 1 353 ? 14.776 4.594 -25.979 1.00 89.81 353 LEU A O 1
ATOM 2753 N N . ASN A 1 354 ? 16.827 4.305 -25.136 1.00 91.75 354 ASN A N 1
ATOM 2754 C CA . ASN A 1 354 ? 16.738 2.852 -25.022 1.00 91.75 354 ASN A CA 1
ATOM 2755 C C . ASN A 1 354 ? 16.825 2.446 -23.555 1.00 91.75 354 ASN A C 1
ATOM 2757 O O . ASN A 1 354 ? 17.927 2.436 -23.010 1.00 91.75 354 ASN A O 1
ATOM 2761 N N . LEU A 1 355 ? 15.692 2.142 -22.920 1.00 94.19 355 LEU A N 1
ATOM 2762 C CA . LEU A 1 355 ? 15.618 1.633 -21.549 1.00 94.19 355 LEU A CA 1
ATOM 2763 C C . LEU A 1 355 ? 16.322 0.274 -21.467 1.00 94.19 355 LEU A C 1
ATOM 2765 O O . LEU A 1 355 ? 16.035 -0.616 -22.262 1.00 94.19 355 LEU A O 1
ATOM 2769 N N . LEU A 1 356 ? 17.222 0.114 -20.499 1.00 92.69 356 LEU A N 1
ATOM 2770 C CA . LEU A 1 356 ? 17.898 -1.147 -20.214 1.00 92.69 356 LEU A CA 1
ATOM 2771 C C . LEU A 1 356 ? 16.921 -2.130 -19.556 1.00 92.69 356 LEU A C 1
ATOM 2773 O O . LEU A 1 356 ? 16.372 -1.826 -18.498 1.00 92.69 356 LEU A O 1
ATOM 2777 N N . CYS A 1 357 ? 16.730 -3.310 -20.152 1.00 89.69 357 CYS A N 1
ATOM 2778 C CA . CYS A 1 357 ? 15.802 -4.319 -19.626 1.00 89.69 357 CYS A CA 1
ATOM 2779 C C . CYS A 1 357 ? 16.486 -5.542 -19.009 1.00 89.69 357 CYS A C 1
ATOM 2781 O O . CYS A 1 357 ? 15.863 -6.226 -18.200 1.00 89.69 357 CYS A O 1
ATOM 2783 N N . GLY A 1 358 ? 17.741 -5.817 -19.375 1.00 82.56 358 GLY A N 1
ATOM 2784 C CA . GLY A 1 358 ? 18.488 -6.969 -18.876 1.00 82.56 358 GLY A CA 1
ATOM 2785 C C . GLY A 1 358 ? 19.982 -6.703 -18.720 1.00 82.56 358 GLY A C 1
ATOM 2786 O O . GLY A 1 358 ? 20.524 -5.763 -19.300 1.00 82.56 358 GLY A O 1
ATOM 2787 N N . LEU A 1 359 ? 20.656 -7.541 -17.928 1.00 80.31 359 LEU A N 1
ATOM 2788 C CA . LEU A 1 359 ? 22.039 -7.300 -17.487 1.00 80.31 359 LEU A CA 1
ATOM 2789 C C . LEU A 1 359 ? 23.053 -7.207 -18.639 1.00 80.31 359 LEU A C 1
ATOM 2791 O O . LEU A 1 359 ? 24.030 -6.472 -18.539 1.00 80.31 359 LEU A O 1
ATOM 2795 N N . ALA A 1 360 ? 22.838 -7.956 -19.722 1.00 73.06 360 ALA A N 1
ATOM 2796 C CA . ALA A 1 360 ? 23.766 -8.014 -20.851 1.00 73.06 360 ALA A CA 1
ATOM 2797 C C . ALA A 1 360 ? 23.716 -6.768 -21.757 1.00 73.06 360 ALA A C 1
ATOM 2799 O O . ALA A 1 360 ? 24.545 -6.642 -22.654 1.00 73.06 360 ALA A O 1
ATOM 2800 N N . GLY A 1 361 ? 22.734 -5.873 -21.578 1.00 74.25 361 GLY A N 1
ATOM 2801 C CA . GLY A 1 361 ? 22.517 -4.733 -22.480 1.00 74.25 361 GLY A CA 1
ATOM 2802 C C . GLY A 1 361 ? 22.002 -5.116 -23.871 1.00 74.25 361 GLY A C 1
ATOM 2803 O O . GLY A 1 361 ? 21.802 -4.244 -24.709 1.00 74.25 361 GLY A O 1
ATOM 2804 N N . THR A 1 362 ? 21.755 -6.404 -24.117 1.00 80.25 362 THR A N 1
ATOM 2805 C CA . THR A 1 362 ? 21.253 -6.934 -25.391 1.00 80.25 362 THR A CA 1
ATOM 2806 C C . THR A 1 362 ? 19.731 -6.936 -25.488 1.00 80.25 362 THR A C 1
ATOM 2808 O O . THR A 1 362 ? 19.193 -7.320 -26.522 1.00 80.25 362 THR A O 1
ATOM 2811 N N . GLU A 1 363 ? 19.038 -6.536 -24.421 1.00 89.56 363 GLU A N 1
ATOM 2812 C CA . GLU A 1 363 ? 17.593 -6.330 -24.377 1.00 89.56 363 GLU A CA 1
ATOM 2813 C C . GLU A 1 363 ? 17.312 -4.887 -23.961 1.00 89.56 363 GLU A C 1
ATOM 2815 O O . GLU A 1 363 ? 17.733 -4.450 -22.880 1.00 89.56 363 GLU A O 1
ATOM 2820 N N . SER A 1 364 ? 16.583 -4.155 -24.801 1.00 92.38 364 SER A N 1
ATOM 2821 C CA . SER A 1 364 ? 16.195 -2.777 -24.513 1.00 92.38 364 SER A CA 1
ATOM 2822 C C . SER A 1 364 ? 14.826 -2.428 -25.068 1.00 92.38 364 SER A C 1
ATOM 2824 O O . SER A 1 364 ? 14.361 -3.030 -26.030 1.00 92.38 364 SER A O 1
ATOM 2826 N N . ILE A 1 365 ? 14.204 -1.402 -24.498 1.00 94.19 365 ILE A N 1
ATOM 2827 C CA . ILE A 1 365 ? 12.985 -0.801 -25.046 1.00 94.19 365 ILE A CA 1
ATOM 2828 C C . ILE A 1 365 ? 13.349 0.581 -25.558 1.00 94.19 365 ILE A C 1
ATOM 2830 O O . ILE A 1 365 ? 13.711 1.449 -24.766 1.00 94.19 365 ILE A O 1
ATOM 2834 N N . GLY A 1 366 ? 13.280 0.778 -26.870 1.00 93.12 366 GLY A N 1
ATOM 2835 C CA . GLY A 1 366 ? 13.341 2.106 -27.460 1.00 93.12 366 GLY A CA 1
ATOM 2836 C C . GLY A 1 366 ? 12.039 2.840 -27.192 1.00 93.12 366 GLY A C 1
ATOM 2837 O O . GLY A 1 366 ? 10.970 2.281 -27.413 1.00 93.12 366 GLY A O 1
ATOM 2838 N N . PHE A 1 367 ? 12.117 4.075 -26.720 1.00 92.31 367 PHE A N 1
ATOM 2839 C CA . PHE A 1 367 ? 10.966 4.916 -26.416 1.00 92.31 367 PHE A CA 1
ATOM 2840 C C . PHE A 1 367 ? 11.317 6.387 -26.630 1.00 92.31 367 PHE A C 1
ATOM 2842 O O . PHE A 1 367 ? 12.480 6.777 -26.506 1.00 92.31 367 PHE A O 1
ATOM 2849 N N . SER A 1 368 ? 10.323 7.222 -26.912 1.00 90.00 368 SER A N 1
ATOM 2850 C CA . SER A 1 368 ? 10.514 8.673 -26.935 1.00 90.00 368 SER A CA 1
ATOM 2851 C C . SER A 1 368 ? 10.264 9.231 -25.534 1.00 90.00 368 SER A C 1
ATOM 2853 O O . SER A 1 368 ? 9.134 9.136 -25.040 1.00 90.00 368 SER A O 1
ATOM 2855 N N . PRO A 1 369 ? 11.285 9.784 -24.850 1.00 80.94 369 PRO A N 1
ATOM 2856 C CA . PRO A 1 369 ? 11.049 10.448 -23.578 1.00 80.94 369 PRO A CA 1
ATOM 2857 C C . PRO A 1 369 ? 10.173 11.675 -23.827 1.00 80.94 369 PRO A C 1
ATOM 2859 O O . PRO A 1 369 ? 10.441 12.473 -24.724 1.00 80.94 369 PRO A O 1
ATOM 2862 N N . GLY A 1 370 ? 9.116 11.824 -23.036 1.00 75.12 370 GLY A N 1
ATOM 2863 C CA . GLY A 1 370 ? 8.373 13.076 -23.031 1.00 75.12 370 GLY A CA 1
ATOM 2864 C C . GLY A 1 370 ? 9.041 14.127 -22.153 1.00 75.12 370 GLY A C 1
ATOM 2865 O O . GLY A 1 370 ? 10.131 13.934 -21.613 1.00 75.12 370 GLY A O 1
ATOM 2866 N N . THR A 1 371 ? 8.341 15.237 -21.968 1.00 76.88 371 THR A N 1
ATOM 2867 C CA . THR A 1 371 ? 8.679 16.237 -20.950 1.00 76.88 371 THR A CA 1
ATOM 2868 C C . THR A 1 371 ? 7.658 16.232 -19.831 1.00 76.88 371 THR A C 1
ATOM 2870 O O . THR A 1 371 ? 6.574 15.675 -19.975 1.00 76.88 371 THR A O 1
ATOM 2873 N N . CYS A 1 372 ? 7.946 16.958 -18.751 1.00 73.94 372 CYS A N 1
ATOM 2874 C CA . CYS A 1 372 ? 6.940 17.249 -17.734 1.00 73.94 372 CYS A CA 1
ATOM 2875 C C . CYS A 1 372 ? 5.707 17.988 -18.302 1.00 73.94 372 CYS A C 1
ATOM 2877 O O . CYS A 1 372 ? 4.655 17.975 -17.681 1.00 73.94 372 CYS A O 1
ATOM 2879 N N . ALA A 1 373 ? 5.793 18.668 -19.449 1.00 77.12 373 ALA A N 1
ATOM 2880 C CA . ALA A 1 373 ? 4.620 19.308 -20.057 1.00 77.12 373 ALA A CA 1
ATOM 2881 C C . ALA A 1 373 ? 3.875 18.377 -21.028 1.00 77.12 373 ALA A C 1
ATOM 2883 O O . ALA A 1 373 ? 2.672 18.521 -21.229 1.00 77.12 373 ALA A O 1
ATOM 2884 N N . ALA A 1 374 ? 4.596 17.441 -21.642 1.00 80.50 374 ALA A N 1
ATOM 2885 C CA . ALA A 1 374 ? 4.094 16.539 -22.669 1.00 80.50 374 ALA A CA 1
ATOM 2886 C C . ALA A 1 374 ? 4.785 15.172 -22.529 1.00 80.50 374 ALA A C 1
ATOM 2888 O O . ALA A 1 374 ? 5.760 14.906 -23.243 1.00 80.50 374 ALA A O 1
ATOM 2889 N N . PRO A 1 375 ? 4.352 14.325 -21.580 1.00 82.44 375 PRO A N 1
ATOM 2890 C CA . PRO A 1 375 ? 4.836 12.955 -21.479 1.00 82.44 375 PRO A CA 1
ATOM 2891 C C . PRO A 1 375 ? 4.450 12.179 -22.740 1.00 82.44 375 PRO A C 1
ATOM 2893 O O . PRO A 1 375 ? 3.324 12.305 -23.220 1.00 82.44 375 PRO A O 1
ATOM 2896 N N . LEU A 1 376 ? 5.376 11.377 -23.265 1.00 88.00 376 LEU A N 1
ATOM 2897 C CA . LEU A 1 376 ? 5.186 10.592 -24.494 1.00 88.00 376 LEU A CA 1
ATOM 2898 C C . LEU A 1 376 ? 5.200 9.078 -24.249 1.00 88.00 376 LEU A C 1
ATOM 2900 O O . LEU A 1 376 ? 4.747 8.316 -25.098 1.00 88.00 376 LEU A O 1
ATOM 2904 N N . THR A 1 377 ? 5.709 8.641 -23.095 1.00 92.94 377 THR A N 1
ATOM 2905 C CA . THR A 1 377 ? 5.835 7.228 -22.731 1.00 92.94 377 THR A CA 1
ATOM 2906 C C . THR A 1 377 ? 5.413 7.024 -21.281 1.00 92.94 377 THR A C 1
ATOM 2908 O O . THR A 1 377 ? 5.823 7.774 -20.392 1.00 92.94 377 THR A O 1
ATOM 2911 N N . MET A 1 378 ? 4.631 5.975 -21.058 1.00 95.12 378 MET A N 1
ATOM 2912 C CA . MET A 1 378 ? 4.204 5.475 -19.761 1.00 95.12 378 MET A CA 1
ATOM 2913 C C . MET A 1 378 ? 4.964 4.206 -19.398 1.00 95.12 378 MET A C 1
ATOM 2915 O O . MET A 1 378 ? 5.228 3.354 -20.247 1.00 95.12 378 MET A O 1
ATOM 2919 N N . ILE A 1 379 ? 5.256 4.063 -18.113 1.00 96.81 379 ILE A N 1
ATOM 2920 C CA . ILE A 1 379 ? 5.606 2.805 -17.473 1.00 96.81 379 ILE A CA 1
ATOM 2921 C C . ILE A 1 379 ? 4.536 2.490 -16.426 1.00 96.81 379 ILE A C 1
ATOM 2923 O O . ILE A 1 379 ? 4.259 3.307 -15.549 1.00 96.81 379 ILE A O 1
ATOM 2927 N N . ARG A 1 380 ? 3.921 1.311 -16.522 1.00 98.12 380 ARG A N 1
ATOM 2928 C CA . ARG A 1 380 ? 2.939 0.828 -15.543 1.00 98.12 380 ARG A CA 1
ATOM 2929 C C . ARG A 1 380 ? 3.573 -0.252 -14.691 1.00 98.12 380 ARG A C 1
ATOM 2931 O O . ARG A 1 380 ? 4.157 -1.193 -15.230 1.00 98.12 380 ARG A O 1
ATOM 2938 N N . PHE A 1 381 ? 3.446 -0.125 -13.377 1.00 98.50 381 PHE A N 1
ATOM 2939 C CA . PHE A 1 381 ? 3.825 -1.173 -12.439 1.00 98.50 381 PHE A CA 1
ATOM 2940 C C . PHE A 1 381 ? 2.611 -2.024 -12.093 1.00 98.50 381 PHE A C 1
ATOM 2942 O O . PHE A 1 381 ? 1.530 -1.513 -11.810 1.00 98.50 381 PHE A O 1
ATOM 2949 N N . HIS A 1 382 ? 2.817 -3.336 -12.115 1.00 98.25 382 HIS A N 1
ATOM 2950 C CA . HIS A 1 382 ? 1.794 -4.341 -11.881 1.00 98.25 382 HIS A CA 1
ATOM 2951 C C . HIS A 1 382 ? 2.187 -5.160 -10.658 1.00 98.25 382 HIS A C 1
ATOM 2953 O O . HIS A 1 382 ? 3.040 -6.042 -10.796 1.00 98.25 382 HIS A O 1
ATOM 2959 N N . PRO A 1 383 ? 1.619 -4.891 -9.473 1.00 98.25 383 PRO A N 1
ATOM 2960 C CA . PRO A 1 383 ? 1.900 -5.675 -8.281 1.00 98.25 383 PRO A CA 1
ATOM 2961 C C . PRO A 1 383 ? 1.322 -7.093 -8.405 1.00 98.25 383 PRO A C 1
ATOM 2963 O O . PRO A 1 383 ? 0.559 -7.414 -9.316 1.00 98.25 383 PRO A O 1
ATOM 2966 N N . TRP A 1 384 ? 1.672 -7.933 -7.434 1.00 97.94 384 TRP A N 1
ATOM 2967 C CA . TRP A 1 384 ? 1.221 -9.319 -7.281 1.00 97.94 384 TRP A CA 1
ATOM 2968 C C . TRP A 1 384 ? 1.618 -10.209 -8.454 1.00 97.94 384 TRP A C 1
ATOM 2970 O O . TRP A 1 384 ? 0.836 -11.027 -8.929 1.00 97.94 384 TRP A O 1
ATOM 2980 N N . LYS A 1 385 ? 2.850 -10.023 -8.933 1.00 98.19 385 LYS A N 1
ATOM 2981 C CA . LYS A 1 385 ? 3.439 -10.861 -9.973 1.00 98.19 385 LYS A CA 1
ATOM 2982 C C . LYS A 1 385 ? 4.402 -11.879 -9.365 1.00 98.19 385 LYS A C 1
ATOM 2984 O O . LYS A 1 385 ? 5.071 -11.532 -8.385 1.00 98.19 385 LYS A O 1
ATOM 2989 N N . PRO A 1 386 ? 4.513 -13.085 -9.949 1.00 97.88 386 PRO A N 1
ATOM 2990 C CA . PRO A 1 386 ? 5.412 -14.122 -9.463 1.00 97.88 386 PRO A CA 1
ATOM 2991 C C . PRO A 1 386 ? 6.854 -13.619 -9.330 1.00 97.88 386 PRO A C 1
ATOM 2993 O O . PRO A 1 386 ? 7.376 -12.962 -10.238 1.00 97.88 386 PRO A O 1
ATOM 2996 N N . ALA A 1 387 ? 7.516 -13.937 -8.217 1.00 97.56 387 ALA A N 1
ATOM 2997 C CA . ALA A 1 387 ? 8.910 -13.537 -7.992 1.00 97.56 387 ALA A CA 1
ATOM 2998 C C . ALA A 1 387 ? 9.749 -14.538 -7.186 1.00 97.56 387 ALA A C 1
ATOM 3000 O O . ALA A 1 387 ? 10.962 -14.342 -7.060 1.00 97.56 387 ALA A O 1
ATOM 3001 N N . PHE A 1 388 ? 9.145 -15.618 -6.685 1.00 97.00 388 PHE A N 1
ATOM 3002 C CA . PHE A 1 388 ? 9.854 -16.704 -6.017 1.00 97.00 388 PHE A CA 1
ATOM 3003 C C . PHE A 1 388 ? 10.158 -17.837 -6.991 1.00 97.00 388 PHE A C 1
ATOM 3005 O O . PHE A 1 388 ? 9.243 -18.407 -7.573 1.00 97.00 388 PHE A O 1
ATOM 3012 N N . ALA A 1 389 ? 11.437 -18.170 -7.156 1.00 95.50 389 ALA A N 1
ATOM 3013 C CA . ALA A 1 389 ? 11.878 -19.341 -7.898 1.00 95.50 389 ALA A CA 1
ATOM 3014 C C . ALA A 1 389 ? 12.065 -20.521 -6.926 1.00 95.50 389 ALA A C 1
ATOM 3016 O O . ALA A 1 389 ? 13.077 -20.561 -6.215 1.00 95.50 389 ALA A O 1
ATOM 3017 N N . PRO A 1 390 ? 11.141 -21.500 -6.894 1.00 91.31 390 PRO A N 1
ATOM 3018 C CA . PRO A 1 390 ? 11.252 -22.649 -5.994 1.00 91.31 390 PRO A CA 1
ATOM 3019 C C . PRO A 1 390 ? 12.451 -23.542 -6.336 1.00 91.31 390 PRO A C 1
ATOM 3021 O O . PRO A 1 390 ? 12.989 -24.221 -5.467 1.00 91.31 390 PRO A O 1
ATOM 3024 N N . VAL A 1 391 ? 12.901 -23.528 -7.598 1.00 88.06 391 VAL A N 1
ATOM 3025 C CA . VAL A 1 391 ? 14.082 -24.274 -8.042 1.00 88.06 391 VAL A CA 1
ATOM 3026 C C . VAL A 1 391 ? 15.052 -23.346 -8.766 1.00 88.06 391 VAL A C 1
ATOM 3028 O O . VAL A 1 391 ? 14.838 -22.962 -9.914 1.00 88.06 391 VAL A O 1
ATOM 3031 N N . PHE A 1 392 ? 16.151 -22.999 -8.098 1.00 90.00 392 PHE A N 1
ATOM 3032 C CA . PHE A 1 392 ? 17.249 -22.225 -8.669 1.00 90.00 392 PHE A CA 1
ATOM 3033 C C . PHE A 1 392 ? 18.578 -22.597 -7.984 1.00 90.00 392 PHE A C 1
ATOM 3035 O O . PHE A 1 392 ? 18.594 -22.791 -6.768 1.00 90.00 392 PHE A O 1
ATOM 3042 N N . PRO A 1 393 ? 19.708 -22.673 -8.717 1.00 89.62 393 PRO A N 1
ATOM 3043 C CA . PRO A 1 393 ? 19.864 -22.514 -10.170 1.00 89.62 393 PRO A CA 1
ATOM 3044 C C . PRO A 1 393 ? 19.295 -23.696 -10.969 1.00 89.62 393 PRO A C 1
ATOM 3046 O O . PRO A 1 393 ? 19.274 -24.813 -10.476 1.00 89.62 393 PRO A O 1
ATOM 3049 N N . LEU A 1 394 ? 18.886 -23.475 -12.224 1.00 85.94 394 LEU A N 1
ATOM 3050 C CA . LEU A 1 394 ? 18.361 -24.527 -13.118 1.00 85.94 394 LEU A CA 1
ATOM 3051 C C . LEU A 1 394 ? 19.450 -25.363 -13.798 1.00 85.94 394 LEU A C 1
ATOM 3053 O O . LEU A 1 394 ? 19.155 -26.376 -14.427 1.00 85.94 394 LEU A O 1
ATOM 3057 N N . THR A 1 395 ? 20.700 -24.911 -13.758 1.00 79.25 395 THR A N 1
ATOM 3058 C CA . THR A 1 395 ? 21.832 -25.605 -14.377 1.00 79.25 395 THR A CA 1
ATOM 3059 C C . THR A 1 395 ? 22.888 -25.891 -13.330 1.00 79.25 395 THR A C 1
ATOM 3061 O O . THR A 1 395 ? 23.397 -24.962 -12.691 1.00 79.25 395 THR A O 1
ATOM 3064 N N . ASP A 1 396 ? 23.273 -27.155 -13.218 1.00 67.00 396 ASP A N 1
ATOM 3065 C CA . ASP A 1 396 ? 24.430 -27.550 -12.435 1.00 67.00 396 ASP A CA 1
ATOM 3066 C C . ASP A 1 396 ? 25.718 -27.226 -13.205 1.00 67.00 396 ASP A C 1
ATOM 3068 O O . ASP A 1 396 ? 26.147 -27.959 -14.102 1.00 67.00 396 ASP A O 1
ATOM 3072 N N . ALA A 1 397 ? 26.339 -26.103 -12.840 1.00 60.22 397 ALA A N 1
ATOM 3073 C CA . ALA A 1 397 ? 27.607 -25.669 -13.415 1.00 60.22 397 ALA A CA 1
ATOM 3074 C C . ALA A 1 397 ? 28.758 -26.662 -13.149 1.00 60.22 397 ALA A C 1
ATOM 3076 O O . ALA A 1 397 ? 29.757 -26.621 -13.863 1.00 60.22 397 ALA A O 1
ATOM 3077 N N . SER A 1 398 ? 28.628 -27.552 -12.156 1.00 59.38 398 SER A N 1
ATOM 3078 C CA . SER A 1 398 ? 29.666 -28.519 -11.784 1.00 59.38 398 SER A CA 1
ATOM 3079 C C . SER A 1 398 ? 29.594 -29.843 -12.559 1.00 59.38 398 SER A C 1
ATOM 3081 O O . SER A 1 398 ? 30.619 -30.501 -12.730 1.00 59.38 398 SER A O 1
ATOM 3083 N N . GLY A 1 399 ? 28.424 -30.206 -13.100 1.00 57.16 399 GLY A N 1
ATOM 3084 C CA . GLY A 1 399 ? 28.184 -31.489 -13.780 1.00 57.16 399 GLY A CA 1
ATOM 3085 C C . GLY A 1 399 ? 28.290 -31.478 -15.315 1.00 57.16 399 GLY A C 1
ATOM 3086 O O . GLY A 1 399 ? 28.085 -32.509 -15.958 1.00 57.16 399 GLY A O 1
ATOM 3087 N N . GLY A 1 400 ? 28.585 -30.331 -15.934 1.00 61.00 400 GLY A N 1
ATOM 3088 C CA . GLY A 1 400 ? 28.612 -30.181 -17.395 1.00 61.00 400 GLY A CA 1
ATOM 3089 C C . GLY A 1 400 ? 27.219 -30.127 -18.050 1.00 61.00 400 GLY A C 1
ATOM 3090 O O . GLY A 1 400 ? 26.180 -30.165 -17.390 1.00 61.00 400 GLY A O 1
ATOM 3091 N N . THR A 1 401 ? 27.178 -30.009 -19.382 1.00 63.56 401 THR A N 1
ATOM 3092 C CA . THR A 1 401 ? 25.948 -29.719 -20.154 1.00 63.56 401 THR A CA 1
ATOM 3093 C C . THR A 1 401 ? 24.882 -30.814 -20.071 1.00 63.56 401 THR A C 1
ATOM 3095 O O . THR A 1 401 ? 23.696 -30.498 -19.995 1.00 63.56 401 THR A O 1
ATOM 3098 N N . ALA A 1 402 ? 25.279 -32.090 -20.040 1.00 62.12 402 ALA A N 1
ATOM 3099 C CA . ALA A 1 402 ? 24.350 -33.217 -19.932 1.00 62.12 402 ALA A CA 1
ATOM 3100 C C . ALA A 1 402 ? 23.662 -33.275 -18.554 1.00 62.12 402 ALA A C 1
ATOM 3102 O O . ALA A 1 402 ? 22.442 -33.423 -18.484 1.00 62.12 402 ALA A O 1
ATOM 3103 N N . ALA A 1 403 ? 24.421 -33.082 -17.467 1.00 62.28 403 ALA A N 1
ATOM 3104 C CA . ALA A 1 403 ? 23.873 -33.029 -16.111 1.00 62.28 403 ALA A CA 1
ATOM 3105 C C . ALA A 1 403 ? 22.994 -31.786 -15.906 1.00 62.28 403 ALA A C 1
ATOM 3107 O O . ALA A 1 403 ? 21.909 -31.887 -15.342 1.00 62.28 403 ALA A O 1
ATOM 3108 N N . SER A 1 404 ? 23.404 -30.637 -16.457 1.00 62.19 404 SER A N 1
ATOM 3109 C CA . SER A 1 404 ? 22.588 -29.417 -16.478 1.00 62.19 404 SER A CA 1
ATOM 3110 C C . SER A 1 404 ? 21.251 -29.608 -17.204 1.00 62.19 404 SER A C 1
ATOM 3112 O O . SER A 1 404 ? 20.226 -29.128 -16.728 1.00 62.19 404 SER A O 1
ATOM 3114 N N . GLY A 1 405 ? 21.236 -30.313 -18.342 1.00 61.78 405 GLY A N 1
ATOM 3115 C CA . GLY A 1 405 ? 20.008 -30.594 -19.094 1.00 61.78 405 GLY A CA 1
ATOM 3116 C C . GLY A 1 405 ? 19.040 -31.507 -18.338 1.00 61.78 405 GLY A C 1
ATOM 3117 O O . GLY A 1 405 ? 17.847 -31.211 -18.264 1.00 61.78 405 GLY A O 1
ATOM 3118 N N . ALA A 1 406 ? 19.559 -32.573 -17.723 1.00 60.88 406 ALA A N 1
ATOM 3119 C CA . ALA A 1 406 ? 18.768 -33.480 -16.895 1.00 60.88 406 ALA A CA 1
ATOM 3120 C C . ALA A 1 406 ? 18.206 -32.769 -15.651 1.00 60.88 406 ALA A C 1
ATOM 3122 O O . ALA A 1 406 ? 16.998 -32.828 -15.415 1.00 60.88 406 ALA A O 1
ATOM 3123 N N . PHE A 1 407 ? 19.044 -32.018 -14.926 1.00 62.62 407 PHE A N 1
ATOM 3124 C CA . PHE A 1 407 ? 18.638 -31.248 -13.747 1.00 62.62 407 PHE A CA 1
ATOM 3125 C C . PHE A 1 407 ? 17.540 -30.234 -14.084 1.00 62.62 407 PHE A C 1
ATOM 3127 O O . PHE A 1 407 ? 16.508 -30.200 -13.419 1.00 62.62 407 PHE A O 1
ATOM 3134 N N . ARG A 1 408 ? 17.702 -29.480 -15.181 1.00 67.62 408 ARG A N 1
ATOM 3135 C CA . ARG A 1 408 ? 16.683 -28.540 -15.665 1.00 67.62 408 ARG A CA 1
ATOM 3136 C C . ARG A 1 408 ? 15.362 -29.236 -15.986 1.00 67.62 408 ARG A C 1
ATOM 3138 O O . ARG A 1 408 ? 14.309 -28.724 -15.624 1.00 67.62 408 ARG A O 1
ATOM 3145 N N . SER A 1 409 ? 15.402 -30.378 -16.675 1.00 63.44 409 SER A N 1
ATOM 3146 C CA . SER A 1 409 ? 14.183 -31.112 -17.043 1.00 63.44 409 SER A CA 1
ATOM 3147 C C . SER A 1 409 ? 13.432 -31.640 -15.821 1.00 63.44 409 SER A C 1
ATOM 3149 O O . SER A 1 409 ? 12.209 -31.565 -15.779 1.00 63.44 409 SER A O 1
ATOM 3151 N N . GLN A 1 410 ? 14.159 -32.102 -14.802 1.00 63.03 410 GLN A N 1
ATOM 3152 C CA . GLN A 1 410 ? 13.578 -32.587 -13.558 1.00 63.03 410 GLN A CA 1
ATOM 3153 C C . GLN A 1 410 ? 13.015 -31.435 -12.717 1.00 63.03 410 GLN A C 1
ATOM 3155 O O . GLN A 1 410 ? 11.884 -31.531 -12.256 1.00 63.03 410 GLN A O 1
ATOM 3160 N N . ALA A 1 411 ? 13.762 -30.333 -12.591 1.00 67.00 411 ALA A N 1
ATOM 3161 C CA . ALA A 1 411 ? 13.338 -29.114 -11.904 1.00 67.00 411 ALA A CA 1
ATOM 3162 C C . ALA A 1 411 ? 12.032 -28.540 -12.479 1.00 67.00 411 ALA A C 1
ATOM 3164 O O . ALA A 1 411 ? 11.103 -28.228 -11.737 1.00 67.00 411 ALA A O 1
ATOM 3165 N N . LEU A 1 412 ? 11.951 -28.443 -13.810 1.00 71.19 412 LEU A N 1
ATOM 3166 C CA . LEU A 1 412 ? 10.782 -27.915 -14.519 1.00 71.19 412 LEU A CA 1
ATOM 3167 C C . LEU A 1 412 ? 9.589 -28.876 -14.530 1.00 71.19 412 LEU A C 1
ATOM 3169 O O . LEU A 1 412 ? 8.453 -28.430 -14.646 1.00 71.19 412 LEU A O 1
ATOM 3173 N N . ALA A 1 413 ? 9.823 -30.187 -14.433 1.00 72.06 413 ALA A N 1
ATOM 3174 C CA . ALA A 1 413 ? 8.741 -31.167 -14.386 1.00 72.06 413 ALA A CA 1
ATOM 3175 C C . ALA A 1 413 ? 7.973 -31.137 -13.054 1.00 72.06 413 ALA A C 1
ATOM 3177 O O . ALA A 1 413 ? 6.833 -31.594 -13.004 1.00 72.06 413 ALA A O 1
ATOM 3178 N N . SER A 1 414 ? 8.583 -30.620 -11.982 1.00 71.69 414 SER A N 1
ATOM 3179 C CA . SER A 1 414 ? 8.011 -30.638 -10.633 1.00 71.69 414 SER A CA 1
ATOM 3180 C C . SER A 1 414 ? 7.547 -29.280 -10.110 1.00 71.69 414 SER A C 1
ATOM 3182 O O . SER A 1 414 ? 6.844 -29.247 -9.100 1.00 71.69 414 SER A O 1
ATOM 3184 N N . SER A 1 415 ? 7.950 -28.157 -10.717 1.00 80.38 415 SER A N 1
ATOM 3185 C CA . SER A 1 415 ? 7.669 -26.822 -10.168 1.00 80.38 415 SER A CA 1
ATOM 3186 C C . SER A 1 415 ? 7.675 -25.719 -11.236 1.00 80.38 415 SER A C 1
ATOM 3188 O O . SER A 1 415 ? 8.408 -25.828 -12.223 1.00 80.38 415 SER A O 1
ATOM 3190 N N . PRO A 1 416 ? 6.884 -24.643 -11.055 1.00 88.81 416 PRO A N 1
ATOM 3191 C CA . PRO A 1 416 ? 6.954 -23.469 -11.921 1.00 88.81 416 PRO A CA 1
ATOM 3192 C C . PRO A 1 416 ? 8.308 -22.751 -11.784 1.00 88.81 416 PRO A C 1
ATOM 3194 O O . PRO A 1 416 ? 8.979 -22.847 -10.758 1.00 88.81 416 PRO A O 1
ATOM 3197 N N . LEU A 1 417 ? 8.706 -22.005 -12.821 1.00 91.56 417 LEU A N 1
ATOM 3198 C CA . LEU A 1 417 ? 9.935 -21.196 -12.801 1.00 91.56 417 LEU A CA 1
ATOM 3199 C C . LEU A 1 417 ? 9.871 -20.041 -11.798 1.00 91.56 417 LEU A C 1
ATOM 3201 O O . LEU A 1 417 ? 10.875 -19.726 -11.164 1.00 91.56 417 LEU A O 1
ATOM 3205 N N . LEU A 1 418 ? 8.699 -19.413 -11.694 1.00 95.38 418 LEU A N 1
ATOM 3206 C CA . LEU A 1 418 ? 8.346 -18.438 -10.672 1.00 95.38 418 LEU A CA 1
ATOM 3207 C C . LEU A 1 418 ? 6.928 -18.733 -10.182 1.00 95.38 418 LEU A C 1
ATOM 3209 O O . LEU A 1 418 ? 6.066 -19.065 -10.997 1.00 95.38 418 LEU A O 1
ATOM 3213 N N . ASP A 1 419 ? 6.685 -18.566 -8.887 1.00 95.25 419 ASP A N 1
ATOM 3214 C CA . ASP A 1 419 ? 5.351 -18.607 -8.288 1.00 95.25 419 ASP A CA 1
ATOM 3215 C C . ASP A 1 419 ? 5.059 -17.378 -7.407 1.00 95.25 419 ASP A C 1
ATOM 3217 O O . ASP A 1 419 ? 5.889 -16.472 -7.242 1.00 95.25 419 ASP A O 1
ATOM 3221 N N . ASP A 1 420 ? 3.839 -17.361 -6.870 1.00 95.62 420 ASP A N 1
ATOM 3222 C CA . ASP A 1 420 ? 3.262 -16.256 -6.104 1.00 95.62 420 ASP A CA 1
ATOM 3223 C C . ASP A 1 420 ? 3.527 -16.346 -4.589 1.00 95.62 420 ASP A C 1
ATOM 3225 O O . ASP A 1 420 ? 2.962 -15.558 -3.829 1.00 95.62 420 ASP A O 1
ATOM 3229 N N . THR A 1 421 ? 4.376 -17.275 -4.123 1.00 95.44 421 THR A N 1
ATOM 3230 C CA . THR A 1 421 ? 4.705 -17.427 -2.689 1.00 95.44 421 THR A CA 1
ATOM 3231 C C . THR A 1 421 ? 5.266 -16.127 -2.119 1.00 95.44 421 THR A C 1
ATOM 3233 O O . THR A 1 421 ? 4.854 -15.680 -1.049 1.00 95.44 421 THR A O 1
ATOM 3236 N N . TRP A 1 422 ? 6.182 -15.498 -2.863 1.00 96.19 422 TRP A N 1
ATOM 3237 C CA . TRP A 1 422 ? 6.704 -14.166 -2.573 1.00 96.19 422 TRP A CA 1
ATOM 3238 C C . TRP A 1 422 ? 6.597 -13.318 -3.839 1.00 96.19 422 TRP A C 1
ATOM 3240 O O . TRP A 1 422 ? 7.385 -13.519 -4.767 1.00 96.19 422 TRP A O 1
ATOM 3250 N N . PRO A 1 423 ? 5.607 -12.415 -3.918 1.00 97.56 423 PRO A N 1
ATOM 3251 C CA . PRO A 1 423 ? 5.347 -11.647 -5.121 1.00 97.56 423 PRO A CA 1
ATOM 3252 C C . PRO A 1 423 ? 6.242 -10.408 -5.223 1.00 97.56 423 PRO A C 1
ATOM 3254 O O . PRO A 1 423 ? 6.848 -9.950 -4.249 1.00 97.56 423 PRO A O 1
ATOM 3257 N N . THR A 1 424 ? 6.274 -9.837 -6.425 1.00 98.06 424 THR A N 1
ATOM 3258 C CA . THR A 1 424 ? 6.842 -8.517 -6.711 1.00 98.06 424 THR A CA 1
ATOM 3259 C C . THR A 1 424 ? 5.932 -7.691 -7.620 1.00 98.06 424 THR A C 1
ATOM 3261 O O . THR A 1 424 ? 4.769 -8.056 -7.833 1.00 98.06 424 THR A O 1
ATOM 3264 N N . ALA A 1 425 ? 6.426 -6.560 -8.123 1.00 98.25 425 ALA A N 1
ATOM 3265 C CA . ALA A 1 425 ? 5.812 -5.861 -9.243 1.00 98.25 425 ALA A CA 1
ATOM 3266 C C . ALA A 1 425 ? 6.594 -6.109 -10.540 1.00 98.25 425 ALA A C 1
ATOM 3268 O O . ALA A 1 425 ? 7.822 -6.045 -10.574 1.00 98.25 425 ALA A O 1
ATOM 3269 N N . TRP A 1 426 ? 5.881 -6.383 -11.626 1.00 98.06 426 TRP A N 1
ATOM 3270 C CA . TRP A 1 426 ? 6.454 -6.339 -12.975 1.00 98.06 426 TRP A CA 1
ATOM 3271 C C . TRP A 1 426 ? 6.101 -5.017 -13.638 1.00 98.06 426 TRP A C 1
ATOM 3273 O O . TRP A 1 426 ? 5.275 -4.264 -13.123 1.00 98.06 426 TRP A O 1
ATOM 3283 N N . LEU A 1 427 ? 6.719 -4.726 -14.779 1.00 97.25 427 LEU A N 1
ATOM 3284 C CA . LEU A 1 427 ? 6.479 -3.477 -15.487 1.00 97.25 427 LEU A CA 1
ATOM 3285 C C . LEU A 1 427 ? 6.011 -3.710 -16.917 1.00 97.25 427 LEU A C 1
ATOM 3287 O O . LEU A 1 427 ? 6.258 -4.763 -17.500 1.00 97.25 427 LEU A O 1
ATOM 3291 N N . SER A 1 428 ? 5.362 -2.707 -17.482 1.00 96.88 428 SER A N 1
ATOM 3292 C CA . SER A 1 428 ? 5.061 -2.599 -18.908 1.00 96.88 428 SER A CA 1
ATOM 3293 C C . SER A 1 428 ? 5.379 -1.184 -19.370 1.00 96.88 428 SER A C 1
ATOM 3295 O O . SER A 1 428 ? 5.228 -0.239 -18.597 1.00 96.88 428 SER A O 1
ATOM 3297 N N . VAL A 1 429 ? 5.816 -1.027 -20.616 1.00 95.69 429 VAL A N 1
ATOM 3298 C CA . VAL A 1 429 ? 6.155 0.277 -21.202 1.00 95.69 429 VAL A CA 1
ATOM 3299 C C . VAL A 1 429 ? 5.377 0.457 -22.493 1.00 95.69 429 VAL A C 1
ATOM 3301 O O . VAL A 1 429 ? 5.352 -0.449 -23.320 1.00 95.69 429 VAL A O 1
ATOM 3304 N N . ALA A 1 430 ? 4.773 1.624 -22.680 1.00 94.00 430 ALA A N 1
ATOM 3305 C CA . ALA A 1 430 ? 4.043 1.953 -23.898 1.00 94.00 430 ALA A CA 1
ATOM 3306 C C . ALA A 1 430 ? 3.959 3.470 -24.113 1.00 94.00 430 ALA A C 1
ATOM 3308 O O . ALA A 1 430 ? 4.138 4.232 -23.161 1.00 94.00 430 ALA A O 1
ATOM 3309 N N . PRO A 1 431 ? 3.637 3.937 -25.329 1.00 91.94 431 PRO A N 1
ATOM 3310 C CA . PRO A 1 431 ? 3.316 5.340 -25.569 1.00 91.94 431 PRO A CA 1
ATOM 3311 C C . PRO A 1 431 ? 2.136 5.839 -24.713 1.00 91.94 431 PRO A C 1
ATOM 3313 O O . PRO A 1 431 ? 1.162 5.116 -24.488 1.00 91.94 431 PRO A O 1
ATOM 3316 N N . SER A 1 432 ? 2.190 7.095 -24.261 1.00 83.00 432 SER A N 1
ATOM 3317 C CA . SER A 1 432 ? 1.090 7.763 -23.548 1.00 83.00 432 SER A CA 1
ATOM 3318 C C . SER A 1 432 ? -0.011 8.201 -24.526 1.00 83.00 432 SER A C 1
ATOM 3320 O O . SER A 1 432 ? -0.097 9.350 -24.954 1.00 83.00 432 SER A O 1
ATOM 3322 N N . GLY A 1 433 ? -0.892 7.270 -24.892 1.00 71.69 433 GLY A N 1
ATOM 3323 C CA . GLY A 1 433 ? -2.053 7.563 -25.736 1.00 71.69 433 GLY A CA 1
ATOM 3324 C C . GLY A 1 433 ? -1.715 7.956 -27.184 1.00 71.69 433 GLY A C 1
ATOM 3325 O O . GLY A 1 433 ? -0.611 7.749 -27.680 1.00 71.69 433 GLY A O 1
ATOM 3326 N N . ALA A 1 434 ? -2.714 8.493 -27.891 1.00 54.19 434 ALA A N 1
ATOM 3327 C CA . ALA A 1 434 ? -2.747 8.622 -29.353 1.00 54.19 434 ALA A CA 1
ATOM 3328 C C . ALA A 1 434 ? -1.909 9.782 -29.938 1.00 54.19 434 ALA A C 1
ATOM 3330 O O . ALA A 1 434 ? -2.328 10.409 -30.915 1.00 54.19 434 ALA A O 1
ATOM 3331 N N . VAL A 1 435 ? -0.738 10.096 -29.370 1.00 65.38 435 VAL A N 1
ATOM 3332 C CA . VAL A 1 435 ? 0.213 10.971 -30.070 1.00 65.38 435 VAL A CA 1
ATOM 3333 C C . VAL A 1 435 ? 0.687 10.213 -31.308 1.00 65.38 435 VAL A C 1
ATOM 3335 O O . VAL A 1 435 ? 1.380 9.201 -31.210 1.00 65.38 435 VAL A O 1
ATOM 3338 N N . ALA A 1 436 ? 0.238 10.665 -32.481 1.00 59.91 436 ALA A N 1
ATOM 3339 C CA . ALA A 1 436 ? 0.543 10.008 -33.742 1.00 59.91 436 ALA A CA 1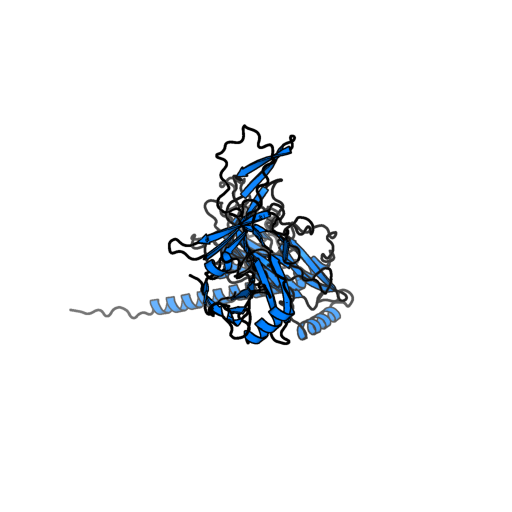
ATOM 3340 C C . ALA A 1 436 ? 2.064 9.892 -33.928 1.00 59.91 436 ALA A C 1
ATOM 3342 O O . ALA A 1 436 ? 2.784 10.878 -33.776 1.00 59.91 436 ALA A O 1
ATOM 3343 N N . ASN A 1 437 ? 2.520 8.696 -34.310 1.00 66.06 437 ASN A N 1
ATOM 3344 C CA . ASN A 1 437 ? 3.921 8.343 -34.572 1.00 66.06 437 ASN A CA 1
ATOM 3345 C C . ASN A 1 437 ? 4.836 8.210 -33.341 1.00 66.06 437 ASN A C 1
ATOM 3347 O O . ASN A 1 437 ? 6.054 8.180 -33.511 1.00 66.06 437 ASN A O 1
ATOM 3351 N N . THR A 1 438 ? 4.292 8.092 -32.128 1.00 76.62 438 THR A N 1
ATOM 3352 C CA . THR A 1 438 ? 5.085 7.654 -30.970 1.00 76.62 438 THR A CA 1
ATOM 3353 C C . THR A 1 438 ? 4.978 6.138 -30.836 1.00 76.62 438 THR A C 1
ATOM 3355 O O . THR A 1 438 ? 3.902 5.618 -30.552 1.00 76.62 438 THR A O 1
ATOM 3358 N N . GLU A 1 439 ? 6.084 5.424 -31.031 1.00 84.38 439 GLU A N 1
ATOM 3359 C CA . GLU A 1 439 ? 6.162 3.973 -30.843 1.00 84.38 439 GLU A CA 1
ATOM 3360 C C . GLU A 1 439 ? 7.181 3.650 -29.750 1.00 84.38 439 GLU A C 1
ATOM 3362 O O . GLU A 1 439 ? 8.256 4.254 -29.683 1.00 84.38 439 GLU A O 1
ATOM 3367 N N . ALA A 1 440 ? 6.854 2.676 -28.902 1.00 91.69 440 ALA A N 1
ATOM 3368 C CA . ALA A 1 440 ? 7.855 2.010 -28.085 1.00 91.69 440 ALA A CA 1
ATOM 3369 C C . ALA A 1 440 ? 8.155 0.647 -28.713 1.00 91.69 440 ALA A C 1
ATOM 3371 O O . ALA A 1 440 ? 7.246 -0.050 -29.149 1.00 91.69 440 ALA A O 1
ATOM 3372 N N . VAL A 1 441 ? 9.427 0.275 -28.817 1.00 92.81 441 VAL A N 1
ATOM 3373 C CA . VAL A 1 441 ? 9.849 -0.942 -29.522 1.00 92.81 441 VAL A CA 1
ATOM 3374 C C . VAL A 1 441 ? 10.790 -1.726 -28.632 1.00 92.81 441 VAL A C 1
ATOM 3376 O O . VAL A 1 441 ? 11.789 -1.194 -28.153 1.00 92.81 441 VAL A O 1
ATOM 3379 N N . TYR A 1 442 ? 10.487 -2.999 -28.412 1.00 93.44 442 TYR A N 1
ATOM 3380 C CA . TYR A 1 442 ? 11.385 -3.909 -27.725 1.00 93.44 442 TYR A CA 1
ATOM 3381 C C . TYR A 1 442 ? 12.376 -4.521 -28.716 1.00 93.44 442 TYR A C 1
ATOM 3383 O O . TYR A 1 442 ? 11.999 -5.119 -29.731 1.00 93.44 442 TYR A O 1
ATOM 3391 N N . TYR A 1 443 ? 13.654 -4.381 -28.387 1.00 90.94 443 TYR A N 1
ATOM 3392 C CA . TYR A 1 443 ? 14.790 -4.899 -29.128 1.00 90.94 443 TYR A CA 1
ATOM 3393 C C . TYR A 1 443 ? 15.459 -6.003 -28.317 1.00 90.94 443 TYR A C 1
ATOM 3395 O O . TYR A 1 443 ? 15.688 -5.845 -27.116 1.00 90.94 443 TYR A O 1
ATOM 3403 N N . ALA A 1 444 ? 15.815 -7.104 -28.978 1.00 88.38 444 ALA A N 1
ATOM 3404 C CA . ALA A 1 444 ? 16.594 -8.165 -28.352 1.00 88.38 444 ALA A CA 1
ATOM 3405 C C . ALA A 1 444 ? 17.623 -8.752 -29.312 1.00 88.38 444 ALA A C 1
ATOM 3407 O O . ALA A 1 444 ? 17.331 -9.007 -30.481 1.00 88.38 444 ALA A O 1
ATOM 3408 N N . GLN A 1 445 ? 18.818 -9.023 -28.793 1.00 79.69 445 GLN A N 1
ATOM 3409 C CA . GLN A 1 445 ? 19.910 -9.628 -29.546 1.00 79.69 445 GLN A CA 1
ATOM 3410 C C . GLN A 1 445 ? 20.559 -10.804 -28.813 1.00 79.69 445 GLN A C 1
ATOM 3412 O O . GLN A 1 445 ? 20.568 -10.843 -27.578 1.00 79.69 445 GLN A O 1
ATOM 3417 N N . PRO A 1 446 ? 21.139 -11.770 -29.550 1.00 71.19 446 PRO A N 1
ATOM 3418 C CA . PRO A 1 446 ? 21.990 -12.790 -28.952 1.00 71.19 446 PRO A CA 1
ATOM 3419 C C . PRO A 1 446 ? 23.277 -12.175 -28.382 1.00 71.19 446 PRO A C 1
ATOM 3421 O O . PRO A 1 446 ? 23.957 -11.424 -29.076 1.00 71.19 446 PRO A O 1
ATOM 3424 N N . GLU A 1 447 ? 23.679 -12.575 -27.169 1.00 66.88 447 GLU A N 1
ATOM 3425 C CA . GLU A 1 447 ? 24.924 -12.107 -26.520 1.00 66.88 447 GLU A CA 1
ATOM 3426 C C . GLU A 1 447 ? 26.186 -12.342 -27.370 1.00 66.88 447 GLU A C 1
ATOM 3428 O O . GLU A 1 447 ? 27.145 -11.581 -27.294 1.00 66.88 447 GLU A O 1
ATOM 3433 N N . GLN A 1 448 ? 26.189 -13.389 -28.199 1.00 56.72 448 GLN A N 1
ATOM 3434 C CA . GLN A 1 448 ? 27.340 -13.793 -29.016 1.00 56.72 448 GLN A CA 1
ATOM 3435 C C . GLN A 1 448 ? 27.422 -13.076 -30.374 1.00 56.72 448 GLN A C 1
ATOM 3437 O O . GLN A 1 448 ? 28.366 -13.312 -31.124 1.00 56.72 448 GLN A O 1
ATOM 3442 N N . ALA A 1 449 ? 26.437 -12.238 -30.714 1.00 54.78 449 ALA A N 1
ATOM 3443 C CA . ALA A 1 449 ? 26.284 -11.657 -32.045 1.00 54.78 449 ALA A CA 1
ATOM 3444 C C . ALA A 1 449 ? 25.927 -10.164 -31.999 1.00 54.78 449 ALA A C 1
ATOM 3446 O O . ALA A 1 449 ? 25.115 -9.706 -32.803 1.00 54.78 449 ALA A O 1
ATOM 3447 N N . ALA A 1 450 ? 26.540 -9.400 -31.087 1.00 55.50 450 ALA A N 1
ATOM 3448 C CA . ALA A 1 450 ? 26.533 -7.939 -31.155 1.00 55.50 450 ALA A CA 1
ATOM 3449 C C . ALA A 1 450 ? 27.363 -7.488 -32.374 1.00 55.50 450 ALA A C 1
ATOM 3451 O O . ALA A 1 450 ? 28.500 -7.037 -32.253 1.00 55.50 450 ALA A O 1
ATOM 3452 N N . LEU A 1 451 ? 26.834 -7.712 -33.577 1.00 54.78 451 LEU A N 1
ATOM 3453 C CA . LEU A 1 451 ? 27.372 -7.124 -34.792 1.00 54.78 451 LEU A CA 1
ATOM 3454 C C . LEU A 1 451 ? 27.033 -5.635 -34.780 1.00 54.78 451 LEU A C 1
ATOM 3456 O O . LEU A 1 451 ? 25.901 -5.242 -34.500 1.00 54.78 451 LEU A O 1
ATOM 3460 N N . TYR A 1 452 ? 28.028 -4.816 -35.092 1.00 55.75 452 TYR A N 1
ATOM 3461 C CA . TYR A 1 452 ? 27.805 -3.421 -35.428 1.00 55.75 452 TYR A CA 1
ATOM 3462 C C . TYR A 1 452 ? 27.069 -3.347 -36.765 1.00 55.75 452 TYR A C 1
ATOM 3464 O O . TYR A 1 452 ? 27.415 -4.072 -37.703 1.00 55.75 452 TYR A O 1
ATOM 3472 N N . ASP A 1 453 ? 26.052 -2.494 -36.850 1.00 46.75 453 ASP A N 1
ATOM 3473 C CA . ASP A 1 453 ? 25.351 -2.278 -38.109 1.00 46.75 453 ASP A CA 1
ATOM 3474 C C . ASP A 1 453 ? 26.204 -1.385 -39.018 1.00 46.75 453 ASP A C 1
ATOM 3476 O O . ASP A 1 453 ? 26.270 -0.168 -38.858 1.00 46.75 453 ASP A O 1
ATOM 3480 N N . ALA A 1 454 ? 26.883 -2.005 -39.980 1.00 40.47 454 ALA A N 1
ATOM 3481 C CA . ALA A 1 454 ? 27.425 -1.321 -41.145 1.00 40.47 454 ALA A CA 1
ATOM 3482 C C . ALA A 1 454 ? 26.426 -1.445 -42.306 1.00 40.47 454 ALA A C 1
ATOM 3484 O O . ALA A 1 454 ? 26.751 -1.989 -43.363 1.00 40.47 454 ALA A O 1
ATOM 3485 N N . GLY A 1 455 ? 25.181 -1.009 -42.102 1.00 46.75 455 GLY A N 1
ATOM 3486 C CA . GLY A 1 455 ? 24.196 -0.903 -43.173 1.00 46.75 455 GLY A CA 1
ATOM 3487 C C . GLY A 1 455 ? 24.782 -0.094 -44.332 1.00 46.75 455 GLY A C 1
ATOM 3488 O O . GLY A 1 455 ? 25.440 0.921 -44.107 1.00 46.75 455 GLY A O 1
ATOM 3489 N N . GLN A 1 456 ? 24.579 -0.552 -45.573 1.00 44.97 456 GLN A N 1
ATOM 3490 C CA . GLN A 1 456 ? 25.293 -0.054 -46.762 1.00 44.97 456 GLN A CA 1
ATOM 3491 C C . GLN A 1 456 ? 25.071 1.433 -47.112 1.00 44.97 456 GLN A C 1
ATOM 3493 O O . GLN A 1 456 ? 25.752 1.934 -48.000 1.00 44.97 456 GLN A O 1
ATOM 3498 N N . ASP A 1 457 ? 24.219 2.148 -46.375 1.00 50.03 457 ASP A N 1
ATOM 3499 C CA . ASP A 1 457 ? 23.968 3.588 -46.522 1.00 50.03 457 ASP A CA 1
ATOM 3500 C C . ASP A 1 457 ? 24.181 4.387 -45.218 1.00 50.03 457 ASP A C 1
ATOM 3502 O O . ASP A 1 457 ? 23.813 5.560 -45.126 1.00 50.03 457 ASP A O 1
ATOM 3506 N N . ALA A 1 458 ? 24.770 3.782 -44.180 1.00 45.94 458 ALA A N 1
ATOM 3507 C CA . ALA A 1 458 ? 25.038 4.486 -42.934 1.00 45.94 458 ALA A CA 1
ATOM 3508 C C . ALA A 1 458 ? 26.221 5.461 -43.128 1.00 45.94 458 ALA A C 1
ATOM 3510 O O . ALA A 1 458 ? 27.322 5.022 -43.479 1.00 45.94 458 ALA A O 1
ATOM 3511 N N . PRO A 1 459 ? 26.055 6.782 -42.898 1.00 50.62 459 PRO A N 1
ATOM 3512 C CA . PRO A 1 459 ? 27.178 7.712 -42.940 1.00 50.62 459 PRO A CA 1
ATOM 3513 C C . PRO A 1 459 ? 28.263 7.238 -41.964 1.00 50.62 459 PRO A C 1
ATOM 3515 O O . PRO A 1 459 ? 27.950 6.706 -40.899 1.00 50.62 459 PRO A O 1
ATOM 3518 N N . ALA A 1 460 ? 29.538 7.453 -42.308 1.00 53.34 460 ALA A N 1
ATOM 3519 C CA . ALA A 1 460 ? 30.720 6.934 -41.599 1.00 53.34 460 ALA A CA 1
ATOM 3520 C C . ALA A 1 460 ? 30.759 7.182 -40.068 1.00 53.34 460 ALA A C 1
ATOM 3522 O O . ALA A 1 460 ? 31.577 6.592 -39.368 1.00 53.34 460 ALA A O 1
ATOM 3523 N N . ALA A 1 461 ? 29.867 8.022 -39.537 1.00 52.41 461 ALA A N 1
ATOM 3524 C CA . ALA A 1 461 ? 29.660 8.268 -38.114 1.00 52.41 461 ALA A CA 1
ATOM 3525 C C . ALA A 1 461 ? 28.958 7.122 -37.343 1.00 52.41 461 ALA A C 1
ATOM 3527 O O . ALA A 1 461 ? 29.007 7.128 -36.115 1.00 52.41 461 ALA A O 1
ATOM 3528 N N . ASN A 1 462 ? 28.336 6.139 -38.013 1.00 54.03 462 ASN A N 1
ATOM 3529 C CA . ASN A 1 462 ? 27.470 5.140 -37.357 1.00 54.03 462 ASN A CA 1
ATOM 3530 C C . ASN A 1 462 ? 28.046 3.712 -37.281 1.00 54.03 462 ASN A C 1
ATOM 3532 O O . ASN A 1 462 ? 27.374 2.816 -36.784 1.00 54.03 462 ASN A O 1
ATOM 3536 N N . ILE A 1 463 ? 29.304 3.499 -37.684 1.00 56.22 463 ILE A N 1
ATOM 3537 C CA . ILE A 1 463 ? 29.964 2.173 -37.717 1.00 56.22 463 ILE A CA 1
ATOM 3538 C C . ILE A 1 463 ? 30.046 1.501 -36.331 1.00 56.22 463 ILE A C 1
ATOM 3540 O O . ILE A 1 463 ? 30.217 0.292 -36.245 1.00 56.22 463 ILE A O 1
ATOM 3544 N N . LEU A 1 464 ? 29.928 2.265 -35.239 1.00 60.31 464 LEU A N 1
ATOM 3545 C CA . LEU A 1 464 ? 29.970 1.750 -33.863 1.00 60.31 464 LEU A CA 1
ATOM 3546 C C . LEU A 1 464 ? 28.590 1.668 -33.193 1.00 60.31 464 LEU A C 1
ATOM 3548 O O . LEU A 1 464 ? 28.517 1.411 -31.990 1.00 60.31 464 LEU A O 1
ATOM 3552 N N . GLN A 1 465 ? 27.498 1.898 -33.927 1.00 61.59 465 GLN A N 1
ATOM 3553 C CA . GLN A 1 465 ? 26.162 1.772 -33.352 1.00 61.59 465 GLN A CA 1
ATOM 3554 C C . GLN A 1 465 ? 25.796 0.299 -33.160 1.00 61.59 465 GLN A C 1
ATOM 3556 O O . GLN A 1 465 ? 26.054 -0.553 -34.015 1.00 61.59 465 GLN A O 1
ATOM 3561 N N . LEU A 1 466 ? 25.201 0.007 -32.002 1.00 66.31 466 LEU A N 1
ATOM 3562 C CA . LEU A 1 466 ? 24.638 -1.302 -31.710 1.00 66.31 466 LEU A CA 1
ATOM 3563 C C . LEU A 1 466 ? 23.555 -1.589 -32.756 1.00 66.31 466 LEU A C 1
ATOM 3565 O O . LEU A 1 466 ? 22.636 -0.783 -32.911 1.00 66.31 466 LEU A O 1
ATOM 3569 N N . PHE A 1 467 ? 23.638 -2.724 -33.455 1.00 73.25 467 PHE A N 1
ATOM 3570 C CA . PHE A 1 467 ? 22.497 -3.189 -34.238 1.00 73.25 467 PHE A CA 1
ATOM 3571 C C . PHE A 1 467 ? 21.309 -3.327 -33.274 1.00 73.25 467 PHE A C 1
ATOM 3573 O O . PHE A 1 467 ? 21.471 -3.814 -32.160 1.00 73.25 467 PHE A O 1
ATOM 3580 N N . GLN A 1 468 ? 20.118 -2.877 -33.645 1.00 75.69 468 GLN A N 1
ATOM 3581 C CA . GLN A 1 468 ? 18.933 -3.031 -32.804 1.00 75.69 468 GLN A CA 1
ATOM 3582 C C . GLN A 1 468 ? 17.933 -3.881 -33.575 1.00 75.69 468 GLN A C 1
ATOM 3584 O O . GLN A 1 468 ? 17.333 -3.414 -34.535 1.00 75.69 468 GLN A O 1
ATOM 3589 N N . ALA A 1 469 ? 17.784 -5.151 -33.189 1.00 83.88 469 ALA A N 1
ATOM 3590 C CA . ALA A 1 469 ? 16.868 -6.075 -33.853 1.00 83.88 469 ALA A CA 1
ATOM 3591 C C . ALA A 1 469 ? 15.470 -5.959 -33.216 1.00 83.88 469 ALA A C 1
ATOM 3593 O O . ALA A 1 469 ? 15.297 -6.425 -32.083 1.00 83.88 469 ALA A O 1
ATOM 3594 N N . PRO A 1 470 ? 14.488 -5.309 -33.875 1.00 86.94 470 PRO A N 1
ATOM 3595 C CA . PRO A 1 470 ? 13.157 -5.136 -33.306 1.00 86.94 470 PRO A CA 1
ATOM 3596 C C . PRO A 1 470 ? 12.447 -6.488 -33.213 1.00 86.94 470 PRO A C 1
ATOM 3598 O O . PRO A 1 470 ? 12.461 -7.277 -34.159 1.00 86.94 470 PRO A O 1
ATOM 3601 N N . VAL A 1 471 ? 11.813 -6.748 -32.072 1.00 89.19 471 VAL A N 1
ATOM 3602 C CA . VAL A 1 471 ? 11.083 -7.998 -31.807 1.00 89.19 471 VAL A CA 1
ATOM 3603 C C . VAL A 1 471 ? 9.589 -7.745 -31.652 1.00 89.19 471 VAL A C 1
ATOM 3605 O O . VAL A 1 471 ? 8.791 -8.493 -32.215 1.00 89.19 471 VAL A O 1
ATOM 3608 N N . ALA A 1 472 ? 9.209 -6.699 -30.917 1.00 90.56 472 ALA A N 1
ATOM 3609 C CA . ALA A 1 472 ? 7.817 -6.321 -30.694 1.00 90.56 472 ALA A CA 1
ATOM 3610 C C . ALA A 1 472 ? 7.680 -4.795 -30.668 1.00 90.56 472 ALA A C 1
ATOM 3612 O O . ALA A 1 472 ? 8.552 -4.103 -30.145 1.00 90.56 472 ALA A O 1
ATOM 3613 N N . VAL A 1 473 ? 6.586 -4.282 -31.226 1.00 91.69 473 VAL A N 1
ATOM 3614 C CA . VAL A 1 473 ? 6.181 -2.875 -31.092 1.00 91.69 473 VAL A CA 1
ATOM 3615 C C . VAL A 1 473 ? 5.149 -2.804 -29.970 1.00 91.69 473 VAL A C 1
ATOM 3617 O O . VAL A 1 473 ? 4.392 -3.750 -29.790 1.00 91.69 473 VAL A O 1
ATOM 3620 N N . PHE A 1 474 ? 5.111 -1.729 -29.201 1.00 92.00 474 PHE A N 1
ATOM 3621 C CA . PHE A 1 474 ? 4.144 -1.517 -28.132 1.00 92.00 474 PHE A CA 1
ATOM 3622 C C . PHE A 1 474 ? 3.185 -0.398 -28.511 1.00 92.00 474 PHE A C 1
ATOM 3624 O O . PHE A 1 474 ? 3.593 0.697 -28.903 1.00 92.00 474 PHE A O 1
ATOM 3631 N N . ASP A 1 475 ? 1.904 -0.693 -28.358 1.00 89.00 475 ASP A N 1
ATOM 3632 C CA . ASP A 1 475 ? 0.798 0.256 -28.393 1.00 89.00 475 ASP A CA 1
ATOM 3633 C C . ASP A 1 475 ? 0.296 0.535 -26.968 1.00 89.00 475 ASP A C 1
ATOM 3635 O O . ASP A 1 475 ? 0.816 -0.011 -25.997 1.00 89.00 475 ASP A O 1
ATOM 3639 N N . SER A 1 476 ? -0.718 1.390 -26.822 1.00 85.62 476 SER A N 1
ATOM 3640 C CA . SER A 1 476 ? -1.311 1.697 -25.513 1.00 85.62 476 SER A CA 1
ATOM 3641 C C . SER A 1 476 ? -1.817 0.456 -24.773 1.00 85.62 476 SER A C 1
ATOM 3643 O O . SER A 1 476 ? -1.691 0.382 -23.553 1.00 85.62 476 SER A O 1
ATOM 3645 N N . ASP A 1 477 ? -2.349 -0.524 -25.505 1.00 87.94 477 ASP A N 1
ATOM 3646 C CA . ASP A 1 477 ? -2.921 -1.754 -24.945 1.00 87.94 477 ASP A CA 1
ATOM 3647 C C . ASP A 1 477 ? -1.815 -2.667 -24.386 1.00 87.94 477 ASP A C 1
ATOM 3649 O O . ASP A 1 477 ? -2.040 -3.484 -23.493 1.00 87.94 477 ASP A O 1
ATOM 3653 N N . SER A 1 478 ? -0.571 -2.466 -24.832 1.00 90.94 478 SER A N 1
ATOM 3654 C CA . SER A 1 478 ? 0.604 -3.159 -24.305 1.00 90.94 478 SER A CA 1
ATOM 3655 C C . SER A 1 478 ? 0.889 -2.839 -22.830 1.00 90.94 478 SER A C 1
ATOM 3657 O O . SER A 1 478 ? 1.637 -3.581 -22.190 1.00 90.94 478 SER A O 1
ATOM 3659 N N . LEU A 1 479 ? 0.266 -1.803 -22.244 1.00 92.75 479 LEU A N 1
ATOM 3660 C CA . LEU A 1 479 ? 0.328 -1.552 -20.797 1.00 92.75 479 LEU A CA 1
ATOM 3661 C C . LEU A 1 479 ? -0.327 -2.651 -19.954 1.00 92.75 479 LEU A C 1
ATOM 3663 O O . LEU A 1 479 ? -0.026 -2.743 -18.768 1.00 92.75 479 LEU A O 1
ATOM 3667 N N . ASP A 1 480 ? -1.161 -3.512 -20.534 1.00 92.56 480 ASP A N 1
ATOM 3668 C CA . ASP A 1 480 ? -1.755 -4.645 -19.814 1.00 92.56 480 ASP A CA 1
ATOM 3669 C C . ASP A 1 480 ? -0.865 -5.902 -19.851 1.00 92.56 480 ASP A C 1
ATOM 3671 O O . ASP A 1 480 ? -1.142 -6.912 -19.195 1.00 92.56 480 ASP A O 1
ATOM 3675 N N . HIS A 1 481 ? 0.259 -5.840 -20.573 1.00 94.12 481 HIS A N 1
ATOM 3676 C CA . HIS A 1 481 ? 1.223 -6.927 -20.709 1.00 94.12 481 HIS A CA 1
ATOM 3677 C C . HIS A 1 481 ? 2.488 -6.656 -19.890 1.00 94.12 481 HIS A C 1
ATOM 3679 O O . HIS A 1 481 ? 3.500 -6.171 -20.390 1.00 94.12 481 HIS A O 1
ATOM 3685 N N . SER A 1 482 ? 2.439 -7.007 -18.605 1.00 96.56 482 SER A N 1
ATOM 3686 C CA . SER A 1 482 ? 3.565 -6.861 -17.677 1.00 96.56 482 SER A CA 1
ATOM 3687 C C . SER A 1 482 ? 4.650 -7.928 -17.871 1.00 96.56 482 SER A C 1
ATOM 3689 O O . SER A 1 482 ? 4.330 -9.095 -18.111 1.00 96.56 482 SER A O 1
ATOM 3691 N N . TYR A 1 483 ? 5.913 -7.576 -17.648 1.00 96.19 483 TYR A N 1
ATOM 3692 C CA . TYR A 1 483 ? 7.061 -8.486 -17.705 1.00 96.19 483 TYR A CA 1
ATOM 3693 C C . TYR A 1 483 ? 8.154 -8.096 -16.690 1.00 96.19 483 TYR A C 1
ATOM 3695 O O . TYR A 1 483 ? 8.258 -6.927 -16.298 1.00 96.19 483 TYR A O 1
ATOM 3703 N N . PRO A 1 484 ? 8.978 -9.055 -16.229 1.00 95.75 484 PRO A N 1
ATOM 3704 C CA . PRO A 1 484 ? 9.971 -8.776 -15.201 1.00 95.75 484 PRO A CA 1
ATOM 3705 C C . PRO A 1 484 ? 11.144 -7.964 -15.753 1.00 95.75 484 PRO A C 1
ATOM 3707 O O . PRO A 1 484 ? 11.769 -8.330 -16.750 1.00 95.75 484 PRO A O 1
ATOM 3710 N N . VAL A 1 485 ? 11.506 -6.892 -15.054 1.00 91.56 485 VAL A N 1
ATOM 3711 C CA . VAL A 1 485 ? 12.714 -6.105 -15.330 1.00 91.56 485 VAL A CA 1
ATOM 3712 C C . VAL A 1 485 ? 13.504 -5.940 -14.044 1.00 91.56 485 VAL A C 1
ATOM 3714 O O . VAL A 1 485 ? 12.946 -5.670 -12.981 1.00 91.56 485 VAL A O 1
ATOM 3717 N N . ALA A 1 486 ? 14.816 -6.109 -14.155 1.00 90.94 486 ALA A N 1
ATOM 3718 C CA . ALA A 1 486 ? 15.756 -5.926 -13.065 1.00 90.94 486 ALA A CA 1
ATOM 3719 C C . ALA A 1 486 ? 16.464 -4.569 -13.199 1.00 90.94 486 ALA A C 1
ATOM 3721 O O . ALA A 1 486 ? 16.981 -4.216 -14.260 1.00 90.94 486 ALA A O 1
ATOM 3722 N N . ILE A 1 487 ? 16.496 -3.800 -12.110 1.00 92.00 487 ILE A N 1
ATOM 3723 C CA . ILE A 1 487 ? 17.033 -2.433 -12.088 1.00 92.00 487 ILE A CA 1
ATOM 3724 C C . ILE A 1 487 ? 18.452 -2.453 -11.509 1.00 92.00 487 ILE A C 1
ATOM 3726 O O . ILE A 1 487 ? 18.663 -2.296 -10.308 1.00 92.00 487 ILE A O 1
ATOM 3730 N N . TYR A 1 488 ? 19.445 -2.697 -12.365 1.00 89.94 488 TYR A N 1
ATOM 3731 C CA . TYR A 1 488 ? 20.812 -3.001 -11.918 1.00 89.94 488 TYR A CA 1
ATOM 3732 C C . TYR A 1 488 ? 21.592 -1.820 -11.342 1.00 89.94 488 TYR A C 1
ATOM 3734 O O . TYR A 1 488 ? 22.491 -2.026 -10.534 1.00 89.94 488 TYR A O 1
ATOM 3742 N N . ALA A 1 489 ? 21.277 -0.589 -11.748 1.00 88.62 489 ALA A N 1
ATOM 3743 C CA . ALA A 1 489 ? 22.118 0.564 -11.428 1.00 88.62 489 ALA A CA 1
ATOM 3744 C C . ALA A 1 489 ? 22.150 0.918 -9.934 1.00 88.62 489 ALA A C 1
ATOM 3746 O O . ALA A 1 489 ? 23.077 1.595 -9.504 1.00 88.62 489 ALA A O 1
ATOM 3747 N N . GLY A 1 490 ? 21.147 0.480 -9.167 1.00 83.00 490 GLY A N 1
ATOM 3748 C CA . GLY A 1 490 ? 21.067 0.686 -7.720 1.00 83.00 490 GLY A CA 1
ATOM 3749 C C . GLY A 1 490 ? 21.427 -0.546 -6.892 1.00 83.00 490 GLY A C 1
ATOM 3750 O O . GLY A 1 490 ? 21.173 -0.558 -5.688 1.00 83.00 490 GLY A O 1
ATOM 3751 N N . LEU A 1 491 ? 21.975 -1.601 -7.505 1.00 85.88 491 LEU A N 1
ATOM 3752 C CA . LEU A 1 491 ? 22.448 -2.756 -6.751 1.00 85.88 491 LEU A CA 1
ATOM 3753 C C . LEU A 1 491 ? 23.650 -2.357 -5.896 1.00 85.88 491 LEU A C 1
ATOM 3755 O O . LEU A 1 491 ? 24.677 -1.922 -6.406 1.00 85.88 491 LEU A O 1
ATOM 3759 N N . ALA A 1 492 ? 23.525 -2.528 -4.584 1.00 69.25 492 ALA A N 1
ATOM 3760 C CA . ALA A 1 492 ? 24.651 -2.386 -3.677 1.00 69.25 492 ALA A CA 1
ATOM 3761 C C . ALA A 1 492 ? 25.620 -3.567 -3.855 1.00 69.25 492 ALA A C 1
ATOM 3763 O O . ALA A 1 492 ? 25.182 -4.712 -3.988 1.00 69.25 492 ALA A O 1
ATOM 3764 N N . ASP A 1 493 ? 26.926 -3.294 -3.811 1.00 56.62 493 ASP A N 1
ATOM 3765 C CA . ASP A 1 493 ? 28.006 -4.273 -3.990 1.00 56.62 493 ASP A CA 1
ATOM 3766 C C . ASP A 1 493 ? 28.002 -5.361 -2.899 1.00 56.62 493 ASP A C 1
ATOM 3768 O O . ASP A 1 493 ? 28.762 -5.288 -1.934 1.00 56.62 493 ASP A O 1
ATOM 3772 N N . GLY A 1 494 ? 27.121 -6.362 -3.010 1.00 49.12 494 GLY A N 1
ATOM 3773 C CA . GLY A 1 494 ? 27.146 -7.650 -2.297 1.00 49.12 494 GLY A CA 1
ATOM 3774 C C . GLY A 1 494 ? 27.150 -7.628 -0.759 1.00 49.12 494 GLY A C 1
ATOM 3775 O O . GLY A 1 494 ? 27.214 -8.689 -0.146 1.00 49.12 494 GLY A O 1
ATOM 3776 N N . LYS A 1 495 ? 27.106 -6.455 -0.116 1.00 48.75 495 LYS A N 1
ATOM 3777 C CA . LYS A 1 495 ? 27.201 -6.284 1.346 1.00 48.75 495 LYS A CA 1
ATOM 3778 C C . LYS A 1 495 ? 25.854 -6.090 2.036 1.00 48.75 495 LYS A C 1
ATOM 3780 O O . LYS A 1 495 ? 25.812 -5.988 3.259 1.00 48.75 495 LYS A O 1
ATOM 3785 N N . VAL A 1 496 ? 24.758 -6.031 1.281 1.00 54.53 496 VAL A N 1
ATOM 3786 C CA . VAL A 1 496 ? 23.417 -5.994 1.871 1.00 54.53 496 VAL A CA 1
ATOM 3787 C C . VAL A 1 496 ? 23.078 -7.402 2.344 1.00 54.53 496 VAL A C 1
ATOM 3789 O O . VAL A 1 496 ? 23.042 -8.341 1.549 1.00 54.53 496 VAL A O 1
ATOM 3792 N N . SER A 1 497 ? 22.856 -7.539 3.650 1.00 55.41 497 SER A N 1
ATOM 3793 C CA . SER A 1 497 ? 22.374 -8.769 4.279 1.00 55.41 497 SER A CA 1
ATOM 3794 C C . SER A 1 497 ? 21.194 -9.352 3.490 1.00 55.41 497 SER A C 1
ATOM 3796 O O . SER A 1 497 ? 20.182 -8.678 3.312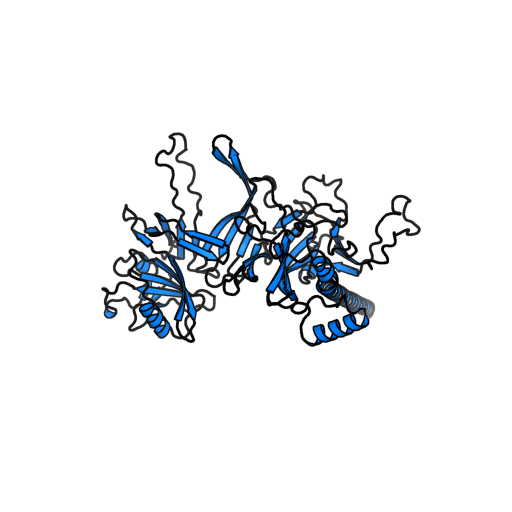 1.00 55.41 497 SER A O 1
ATOM 3798 N N . GLY A 1 498 ? 21.334 -10.589 3.005 1.00 65.88 498 GLY A N 1
ATOM 3799 C CA . GLY A 1 498 ? 20.263 -11.333 2.330 1.00 65.88 498 GLY A CA 1
ATOM 3800 C C . GLY A 1 498 ? 20.178 -11.190 0.804 1.00 65.88 498 GLY A C 1
ATOM 3801 O O . GLY A 1 498 ? 19.344 -11.871 0.209 1.00 65.88 498 GLY A O 1
ATOM 3802 N N . GLY A 1 499 ? 21.034 -10.369 0.176 1.00 83.00 499 GLY A N 1
ATOM 3803 C CA . GLY A 1 499 ? 21.146 -10.257 -1.286 1.00 83.00 499 GLY A CA 1
ATOM 3804 C C . GLY A 1 499 ? 21.598 -11.552 -1.970 1.00 83.00 499 GLY A C 1
ATOM 3805 O O . GLY A 1 499 ? 22.157 -12.444 -1.327 1.00 83.00 499 GLY A O 1
ATOM 3806 N N . PHE A 1 500 ? 21.398 -11.655 -3.288 1.00 89.06 500 PHE A N 1
ATOM 3807 C CA . PHE A 1 500 ? 21.948 -12.783 -4.040 1.00 89.06 500 PHE A CA 1
ATOM 3808 C C . PHE A 1 500 ? 23.483 -12.733 -4.023 1.00 89.06 500 PHE A C 1
ATOM 3810 O O . PHE A 1 500 ? 24.074 -11.649 -4.089 1.00 89.06 500 PHE A O 1
ATOM 3817 N N . PRO A 1 501 ? 24.161 -13.893 -4.011 1.00 85.75 501 PRO A N 1
ATOM 3818 C CA . PRO A 1 501 ? 25.576 -13.956 -4.344 1.00 85.75 501 PRO A CA 1
ATOM 3819 C C . PRO A 1 501 ? 25.849 -13.287 -5.701 1.00 85.75 501 PRO A C 1
ATOM 3821 O O . PRO A 1 501 ? 25.038 -13.377 -6.622 1.00 85.75 501 PRO A O 1
ATOM 3824 N N . ALA A 1 502 ? 27.014 -12.653 -5.872 1.00 78.81 502 ALA A N 1
ATOM 3825 C CA . ALA A 1 502 ? 27.324 -11.874 -7.081 1.00 78.81 502 ALA A CA 1
ATOM 3826 C C . ALA A 1 502 ? 27.163 -12.667 -8.401 1.00 78.81 502 ALA A C 1
ATOM 3828 O O . ALA A 1 502 ? 26.755 -12.112 -9.420 1.00 78.81 502 ALA A O 1
ATOM 3829 N N . GLY A 1 503 ? 27.440 -13.977 -8.387 1.00 82.06 503 GLY A N 1
ATOM 3830 C CA . GLY A 1 503 ? 27.241 -14.856 -9.547 1.00 82.06 503 GLY A CA 1
ATOM 3831 C C . GLY A 1 503 ? 25.780 -15.239 -9.813 1.00 82.06 503 GLY A C 1
ATOM 3832 O O . GLY A 1 503 ? 25.449 -15.663 -10.922 1.00 82.06 503 GLY A O 1
ATOM 3833 N N . ASP A 1 504 ? 24.899 -15.084 -8.829 1.00 89.75 504 ASP A N 1
ATOM 3834 C CA . ASP A 1 504 ? 23.516 -15.561 -8.883 1.00 89.75 504 ASP A CA 1
ATOM 3835 C C . ASP A 1 504 ? 22.603 -14.536 -9.529 1.00 89.75 504 ASP A C 1
ATOM 3837 O O . ASP A 1 504 ? 21.725 -14.932 -10.280 1.00 89.75 504 ASP A O 1
ATOM 3841 N N . VAL A 1 505 ? 22.884 -13.238 -9.384 1.00 90.50 505 VAL A N 1
ATOM 3842 C CA . VAL A 1 505 ? 22.148 -12.170 -10.085 1.00 90.50 505 VAL A CA 1
ATOM 3843 C C . VAL A 1 505 ? 22.131 -12.407 -11.597 1.00 90.50 505 VAL A C 1
ATOM 3845 O O . VAL A 1 505 ? 21.066 -12.438 -12.214 1.00 90.50 505 VAL A O 1
ATOM 3848 N N . ARG A 1 506 ? 23.303 -12.637 -12.207 1.00 88.88 506 ARG A N 1
ATOM 3849 C CA . ARG A 1 506 ? 23.399 -12.906 -13.651 1.00 88.88 506 ARG A CA 1
ATOM 3850 C C . ARG A 1 506 ? 22.737 -14.230 -14.028 1.00 88.88 506 ARG A C 1
ATOM 3852 O O . ARG A 1 506 ? 22.064 -14.306 -15.053 1.00 88.88 506 ARG A O 1
ATOM 3859 N N . ARG A 1 507 ? 22.935 -15.286 -13.234 1.00 90.38 507 ARG A N 1
ATOM 3860 C CA . ARG A 1 507 ? 22.332 -16.599 -13.512 1.00 90.38 507 ARG A CA 1
ATOM 3861 C C . ARG A 1 507 ? 20.809 -16.546 -13.426 1.00 90.38 507 ARG A C 1
ATOM 3863 O O . ARG A 1 507 ? 20.154 -17.088 -14.310 1.00 90.38 507 ARG A O 1
ATOM 3870 N N . PHE A 1 508 ? 20.267 -15.872 -12.419 1.00 92.75 508 PHE A N 1
ATOM 3871 C CA . PHE A 1 508 ? 18.834 -15.692 -12.210 1.00 92.75 508 PHE A CA 1
ATOM 3872 C C . PHE A 1 508 ? 18.210 -14.911 -13.361 1.00 92.75 508 PHE A C 1
ATOM 3874 O O . PHE A 1 508 ? 17.224 -15.353 -13.943 1.00 92.75 508 PHE A O 1
ATOM 3881 N N . GLU A 1 509 ? 18.853 -13.819 -13.778 1.00 91.94 509 GLU A N 1
ATOM 3882 C CA . GLU A 1 509 ? 18.438 -13.057 -14.954 1.00 91.94 509 GLU A CA 1
ATOM 3883 C C . GLU A 1 509 ? 18.353 -13.937 -16.211 1.00 91.94 509 GLU A C 1
ATOM 3885 O O . GLU A 1 509 ? 17.317 -13.982 -16.873 1.00 91.94 509 GLU A O 1
ATOM 3890 N N . MET A 1 510 ? 19.425 -14.668 -16.535 1.00 88.88 510 MET A N 1
ATOM 3891 C CA . MET A 1 510 ? 19.495 -15.464 -17.767 1.00 88.88 510 MET A CA 1
ATOM 3892 C C . MET A 1 510 ? 18.556 -16.677 -17.759 1.00 88.88 510 MET A C 1
ATOM 3894 O O . MET A 1 510 ? 18.037 -17.055 -18.808 1.00 88.88 510 MET A O 1
ATOM 3898 N N . GLN A 1 511 ? 18.382 -17.327 -16.605 1.00 89.88 511 GLN A N 1
ATOM 3899 C CA . GLN A 1 511 ? 17.642 -18.589 -16.495 1.00 89.88 511 GLN A CA 1
ATOM 3900 C C . GLN A 1 511 ? 16.155 -18.390 -16.214 1.00 89.88 511 GLN A C 1
ATOM 3902 O O . GLN A 1 511 ? 15.356 -19.222 -16.640 1.00 89.88 511 GLN A O 1
ATOM 3907 N N . ILE A 1 512 ? 15.801 -17.312 -15.508 1.00 93.00 512 ILE A N 1
ATOM 3908 C CA . ILE A 1 512 ? 14.449 -17.065 -15.010 1.00 93.00 512 ILE A CA 1
ATOM 3909 C C . ILE A 1 512 ? 13.847 -15.836 -15.696 1.00 93.00 512 ILE A C 1
ATOM 3911 O O . ILE A 1 512 ? 12.945 -15.979 -16.518 1.00 93.00 512 ILE A O 1
ATOM 3915 N N . LEU A 1 513 ? 14.354 -14.629 -15.424 1.00 94.00 513 LEU A N 1
ATOM 3916 C CA . LEU A 1 513 ? 13.674 -13.388 -15.837 1.00 94.00 513 LEU A CA 1
ATOM 3917 C C . LEU A 1 513 ? 13.610 -13.215 -17.360 1.00 94.00 513 LEU A C 1
ATOM 3919 O O . LEU A 1 513 ? 12.567 -12.856 -17.907 1.00 94.00 513 LEU A O 1
ATOM 3923 N N . ASN A 1 514 ? 14.699 -13.542 -18.059 1.00 91.38 514 ASN A N 1
ATOM 3924 C CA . ASN A 1 514 ? 14.773 -13.483 -19.517 1.00 91.38 514 ASN A CA 1
ATOM 3925 C C . ASN A 1 514 ? 13.722 -14.390 -20.189 1.00 91.38 514 ASN A C 1
ATOM 3927 O O . ASN A 1 514 ? 13.140 -14.013 -21.206 1.00 91.38 514 ASN A O 1
ATOM 3931 N N . HIS A 1 515 ? 13.440 -15.559 -19.602 1.00 90.81 515 HIS A N 1
ATOM 3932 C CA . HIS A 1 515 ? 12.436 -16.485 -20.124 1.00 90.81 515 HIS A CA 1
ATOM 3933 C C . HIS A 1 515 ? 11.043 -15.844 -20.149 1.00 90.81 515 HIS A C 1
ATOM 3935 O O . HIS A 1 515 ? 10.437 -15.770 -21.218 1.00 90.81 515 HIS A O 1
ATOM 3941 N N . PHE A 1 516 ? 10.594 -15.307 -19.011 1.00 93.56 516 PHE A N 1
ATOM 3942 C CA . PHE A 1 516 ? 9.290 -14.647 -18.898 1.00 93.56 516 PHE A CA 1
ATOM 3943 C C . PHE A 1 516 ? 9.184 -13.414 -19.798 1.00 93.56 516 PHE A C 1
ATOM 3945 O O . PHE A 1 516 ? 8.172 -13.237 -20.470 1.00 93.56 516 PHE A O 1
ATOM 3952 N N . ARG A 1 517 ? 10.237 -12.586 -19.891 1.00 93.31 517 ARG A N 1
ATOM 3953 C CA . ARG A 1 517 ? 10.234 -11.457 -20.837 1.00 93.31 517 ARG A CA 1
ATOM 3954 C C . ARG A 1 517 ? 10.027 -11.929 -22.274 1.00 93.31 517 ARG A C 1
ATOM 3956 O O . ARG A 1 517 ? 9.134 -11.429 -22.952 1.00 93.31 517 ARG A O 1
ATOM 3963 N N . LYS A 1 518 ? 10.816 -12.897 -22.749 1.00 90.62 518 LYS A N 1
ATOM 3964 C CA . LYS A 1 518 ? 10.720 -13.399 -24.131 1.00 90.62 518 LYS A CA 1
ATOM 3965 C C . LYS A 1 518 ? 9.373 -14.040 -24.438 1.00 90.62 518 LYS A C 1
ATOM 3967 O O . LYS A 1 518 ? 8.878 -13.886 -25.556 1.00 90.62 518 LYS A O 1
ATOM 3972 N N . GLU A 1 519 ? 8.792 -14.746 -23.473 1.00 91.56 519 GLU A N 1
ATOM 3973 C CA . GLU A 1 519 ? 7.451 -15.311 -23.593 1.00 91.56 519 GLU A CA 1
ATOM 3974 C C . GLU A 1 519 ? 6.408 -14.204 -23.794 1.00 91.56 519 GLU A C 1
ATOM 3976 O O . GLU A 1 519 ? 5.694 -14.222 -24.800 1.00 91.56 519 GLU A O 1
ATOM 3981 N N . THR A 1 520 ? 6.398 -13.183 -22.929 1.00 93.25 520 THR A N 1
ATOM 3982 C CA . THR A 1 520 ? 5.483 -12.037 -23.053 1.00 93.25 520 THR A CA 1
ATOM 3983 C C . THR A 1 520 ? 5.657 -11.317 -24.390 1.00 93.25 520 THR A C 1
ATOM 3985 O O . THR A 1 520 ? 4.676 -11.079 -25.095 1.00 93.25 520 THR A O 1
ATOM 3988 N N . MET A 1 521 ? 6.898 -11.026 -24.797 1.00 92.75 521 MET A N 1
ATOM 3989 C CA . MET A 1 521 ? 7.180 -10.348 -26.071 1.00 92.75 521 MET A CA 1
ATOM 3990 C C . MET A 1 521 ? 6.710 -11.159 -27.284 1.00 92.75 521 MET A C 1
ATOM 3992 O O . MET A 1 521 ? 6.164 -10.603 -28.238 1.00 92.75 521 MET A O 1
ATOM 3996 N N . SER A 1 52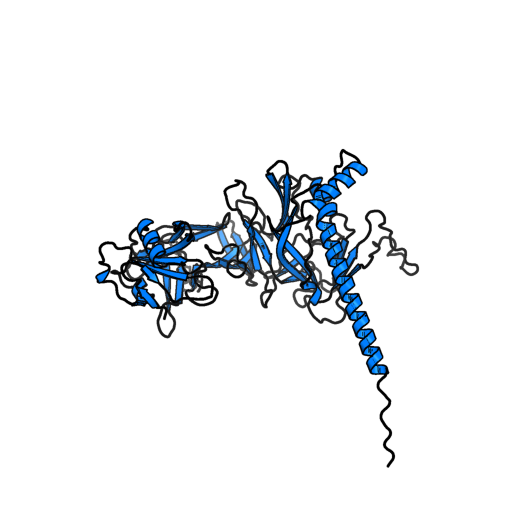2 ? 6.870 -12.484 -27.239 1.00 89.19 522 SER A N 1
ATOM 3997 C CA . SER A 1 522 ? 6.372 -13.381 -28.289 1.00 89.19 522 SER A CA 1
ATOM 3998 C C . SER A 1 522 ? 4.841 -13.373 -28.359 1.00 89.19 522 SER A C 1
ATOM 4000 O O . SER A 1 522 ? 4.279 -13.406 -29.457 1.00 89.19 522 SER A O 1
ATOM 4002 N N . GLY A 1 523 ? 4.168 -13.292 -27.207 1.00 89.00 523 GLY A N 1
ATOM 4003 C CA . GLY A 1 523 ? 2.713 -13.157 -27.111 1.00 89.00 523 GLY A CA 1
ATOM 4004 C C . GLY A 1 523 ? 2.193 -11.860 -27.736 1.00 89.00 523 GLY A C 1
ATOM 4005 O O . GLY A 1 523 ? 1.279 -11.907 -28.562 1.00 89.00 523 GLY A O 1
ATOM 4006 N N . ILE A 1 524 ? 2.825 -10.723 -27.422 1.00 88.50 524 ILE A N 1
ATOM 4007 C CA . ILE A 1 524 ? 2.489 -9.411 -28.005 1.00 88.50 524 ILE A CA 1
ATOM 4008 C C . ILE A 1 524 ? 2.629 -9.454 -29.535 1.00 88.50 524 ILE A C 1
ATOM 4010 O O . ILE A 1 524 ? 1.698 -9.104 -30.265 1.00 88.50 524 ILE A O 1
ATOM 4014 N N . LEU A 1 525 ? 3.750 -9.979 -30.043 1.00 87.44 525 LEU A N 1
ATOM 4015 C CA . LEU A 1 525 ? 3.983 -10.115 -31.484 1.00 87.44 525 LEU A CA 1
ATOM 4016 C C . LEU A 1 525 ? 2.923 -10.999 -32.168 1.00 87.44 525 LEU A C 1
ATOM 4018 O O . LEU A 1 525 ? 2.474 -10.705 -33.282 1.00 87.44 525 LEU A O 1
ATOM 4022 N N . ALA A 1 526 ? 2.518 -12.096 -31.523 1.00 85.69 526 ALA A N 1
ATOM 4023 C CA . ALA A 1 526 ? 1.484 -12.980 -32.049 1.00 85.69 526 ALA A CA 1
ATOM 4024 C C . ALA A 1 526 ? 0.122 -12.270 -32.143 1.00 85.69 526 ALA A C 1
ATOM 4026 O O . ALA A 1 526 ? -0.538 -12.366 -33.183 1.00 85.69 526 ALA A O 1
ATOM 4027 N N . ALA A 1 527 ? -0.268 -11.511 -31.114 1.00 82.81 527 ALA A N 1
ATOM 4028 C CA . ALA A 1 527 ? -1.507 -10.733 -31.106 1.00 82.81 527 ALA A CA 1
ATOM 4029 C C . ALA A 1 527 ? -1.535 -9.687 -32.236 1.00 82.81 527 ALA A C 1
ATOM 4031 O O . ALA A 1 527 ? -2.520 -9.578 -32.974 1.00 82.81 527 ALA A O 1
ATOM 4032 N N . GLN A 1 528 ? -0.418 -8.994 -32.460 1.00 81.31 528 GLN A N 1
ATOM 4033 C CA . GLN A 1 528 ? -0.293 -8.000 -33.529 1.00 81.31 528 GLN A CA 1
ATOM 4034 C C . GLN A 1 528 ? -0.443 -8.604 -34.926 1.00 81.31 528 GLN A C 1
ATOM 4036 O O . GLN A 1 528 ? -1.150 -8.052 -35.774 1.00 81.31 528 GLN A O 1
ATOM 4041 N N . ARG A 1 529 ? 0.150 -9.779 -35.174 1.00 82.75 529 ARG A N 1
ATOM 4042 C CA . ARG A 1 529 ? 0.002 -10.488 -36.459 1.00 82.75 529 ARG A CA 1
ATOM 4043 C C . ARG A 1 529 ? -1.454 -10.850 -36.755 1.00 82.75 529 ARG A C 1
ATOM 4045 O O . ARG A 1 529 ? -1.886 -10.744 -37.903 1.00 82.75 529 ARG A O 1
ATOM 4052 N N . VAL A 1 530 ? -2.218 -11.243 -35.734 1.00 78.38 530 VAL A N 1
ATOM 4053 C CA . VAL A 1 530 ? -3.653 -11.542 -35.872 1.00 78.38 530 VAL A CA 1
ATOM 4054 C C . VAL A 1 530 ? -4.442 -10.281 -36.233 1.00 78.38 530 VAL A C 1
ATOM 4056 O O . VAL A 1 530 ? -5.277 -10.326 -37.140 1.00 78.38 530 VAL A O 1
ATOM 4059 N N . LEU A 1 531 ? -4.151 -9.146 -35.588 1.00 74.50 531 LEU A N 1
ATOM 4060 C CA . LEU A 1 531 ? -4.807 -7.864 -35.871 1.00 74.50 531 LEU A CA 1
ATOM 4061 C C . LEU A 1 531 ? -4.540 -7.371 -37.300 1.00 74.50 531 LEU A C 1
ATOM 4063 O O . LEU A 1 531 ? -5.477 -6.956 -37.987 1.00 74.50 531 LEU A O 1
ATOM 4067 N N . VAL A 1 532 ? -3.293 -7.457 -37.774 1.00 76.50 532 VAL A N 1
ATOM 4068 C CA . VAL A 1 532 ? -2.931 -7.091 -39.156 1.00 76.50 532 VAL A CA 1
ATOM 4069 C C . VAL A 1 532 ? -3.667 -7.984 -40.158 1.00 76.50 532 VAL A C 1
ATOM 4071 O O . VAL A 1 532 ? -4.345 -7.478 -41.053 1.00 76.50 532 VAL A O 1
ATOM 4074 N N . ALA A 1 533 ? -3.651 -9.306 -39.954 1.00 74.06 533 ALA A N 1
ATOM 4075 C CA . ALA A 1 533 ? -4.357 -10.244 -40.827 1.00 74.06 533 ALA A CA 1
ATOM 4076 C C . ALA A 1 533 ? -5.885 -10.008 -40.854 1.00 74.06 533 ALA A C 1
ATOM 4078 O O . ALA A 1 533 ? -6.526 -10.151 -41.902 1.00 74.06 533 ALA A O 1
ATOM 4079 N N . ALA A 1 534 ? -6.487 -9.624 -39.722 1.00 72.00 534 ALA A N 1
ATOM 4080 C CA . ALA A 1 534 ? -7.907 -9.282 -39.639 1.00 72.00 534 ALA A CA 1
ATOM 4081 C C . ALA A 1 534 ? -8.241 -7.988 -40.403 1.00 72.00 534 ALA A C 1
ATOM 4083 O O . ALA A 1 534 ? -9.233 -7.956 -41.143 1.00 72.00 534 ALA A O 1
ATOM 4084 N N . LYS A 1 535 ? -7.402 -6.947 -40.281 1.00 74.75 535 LYS A N 1
ATOM 4085 C CA . LYS A 1 535 ? -7.543 -5.685 -41.029 1.00 74.75 535 LYS A CA 1
ATOM 4086 C C . LYS A 1 535 ? -7.413 -5.911 -42.537 1.00 74.75 535 LYS A C 1
ATOM 4088 O O . LYS A 1 535 ? -8.269 -5.438 -43.287 1.00 74.75 535 LYS A O 1
ATOM 4093 N N . ASP A 1 536 ? -6.449 -6.718 -42.976 1.00 76.12 536 ASP A N 1
ATOM 4094 C CA . ASP A 1 536 ? -6.274 -7.068 -44.392 1.00 76.12 536 ASP A CA 1
ATOM 4095 C C . ASP A 1 536 ? -7.491 -7.812 -44.960 1.00 76.12 536 ASP A C 1
ATOM 4097 O O . ASP A 1 536 ? -7.953 -7.539 -46.074 1.00 76.12 536 ASP A O 1
ATOM 4101 N N . LYS A 1 537 ? -8.078 -8.727 -44.177 1.00 71.56 537 LYS A N 1
ATOM 4102 C CA . LYS A 1 537 ? -9.291 -9.461 -44.567 1.00 71.56 537 LYS A CA 1
ATOM 4103 C C . LYS A 1 537 ? -10.523 -8.552 -44.642 1.00 71.56 537 LYS A C 1
ATOM 4105 O O . LYS A 1 537 ? -11.348 -8.723 -45.543 1.00 71.56 537 LYS A O 1
ATOM 4110 N N . ALA A 1 538 ? -10.653 -7.581 -43.737 1.00 66.06 538 ALA A N 1
ATOM 4111 C CA . ALA A 1 538 ? -11.730 -6.590 -43.757 1.00 66.06 538 ALA A CA 1
ATOM 4112 C C . ALA A 1 538 ? -11.586 -5.598 -44.928 1.00 66.06 538 ALA A C 1
ATOM 4114 O O . ALA A 1 538 ? -12.574 -5.297 -45.603 1.00 66.06 538 ALA A O 1
ATOM 4115 N N . GLY A 1 539 ? -10.359 -5.157 -45.228 1.00 66.88 539 GLY A N 1
ATOM 4116 C CA . GLY A 1 539 ? -10.046 -4.313 -46.384 1.00 66.88 539 GLY A CA 1
ATOM 4117 C C . GLY A 1 539 ? -10.374 -4.995 -47.714 1.00 66.88 539 GLY A C 1
ATOM 4118 O O . GLY A 1 539 ? -11.051 -4.407 -48.558 1.00 66.88 539 GLY A O 1
ATOM 4119 N N . ARG A 1 540 ? -10.013 -6.278 -47.865 1.00 67.44 540 ARG A N 1
ATOM 4120 C CA . ARG A 1 540 ? -10.351 -7.080 -49.058 1.00 67.44 540 ARG A CA 1
ATOM 4121 C C . ARG A 1 540 ? -11.853 -7.319 -49.241 1.00 67.44 540 ARG A C 1
ATOM 4123 O O . ARG A 1 540 ? -12.308 -7.448 -50.371 1.00 67.44 540 ARG A O 1
ATOM 4130 N N . ARG A 1 541 ? -12.647 -7.362 -48.164 1.00 60.62 541 ARG A N 1
ATOM 4131 C CA . ARG A 1 541 ? -14.117 -7.468 -48.267 1.00 60.62 541 ARG A CA 1
ATOM 4132 C C . ARG A 1 541 ? -14.778 -6.160 -48.707 1.00 60.62 541 ARG A C 1
ATOM 4134 O O . ARG A 1 541 ? -15.792 -6.212 -49.392 1.00 60.62 541 ARG A O 1
ATOM 4141 N N . ARG A 1 542 ? -14.206 -4.998 -48.365 1.00 57.25 542 ARG A N 1
ATOM 4142 C CA . ARG A 1 542 ? -14.707 -3.691 -48.834 1.00 57.25 542 ARG A CA 1
ATOM 4143 C C . ARG A 1 542 ? -14.384 -3.421 -50.305 1.00 57.25 542 ARG A C 1
ATOM 4145 O O . ARG A 1 542 ? -15.199 -2.806 -50.979 1.00 57.25 542 ARG A O 1
ATOM 4152 N N . SER A 1 543 ? -13.259 -3.921 -50.823 1.00 56.00 543 SER A N 1
ATOM 4153 C CA . SER A 1 543 ? -12.921 -3.807 -52.252 1.00 56.00 543 SER A CA 1
ATOM 4154 C C . SER A 1 543 ? -13.665 -4.798 -53.161 1.00 56.00 543 SER A C 1
ATOM 4156 O O . SER A 1 543 ? -13.564 -4.693 -54.379 1.00 56.00 543 SER A O 1
ATOM 4158 N N . GLN A 1 544 ? -14.434 -5.731 -52.587 1.00 54.44 544 GLN A N 1
ATOM 4159 C CA . GLN A 1 544 ? -15.321 -6.657 -53.307 1.00 54.44 544 GLN A CA 1
ATOM 4160 C C . GLN A 1 544 ? -16.811 -6.290 -53.180 1.00 54.44 544 GLN A C 1
ATOM 4162 O O . GLN A 1 544 ? -17.675 -7.112 -53.488 1.00 54.44 544 GLN A O 1
ATOM 4167 N N . ALA A 1 545 ? -17.139 -5.073 -52.731 1.00 48.44 545 ALA A N 1
ATOM 4168 C CA . ALA A 1 545 ? -18.515 -4.591 -52.792 1.00 48.44 545 ALA A CA 1
ATOM 4169 C C . ALA A 1 545 ? -18.964 -4.517 -54.269 1.00 48.44 545 ALA A C 1
ATOM 4171 O O . ALA A 1 545 ? -18.229 -3.962 -55.090 1.00 48.44 545 ALA A O 1
ATOM 4172 N N . PRO A 1 546 ? -20.127 -5.093 -54.635 1.00 52.78 546 PRO A N 1
ATOM 4173 C CA . PRO A 1 546 ? -20.603 -5.062 -56.011 1.00 52.78 546 PRO A CA 1
ATOM 4174 C C . PRO A 1 546 ? -20.794 -3.606 -56.462 1.00 52.78 546 PRO A C 1
ATOM 4176 O O . PRO A 1 546 ? -21.208 -2.771 -55.650 1.00 52.78 546 PRO A O 1
ATOM 4179 N N . PRO A 1 547 ? -20.479 -3.278 -57.729 1.00 55.03 547 PRO A N 1
ATOM 4180 C CA . PRO A 1 547 ? -20.618 -1.919 -58.232 1.00 55.03 547 PRO A CA 1
ATOM 4181 C C . PRO A 1 547 ? -22.067 -1.438 -58.062 1.00 55.03 547 PRO A C 1
ATOM 4183 O O . PRO A 1 547 ? -22.994 -2.252 -58.155 1.00 55.03 547 PRO A O 1
ATOM 4186 N N . PRO A 1 548 ? -22.285 -0.136 -57.805 1.00 50.59 548 PRO A N 1
ATOM 4187 C CA . PRO A 1 548 ? -23.626 0.401 -57.647 1.00 50.59 548 PRO A CA 1
ATOM 4188 C C . PRO A 1 548 ? -24.445 0.113 -58.909 1.00 50.59 548 PRO A C 1
ATOM 4190 O O . PRO A 1 548 ? -24.005 0.387 -60.026 1.00 50.59 548 PRO A O 1
ATOM 4193 N N . LEU A 1 549 ? -25.628 -0.474 -58.713 1.00 51.41 549 LEU A N 1
ATOM 4194 C CA . LEU A 1 549 ? -26.607 -0.711 -59.769 1.00 51.41 549 LEU A CA 1
ATOM 4195 C C . LEU A 1 549 ? -26.938 0.625 -60.438 1.00 51.41 549 LEU A C 1
ATOM 4197 O O . LEU A 1 549 ? -27.545 1.505 -59.830 1.00 51.41 549 LEU A O 1
ATOM 4201 N N . VAL A 1 550 ? -26.518 0.766 -61.694 1.00 53.44 550 VAL A N 1
ATOM 4202 C CA . VAL A 1 550 ? -26.891 1.887 -62.554 1.00 53.44 550 VAL A CA 1
ATOM 4203 C C . VAL A 1 550 ? -28.382 1.752 -62.853 1.00 53.44 550 VAL A C 1
ATOM 4205 O O . VAL A 1 550 ? -28.789 0.928 -63.668 1.00 53.44 550 VAL A O 1
ATOM 4208 N N . THR A 1 551 ? -29.212 2.538 -62.175 1.00 53.22 551 THR A N 1
ATOM 4209 C CA . THR A 1 551 ? -30.612 2.727 -62.559 1.00 53.22 551 THR A CA 1
ATOM 4210 C C . THR A 1 551 ? -30.666 3.700 -63.730 1.00 53.22 551 THR A C 1
ATOM 4212 O O . THR A 1 551 ? -30.449 4.897 -63.555 1.00 53.22 551 THR A O 1
ATOM 4215 N N . THR A 1 552 ? -30.928 3.184 -64.928 1.00 54.94 552 THR A N 1
ATOM 4216 C CA . THR A 1 552 ? -31.290 3.989 -66.100 1.00 54.94 552 THR A CA 1
ATOM 4217 C C . THR A 1 552 ? -32.730 4.488 -65.963 1.00 54.94 552 THR A C 1
ATOM 4219 O O . THR A 1 552 ? -33.640 3.667 -65.830 1.00 54.94 552 THR A O 1
ATOM 4222 N N . THR A 1 553 ? -32.922 5.806 -66.022 1.00 60.00 553 THR A N 1
ATOM 4223 C CA . THR A 1 553 ? -34.202 6.473 -66.328 1.00 60.00 553 THR A CA 1
ATOM 4224 C C . THR A 1 553 ? -34.127 7.129 -67.686 1.00 60.00 553 THR A C 1
ATOM 4226 O O . THR A 1 553 ? -33.060 7.732 -67.952 1.00 60.00 553 THR A O 1
#